Protein AF-F6WRB6-F1 (afdb_monomer_lite)

pLDDT: mean 81.68, std 17.64, range [32.56, 96.88]

Structure (mmCIF, N/CA/C/O backbone):
data_AF-F6WRB6-F1
#
_entry.id   AF-F6WRB6-F1
#
loop_
_atom_site.group_PDB
_atom_site.id
_atom_site.type_symbol
_atom_site.label_atom_id
_atom_site.label_alt_id
_atom_site.label_comp_id
_atom_site.label_asym_id
_atom_site.label_entity_id
_atom_site.label_seq_id
_atom_site.pdbx_PDB_ins_code
_atom_site.Cartn_x
_atom_site.Cartn_y
_atom_site.Cartn_z
_atom_site.occupancy
_atom_site.B_iso_or_equiv
_atom_site.auth_seq_id
_atom_site.auth_comp_id
_atom_site.auth_asym_id
_atom_site.auth_atom_id
_atom_site.pdbx_PDB_model_num
ATOM 1 N N . MET A 1 1 ? 0.991 9.935 -39.217 1.00 43.62 1 MET A N 1
ATOM 2 C CA . MET A 1 1 ? 0.316 8.786 -38.573 1.00 43.62 1 MET A CA 1
ATOM 3 C C . MET A 1 1 ? -0.106 9.249 -37.184 1.00 43.62 1 MET A C 1
ATOM 5 O O . MET A 1 1 ? 0.721 9.866 -36.526 1.00 43.62 1 MET A O 1
ATOM 9 N N . ALA A 1 2 ? -1.380 9.116 -36.803 1.00 44.25 2 ALA A N 1
ATOM 10 C CA . ALA A 1 2 ? -1.945 9.765 -35.612 1.00 44.25 2 ALA A CA 1
ATOM 11 C C . ALA A 1 2 ? -1.216 9.345 -34.321 1.00 44.25 2 ALA A C 1
ATOM 13 O O . ALA A 1 2 ? -1.252 8.179 -33.959 1.00 44.25 2 ALA A O 1
ATOM 14 N N . ILE A 1 3 ? -0.603 10.305 -33.623 1.00 55.28 3 ILE A N 1
ATOM 15 C CA . ILE A 1 3 ? 0.249 10.098 -32.429 1.00 55.28 3 ILE A CA 1
ATOM 16 C C . ILE A 1 3 ? -0.515 9.448 -31.251 1.00 55.28 3 ILE A C 1
ATOM 18 O O . ILE A 1 3 ? 0.091 8.883 -30.345 1.00 55.28 3 ILE A O 1
ATOM 22 N N . PHE A 1 4 ? -1.851 9.502 -31.271 1.00 58.41 4 PHE A N 1
ATOM 23 C CA . PHE A 1 4 ? -2.721 9.060 -30.176 1.00 58.41 4 PHE A CA 1
ATOM 24 C C . PHE A 1 4 ? -3.889 8.153 -30.613 1.00 58.41 4 PHE A C 1
ATOM 26 O O . PHE A 1 4 ? -4.761 7.870 -29.799 1.00 58.41 4 PHE A O 1
ATOM 33 N N . GLY A 1 5 ? -3.959 7.721 -31.878 1.00 72.19 5 GLY A N 1
ATOM 34 C CA . GLY A 1 5 ? -5.206 7.270 -32.518 1.00 72.19 5 GLY A CA 1
ATOM 35 C C . GLY A 1 5 ? -6.003 6.213 -31.741 1.00 72.19 5 GLY A C 1
ATOM 36 O O . GLY A 1 5 ? -7.119 6.478 -31.296 1.00 72.19 5 GLY A O 1
ATOM 37 N N . PHE A 1 6 ? -5.440 5.019 -31.558 1.00 79.88 6 PHE A N 1
ATOM 38 C CA . PHE A 1 6 ? -6.162 3.913 -30.921 1.00 79.88 6 PHE A CA 1
ATOM 39 C C . PHE A 1 6 ? -6.227 4.056 -29.396 1.00 79.88 6 PHE A C 1
ATOM 41 O O . PHE A 1 6 ? -7.292 3.886 -28.798 1.00 79.88 6 PHE A O 1
ATOM 48 N N . GLN A 1 7 ? -5.108 4.411 -28.759 1.00 81.00 7 GLN A N 1
ATOM 49 C CA . GLN A 1 7 ? -5.038 4.521 -27.301 1.00 81.00 7 GLN A CA 1
ATOM 50 C C . GLN A 1 7 ? -5.963 5.612 -26.754 1.00 81.00 7 GLN A C 1
ATOM 52 O O . GLN A 1 7 ? -6.599 5.422 -25.716 1.00 81.00 7 GLN A O 1
ATOM 57 N N . LEU A 1 8 ? -6.088 6.749 -27.446 1.00 84.06 8 LEU A N 1
ATOM 58 C CA . LEU A 1 8 ? -6.988 7.823 -27.029 1.00 84.06 8 LEU A CA 1
ATOM 59 C C . LEU A 1 8 ? -8.448 7.389 -27.151 1.00 84.06 8 LEU A C 1
ATOM 61 O O . LEU A 1 8 ? -9.218 7.586 -26.215 1.00 84.06 8 LEU A O 1
ATOM 65 N N . CYS A 1 9 ? -8.830 6.716 -28.239 1.00 87.25 9 CYS A N 1
ATOM 66 C CA . CYS A 1 9 ? -10.167 6.131 -28.349 1.00 87.25 9 CYS A CA 1
ATOM 67 C C . CYS A 1 9 ? -10.437 5.115 -27.230 1.00 87.25 9 CYS A C 1
ATOM 69 O O . CYS A 1 9 ? -11.472 5.194 -26.569 1.00 87.25 9 CYS A O 1
ATOM 71 N N . PHE A 1 10 ? -9.502 4.198 -26.974 1.00 88.75 10 PHE A N 1
ATOM 72 C CA . PHE A 1 10 ? -9.637 3.187 -25.927 1.00 88.75 10 PHE A CA 1
ATOM 73 C C . PHE A 1 10 ? -9.784 3.814 -24.534 1.00 88.75 10 PHE A C 1
ATOM 75 O O . PHE A 1 10 ? -10.683 3.455 -23.774 1.00 88.75 10 PHE A O 1
ATOM 82 N N . THR A 1 11 ? -8.953 4.803 -24.212 1.00 89.38 11 THR A N 1
ATOM 83 C CA . THR A 1 11 ? -9.007 5.510 -22.926 1.00 89.38 11 THR A CA 1
ATOM 84 C C . THR A 1 11 ? -10.274 6.343 -22.756 1.00 89.38 11 THR A C 1
ATOM 86 O O . THR A 1 11 ? -10.845 6.326 -21.669 1.00 89.38 11 THR A O 1
ATOM 89 N N . LEU A 1 12 ? -10.776 7.006 -23.805 1.00 90.12 12 LEU A N 1
ATOM 90 C CA . LEU A 1 12 ? -12.064 7.709 -23.762 1.00 90.12 12 LEU A CA 1
ATOM 91 C C . LEU A 1 12 ? -13.225 6.742 -23.525 1.00 90.12 12 LEU A C 1
ATOM 93 O O . LEU A 1 12 ? -14.092 7.013 -22.695 1.00 90.12 12 LEU A O 1
ATOM 97 N N . ILE A 1 13 ? -13.217 5.591 -24.200 1.00 91.50 13 ILE A N 1
ATOM 98 C CA . ILE A 1 13 ? -14.201 4.529 -23.979 1.00 91.50 13 ILE A CA 1
ATOM 99 C C . ILE A 1 13 ? -14.147 4.071 -22.516 1.00 91.50 13 ILE A C 1
ATOM 101 O O . ILE A 1 13 ? -15.183 4.027 -21.852 1.00 91.50 13 ILE A O 1
ATOM 105 N N . MET A 1 14 ? -12.952 3.802 -21.983 1.00 91.25 14 MET A N 1
ATOM 106 C CA . MET A 1 14 ? -12.774 3.393 -20.586 1.00 91.25 14 MET A CA 1
ATOM 107 C C . MET A 1 14 ? -13.174 4.483 -19.587 1.00 91.25 14 MET A C 1
ATOM 109 O O . MET A 1 14 ? -13.767 4.165 -18.561 1.00 91.25 14 MET A O 1
ATOM 113 N N . ALA A 1 15 ? -12.948 5.761 -19.890 1.00 90.38 15 ALA A N 1
ATOM 114 C CA . ALA A 1 15 ? -13.429 6.876 -19.077 1.00 90.38 15 ALA A CA 1
ATOM 115 C C . ALA A 1 15 ? -14.966 6.969 -19.077 1.00 90.38 15 ALA A C 1
ATOM 117 O O . ALA A 1 15 ? -15.576 7.156 -18.023 1.00 90.38 15 ALA A O 1
ATOM 118 N N . CYS A 1 16 ? -15.617 6.765 -20.228 1.00 90.88 16 CYS A N 1
ATOM 119 C CA . CYS A 1 16 ? -17.076 6.675 -20.305 1.00 90.88 16 CYS A CA 1
ATOM 120 C C . CYS A 1 16 ? -17.618 5.470 -19.525 1.00 90.88 16 CYS A C 1
ATOM 122 O O . CYS A 1 16 ? -18.638 5.591 -18.843 1.00 90.88 16 CYS A O 1
ATOM 124 N N . PHE A 1 17 ? -16.942 4.319 -19.600 1.00 89.75 17 PHE A N 1
ATOM 125 C CA . PHE A 1 17 ? -17.288 3.147 -18.800 1.00 89.75 17 PHE A CA 1
ATOM 126 C C . PHE A 1 17 ? -17.122 3.420 -17.312 1.00 89.75 17 PHE A C 1
ATOM 128 O O . PHE A 1 17 ? -18.046 3.129 -16.568 1.00 89.75 17 PHE A O 1
ATOM 135 N N . LEU A 1 18 ? -16.022 4.035 -16.878 1.00 88.88 18 LEU A N 1
ATOM 136 C CA . LEU A 1 18 ? -15.816 4.435 -15.487 1.00 88.88 18 LEU A CA 1
ATOM 137 C C . LEU A 1 18 ? -16.979 5.312 -14.998 1.00 88.88 18 LEU A C 1
ATOM 139 O O . LEU A 1 18 ? -17.581 5.014 -13.970 1.00 88.88 18 LEU A O 1
ATOM 143 N N . GLN A 1 19 ? -17.363 6.336 -15.766 1.00 88.88 19 GLN A N 1
ATOM 144 C CA . GLN A 1 19 ? -18.444 7.249 -15.386 1.00 88.88 19 GLN A CA 1
ATOM 145 C C . GLN A 1 19 ? -19.823 6.567 -15.327 1.00 88.88 19 GLN A C 1
ATOM 147 O O . GLN A 1 19 ? -20.635 6.896 -14.463 1.00 88.88 19 GLN A O 1
ATOM 152 N N . LYS A 1 20 ? -20.110 5.628 -16.240 1.00 89.38 20 LYS A N 1
ATOM 153 C CA . LYS A 1 20 ? -21.421 4.958 -16.327 1.00 89.38 20 LYS A CA 1
ATOM 154 C C . LYS A 1 20 ? -21.540 3.693 -15.475 1.00 89.38 20 LYS A C 1
ATOM 156 O O . LYS A 1 20 ? -22.633 3.396 -15.002 1.00 89.38 20 LYS A O 1
ATOM 161 N N . LEU A 1 21 ? -20.458 2.934 -15.303 1.00 83.94 21 LEU A N 1
ATOM 162 C CA . LEU A 1 21 ? -20.447 1.676 -14.552 1.00 83.94 21 LEU A CA 1
ATOM 163 C C . LEU A 1 21 ? -20.272 1.897 -13.059 1.00 83.94 21 LEU A C 1
ATOM 165 O O . LEU A 1 21 ? -20.889 1.155 -12.307 1.00 83.94 21 LEU A O 1
ATOM 169 N N . MET A 1 22 ? -19.503 2.902 -12.626 1.00 81.56 22 MET A N 1
ATOM 170 C CA . MET A 1 22 ? -19.234 3.129 -11.199 1.00 81.56 22 MET A CA 1
ATOM 171 C C . MET A 1 22 ? -20.512 3.217 -10.334 1.00 81.56 22 MET A C 1
ATOM 173 O O . MET A 1 22 ? -20.552 2.578 -9.284 1.00 81.56 22 MET A O 1
ATOM 177 N N . PRO A 1 23 ? -21.608 3.888 -10.758 1.00 81.38 23 PRO A N 1
ATOM 178 C CA . PRO A 1 23 ? -22.855 3.895 -9.984 1.00 81.38 23 PRO A CA 1
ATOM 179 C C . PRO A 1 23 ? -23.557 2.525 -9.897 1.00 81.38 23 PRO A C 1
ATOM 181 O O . PRO A 1 23 ? -24.298 2.261 -8.948 1.00 81.38 23 PRO A O 1
ATOM 184 N N . LEU A 1 24 ? -23.358 1.653 -10.892 1.00 83.06 24 LEU A N 1
ATOM 185 C CA . LEU A 1 24 ? -24.032 0.354 -11.011 1.00 83.06 24 LEU A CA 1
ATOM 186 C C . LEU A 1 24 ? -23.226 -0.759 -10.328 1.00 83.06 24 LEU A C 1
ATOM 188 O O . LEU A 1 24 ? -23.750 -1.499 -9.490 1.00 83.06 24 LEU A O 1
ATOM 192 N N . PHE A 1 25 ? -21.939 -0.839 -10.655 1.00 84.44 25 PHE A N 1
ATOM 193 C CA . PHE A 1 25 ? -20.984 -1.834 -10.193 1.00 84.44 25 PHE A CA 1
ATOM 194 C C . PHE A 1 25 ? -19.764 -1.132 -9.599 1.00 84.44 25 PHE A C 1
ATOM 196 O O . PHE A 1 25 ? -18.960 -0.544 -10.315 1.00 84.44 25 PHE A O 1
ATOM 203 N N . SER A 1 26 ? -19.630 -1.251 -8.281 1.00 90.38 26 SER A N 1
ATOM 204 C CA . SER A 1 26 ? -18.489 -0.754 -7.516 1.00 90.38 26 SER A CA 1
ATOM 205 C C . SER A 1 26 ? -17.753 -1.948 -6.913 1.00 90.38 26 SER A C 1
ATOM 207 O O . SER A 1 26 ? -18.329 -2.745 -6.156 1.00 90.38 26 SER A O 1
ATOM 209 N N . PHE A 1 27 ? -16.489 -2.110 -7.302 1.00 90.12 27 PHE A N 1
ATOM 210 C CA . PHE A 1 27 ? -15.589 -3.129 -6.770 1.00 90.12 27 PHE A CA 1
ATOM 211 C C . PHE A 1 27 ? -15.260 -2.838 -5.308 1.00 90.12 27 PHE A C 1
ATOM 213 O O . PHE A 1 27 ? -15.179 -3.778 -4.517 1.00 90.12 27 PHE A O 1
ATOM 220 N N . GLY A 1 28 ? -15.148 -1.563 -4.923 1.00 89.81 28 GLY A N 1
ATOM 221 C CA . GLY A 1 28 ? -15.018 -1.142 -3.528 1.00 89.81 28 GLY A CA 1
ATOM 222 C C . GLY A 1 28 ? -16.207 -1.606 -2.685 1.00 89.81 28 GLY A C 1
ATOM 223 O O . GLY A 1 28 ? -16.038 -2.260 -1.651 1.00 89.81 28 GLY A O 1
ATOM 224 N N . ARG A 1 29 ? -17.433 -1.375 -3.167 1.00 91.81 29 ARG A N 1
ATOM 225 C CA . ARG A 1 29 ? -18.655 -1.850 -2.505 1.00 91.81 29 ARG A CA 1
ATOM 226 C C . ARG A 1 29 ? -18.698 -3.370 -2.442 1.00 91.81 29 ARG A C 1
ATOM 228 O O . ARG A 1 29 ? -19.019 -3.922 -1.392 1.00 91.81 29 ARG A O 1
ATOM 235 N N . TRP A 1 30 ? -18.356 -4.059 -3.530 1.00 92.31 30 TRP A N 1
ATOM 236 C CA . TRP A 1 30 ? -18.283 -5.522 -3.557 1.00 92.31 30 TRP A CA 1
ATOM 237 C C . TRP A 1 30 ? -17.259 -6.065 -2.550 1.00 92.31 30 TRP A C 1
ATOM 239 O O . TRP A 1 30 ? -17.547 -7.018 -1.828 1.00 92.31 30 TRP A O 1
ATOM 249 N N . LEU A 1 31 ? -16.087 -5.437 -2.437 1.00 92.62 31 LEU A N 1
ATOM 250 C CA . LEU A 1 31 ? -15.025 -5.858 -1.526 1.00 92.62 31 LEU A CA 1
ATOM 251 C C . LEU A 1 31 ? -15.478 -5.836 -0.055 1.00 92.62 31 LEU A C 1
ATOM 253 O O . LEU A 1 31 ? -15.084 -6.733 0.695 1.00 92.62 31 LEU A O 1
ATOM 257 N N . LEU A 1 32 ? -16.341 -4.885 0.331 1.00 92.25 32 LEU A N 1
ATOM 258 C CA . LEU A 1 32 ? -16.917 -4.801 1.680 1.00 92.25 32 LEU A CA 1
ATOM 259 C C . LEU A 1 32 ? -18.243 -5.568 1.858 1.00 92.25 32 LEU A C 1
ATOM 261 O O . LEU A 1 32 ? -18.480 -6.117 2.933 1.00 92.25 32 LEU A O 1
ATOM 265 N N . CYS A 1 33 ? -19.101 -5.629 0.832 1.00 91.31 33 CYS A N 1
ATOM 266 C CA . CYS A 1 33 ? -20.500 -6.078 0.947 1.00 91.31 33 CYS A CA 1
ATOM 267 C C . CYS A 1 33 ? -20.794 -7.469 0.358 1.00 91.31 33 CYS A C 1
ATOM 269 O O . CYS A 1 33 ? -21.948 -7.885 0.347 1.00 91.31 33 CYS A O 1
ATOM 271 N N . ASN A 1 34 ? -19.805 -8.232 -0.121 1.00 86.75 34 ASN A N 1
ATOM 272 C CA . ASN A 1 34 ? -20.023 -9.569 -0.710 1.00 86.75 34 ASN A CA 1
ATOM 273 C C . ASN A 1 34 ? -20.459 -10.660 0.307 1.00 86.75 34 ASN A C 1
ATOM 275 O O . ASN A 1 34 ? -20.287 -11.852 0.067 1.00 86.75 34 ASN A O 1
ATOM 279 N N . GLY A 1 35 ? -20.962 -10.278 1.486 1.00 83.06 35 GLY A N 1
ATOM 280 C CA . GLY A 1 35 ? -21.493 -11.182 2.511 1.00 83.06 35 GLY A CA 1
ATOM 281 C C . GLY A 1 35 ? -20.455 -11.975 3.314 1.00 83.06 35 GLY A C 1
ATOM 282 O O . GLY A 1 35 ? -20.842 -12.738 4.199 1.00 83.06 35 GLY A O 1
ATOM 283 N N . THR A 1 36 ? -19.160 -11.800 3.028 1.00 86.00 36 THR A N 1
ATOM 284 C CA . THR A 1 36 ? -18.052 -12.452 3.750 1.00 86.00 36 THR A CA 1
ATOM 285 C C . THR A 1 36 ? -17.651 -11.711 5.019 1.00 86.00 36 THR A C 1
ATOM 287 O O . THR A 1 36 ? -17.136 -12.334 5.941 1.00 86.00 36 THR A O 1
ATOM 290 N N . LEU A 1 37 ? -17.846 -10.388 5.051 1.00 91.50 37 LEU A N 1
ATOM 291 C CA . LEU A 1 37 ? -17.530 -9.569 6.214 1.00 91.50 37 LEU A CA 1
ATOM 292 C C . LEU A 1 37 ? -18.723 -9.497 7.163 1.00 91.50 37 LEU A C 1
ATOM 294 O O . LEU A 1 37 ? -19.864 -9.273 6.749 1.00 91.50 37 LEU A O 1
ATOM 298 N N . VAL A 1 38 ? -18.427 -9.657 8.447 1.00 92.19 38 VAL A N 1
ATOM 299 C CA . VAL A 1 38 ? -19.395 -9.671 9.537 1.00 92.19 38 VAL A CA 1
ATOM 300 C C . VAL A 1 38 ? -19.013 -8.593 10.542 1.00 92.19 38 VAL A C 1
ATOM 302 O O . VAL A 1 38 ? -17.892 -8.580 11.058 1.00 92.19 38 VAL A O 1
ATOM 305 N N . ARG A 1 39 ? -19.953 -7.687 10.814 1.00 91.94 39 ARG A N 1
ATOM 306 C CA . ARG A 1 39 ? -19.833 -6.631 11.821 1.00 91.94 39 ARG A CA 1
ATOM 307 C C . ARG A 1 39 ? -20.571 -7.022 13.098 1.00 91.94 39 ARG A C 1
ATOM 309 O O . ARG A 1 39 ? -21.533 -7.783 13.059 1.00 91.94 39 ARG A O 1
ATOM 316 N N . TYR A 1 40 ? -20.157 -6.434 14.213 1.00 90.69 40 TYR A N 1
ATOM 317 C CA . TYR A 1 40 ? -20.854 -6.567 15.489 1.00 90.69 40 TYR A CA 1
ATOM 318 C C . TYR A 1 40 ? -21.730 -5.341 15.738 1.00 90.69 40 TYR A C 1
ATOM 320 O O . TYR A 1 40 ? -21.246 -4.209 15.645 1.00 90.69 40 TYR A O 1
ATOM 328 N N . LYS A 1 41 ? -23.005 -5.559 16.068 1.00 88.12 41 LYS A N 1
ATOM 329 C CA . LYS A 1 41 ? -23.909 -4.488 16.502 1.00 88.12 41 LYS A CA 1
ATOM 330 C C . LYS A 1 41 ? -23.560 -4.049 17.919 1.00 88.12 41 LYS A C 1
ATOM 332 O O . LYS A 1 41 ? -23.130 -4.854 18.743 1.00 88.12 41 LYS A O 1
ATOM 337 N N . HIS A 1 42 ? -23.741 -2.763 18.210 1.00 86.69 42 HIS A N 1
ATOM 338 C CA . HIS A 1 42 ? -23.671 -2.300 19.591 1.00 86.69 42 HIS A CA 1
ATOM 339 C C . HIS A 1 42 ? -24.959 -2.706 20.333 1.00 86.69 42 HIS A C 1
ATOM 341 O O . HIS A 1 42 ? -26.028 -2.701 19.723 1.00 86.69 42 HIS A O 1
ATOM 347 N N . PRO A 1 43 ? -24.888 -3.027 21.635 1.00 84.94 43 PRO A N 1
ATOM 348 C CA . PRO A 1 43 ? -26.066 -3.420 22.405 1.00 84.94 43 PRO A CA 1
ATOM 349 C C . PRO A 1 43 ? -27.051 -2.252 22.535 1.00 84.94 43 PRO A C 1
ATOM 351 O O . PRO A 1 43 ? -26.639 -1.092 22.677 1.00 84.94 43 PRO A O 1
ATOM 354 N N . HIS A 1 44 ? -28.351 -2.549 22.497 1.00 84.44 44 HIS A N 1
ATOM 355 C CA . HIS A 1 44 ? -29.401 -1.540 22.653 1.00 84.44 44 HIS A CA 1
ATOM 356 C C . HIS A 1 44 ? -29.547 -1.100 24.114 1.00 84.44 44 HIS A C 1
ATOM 358 O O . HIS A 1 44 ? -29.313 -1.876 25.041 1.00 84.44 44 HIS A O 1
ATOM 364 N N . ASP A 1 45 ? -29.989 0.141 24.336 1.00 83.06 45 ASP A N 1
ATOM 365 C CA . ASP A 1 45 ? -30.202 0.669 25.690 1.00 83.06 45 ASP A CA 1
ATOM 366 C C . ASP A 1 45 ? -31.179 -0.191 26.504 1.00 83.06 45 ASP A C 1
ATOM 368 O O . ASP A 1 45 ? -30.979 -0.384 27.702 1.00 83.06 45 ASP A O 1
ATOM 372 N N . ASP A 1 46 ? -32.204 -0.757 25.867 1.00 81.06 46 ASP A N 1
ATOM 373 C CA . ASP A 1 46 ? -33.180 -1.622 26.536 1.00 81.06 46 ASP A CA 1
ATOM 374 C C . ASP A 1 46 ? -32.588 -2.971 26.947 1.00 81.06 46 ASP A C 1
ATOM 376 O O . ASP A 1 46 ? -32.902 -3.489 28.019 1.00 81.06 46 ASP A O 1
ATOM 380 N N . GLU A 1 47 ? -31.699 -3.527 26.127 1.00 81.88 47 GLU A N 1
ATOM 381 C CA . GLU A 1 47 ? -30.966 -4.753 26.432 1.00 81.88 47 GLU A CA 1
ATOM 382 C C . GLU A 1 47 ? -29.999 -4.521 27.599 1.00 81.88 47 GLU A C 1
ATOM 384 O O . GLU A 1 47 ? -30.022 -5.252 28.590 1.00 81.88 47 GLU A O 1
ATOM 389 N N . LEU A 1 48 ? -29.238 -3.425 27.547 1.00 83.06 48 LEU A N 1
ATOM 390 C CA . LEU A 1 48 ? -28.344 -3.001 28.622 1.00 83.06 48 LEU A CA 1
ATOM 391 C C . LEU A 1 48 ? -29.106 -2.747 29.930 1.00 83.06 48 LEU A C 1
ATOM 393 O O . LEU A 1 48 ? -28.655 -3.172 30.992 1.00 83.06 48 LEU A O 1
ATOM 397 N N . LYS A 1 49 ? -30.281 -2.104 29.880 1.00 81.94 49 LYS A N 1
ATOM 398 C CA . LYS A 1 49 ? -31.143 -1.892 31.056 1.00 81.94 49 LYS A CA 1
ATOM 399 C C . LYS A 1 49 ? -31.697 -3.205 31.608 1.00 81.94 49 LYS A C 1
ATOM 401 O O . LYS A 1 49 ? -31.790 -3.342 32.826 1.00 81.94 49 LYS A O 1
ATOM 406 N N . LYS A 1 50 ? -32.074 -4.164 30.755 1.00 82.38 50 LYS A N 1
ATOM 407 C CA . LYS A 1 50 ? -32.535 -5.499 31.184 1.00 82.38 50 LYS A CA 1
ATOM 408 C C . LYS A 1 50 ? -31.413 -6.275 31.871 1.00 82.38 50 LYS A C 1
ATOM 410 O O . LYS A 1 50 ? -31.630 -6.824 32.949 1.00 82.38 50 LYS A O 1
ATOM 415 N N . LEU A 1 51 ? -30.217 -6.273 31.285 1.00 77.00 51 LEU A N 1
ATOM 416 C CA . LEU A 1 51 ? -29.051 -6.965 31.828 1.00 77.00 51 LEU A CA 1
ATOM 417 C C . LEU A 1 51 ? -28.548 -6.312 33.122 1.00 77.00 51 LEU A C 1
ATOM 419 O O . LEU A 1 51 ? -28.247 -7.020 34.077 1.00 77.00 51 LEU A O 1
ATOM 423 N N . ALA A 1 52 ? -28.547 -4.979 33.209 1.00 70.69 52 ALA A N 1
ATOM 424 C CA . ALA A 1 52 ? -28.163 -4.250 34.421 1.00 70.69 52 ALA A CA 1
ATOM 425 C C . ALA A 1 52 ? -29.148 -4.432 35.589 1.00 70.69 52 ALA A C 1
ATOM 427 O O . ALA A 1 52 ? -28.779 -4.230 36.744 1.00 70.69 52 ALA A O 1
ATOM 428 N N . LYS A 1 53 ? -30.404 -4.798 35.298 1.00 66.81 53 LYS A N 1
ATOM 429 C CA . LYS A 1 53 ? -31.443 -5.072 36.301 1.00 66.81 53 LYS A CA 1
ATOM 430 C C . LYS A 1 53 ? -31.440 -6.514 36.817 1.00 66.81 53 LYS A C 1
ATOM 432 O O . LYS A 1 53 ? -32.128 -6.766 37.805 1.00 66.81 53 LYS A O 1
ATOM 437 N N . LYS A 1 54 ? -30.696 -7.452 36.209 1.00 50.81 54 LYS A N 1
ATOM 438 C CA . LYS A 1 54 ? -30.426 -8.755 36.842 1.00 50.81 54 LYS A CA 1
ATOM 439 C C . LYS A 1 54 ? -29.464 -8.503 38.011 1.00 50.81 54 LYS A C 1
ATOM 441 O O . LYS A 1 54 ? -28.333 -8.089 37.769 1.00 50.81 54 LYS A O 1
ATOM 446 N N . PRO A 1 55 ? -29.896 -8.672 39.272 1.00 44.28 55 PRO A N 1
ATOM 447 C CA . PRO A 1 55 ? -29.061 -8.317 40.403 1.00 44.28 55 PRO A CA 1
ATOM 448 C C . PRO A 1 55 ? -27.925 -9.333 40.526 1.00 44.28 55 PRO A C 1
ATOM 450 O O . PRO A 1 55 ? -28.171 -10.526 40.692 1.00 44.28 55 PRO A O 1
ATOM 453 N N . VAL A 1 56 ? -26.686 -8.841 40.485 1.00 44.31 56 VAL A N 1
ATOM 454 C CA . VAL A 1 56 ? -25.571 -9.481 41.193 1.00 44.31 56 VAL A CA 1
ATOM 455 C C . VAL A 1 56 ? -26.015 -9.615 42.653 1.00 44.31 56 VAL A C 1
ATOM 457 O O . VAL A 1 56 ? -26.605 -8.679 43.196 1.00 44.31 56 VAL A O 1
ATOM 460 N N . GLU A 1 57 ? -25.837 -10.805 43.223 1.00 35.12 57 GLU A N 1
ATOM 461 C CA . GLU A 1 57 ? -26.356 -11.240 44.522 1.00 35.12 57 GLU A CA 1
ATOM 462 C C . GLU A 1 57 ? -26.437 -10.120 45.570 1.00 35.12 57 GLU A C 1
ATOM 464 O O . GLU A 1 57 ? -25.474 -9.405 45.852 1.00 35.12 57 GLU A O 1
ATOM 469 N N . LYS A 1 58 ? -27.630 -9.968 46.155 1.00 33.62 58 LYS A N 1
ATOM 470 C CA . LYS A 1 58 ? -27.905 -9.008 47.224 1.00 33.62 58 LYS A CA 1
ATOM 471 C C . LYS A 1 58 ? -27.059 -9.343 48.455 1.00 33.62 58 LYS A C 1
ATOM 473 O O . LYS A 1 58 ? -27.478 -10.130 49.298 1.00 33.62 58 LYS A O 1
ATOM 478 N N . VAL A 1 59 ? -25.929 -8.664 48.621 1.00 35.19 59 VAL A N 1
ATOM 479 C CA . VAL A 1 59 ? -25.357 -8.453 49.953 1.00 35.19 59 VAL A CA 1
ATOM 480 C C . VAL A 1 59 ? -26.224 -7.398 50.643 1.00 35.19 59 VAL A C 1
ATOM 482 O O . VAL A 1 59 ? -26.278 -6.237 50.240 1.00 35.19 59 VAL A O 1
ATOM 485 N N . ASN A 1 60 ? -26.988 -7.841 51.639 1.00 34.03 60 ASN A N 1
ATOM 486 C CA . ASN A 1 60 ? -27.904 -7.018 52.420 1.00 34.03 60 ASN A CA 1
ATOM 487 C C . ASN A 1 60 ? -27.166 -5.865 53.121 1.00 34.03 60 ASN A C 1
ATOM 489 O O . ASN A 1 60 ? -26.414 -6.087 54.065 1.00 34.03 60 ASN A O 1
ATOM 493 N N . GLY A 1 61 ? -27.461 -4.626 52.723 1.00 35.00 61 GLY A N 1
ATOM 494 C CA . GLY A 1 61 ? -27.035 -3.415 53.423 1.00 35.00 61 GLY A CA 1
ATOM 495 C C . GLY A 1 61 ? -28.104 -2.329 53.332 1.00 35.00 61 GLY A C 1
ATOM 496 O O . GLY A 1 61 ? -28.228 -1.647 52.319 1.00 35.00 61 GLY A O 1
ATOM 497 N N . LYS A 1 62 ? -28.911 -2.187 54.390 1.00 38.88 62 LYS A N 1
ATOM 498 C CA . LYS A 1 62 ? -29.866 -1.083 54.585 1.00 38.88 62 LYS A CA 1
ATOM 499 C C . LYS A 1 62 ? -29.112 0.250 54.666 1.00 38.88 62 LYS A C 1
ATOM 501 O O . LYS A 1 62 ? -28.216 0.368 55.494 1.00 38.88 62 LYS A O 1
ATOM 506 N N . GLY A 1 63 ? -29.556 1.287 53.947 1.00 35.97 63 GLY A N 1
ATOM 507 C CA . GLY A 1 63 ? -29.158 2.652 54.309 1.00 35.97 63 GLY A CA 1
ATOM 508 C C . GLY A 1 63 ? -29.332 3.759 53.269 1.00 35.97 63 GLY A C 1
ATOM 509 O O . GLY A 1 63 ? -28.420 4.034 52.509 1.00 35.97 63 GLY A O 1
ATOM 510 N N . ARG A 1 64 ? -30.445 4.489 53.415 1.00 37.19 64 ARG A N 1
ATOM 511 C CA . ARG A 1 64 ? -30.591 5.960 53.316 1.00 37.19 64 ARG A CA 1
ATOM 512 C C . ARG A 1 64 ? -30.525 6.710 51.966 1.00 37.19 64 ARG A C 1
ATOM 514 O O . ARG A 1 64 ? -29.524 6.762 51.273 1.00 37.19 64 ARG A O 1
ATOM 521 N N . HIS A 1 65 ? -31.606 7.487 51.807 1.00 41.34 65 HIS A N 1
ATOM 522 C CA . HIS A 1 65 ? -31.734 8.835 51.232 1.00 41.34 65 HIS A CA 1
ATOM 523 C C . HIS A 1 65 ? -31.441 9.042 49.743 1.00 41.34 65 HIS A C 1
ATOM 525 O O . HIS A 1 65 ? -30.299 9.187 49.321 1.00 41.34 65 HIS A O 1
ATOM 531 N N . ARG A 1 66 ? -32.515 9.256 48.969 1.00 41.41 66 ARG A N 1
ATOM 532 C CA . ARG A 1 66 ? -32.435 9.905 47.661 1.00 41.41 66 ARG A CA 1
ATOM 533 C C . ARG A 1 66 ? -33.209 11.221 47.695 1.00 41.41 66 ARG A C 1
ATOM 535 O O . ARG A 1 66 ? -34.433 11.241 47.755 1.00 41.41 66 ARG A O 1
ATOM 542 N N . ARG A 1 67 ? -32.437 12.305 47.744 1.00 39.84 67 ARG A N 1
ATOM 543 C CA . ARG A 1 67 ? -32.866 13.699 47.611 1.00 39.84 67 ARG A CA 1
ATOM 544 C C . ARG A 1 67 ? -33.201 13.957 46.136 1.00 39.84 67 ARG A C 1
ATOM 546 O O . ARG A 1 67 ? -32.503 13.444 45.263 1.00 39.84 67 ARG A O 1
ATOM 553 N N . ASN A 1 68 ? -34.262 14.726 45.900 1.00 41.47 68 ASN A N 1
ATOM 554 C CA . ASN A 1 68 ? -34.734 15.186 44.592 1.00 41.47 68 ASN A CA 1
ATOM 555 C C . ASN A 1 68 ? -33.593 15.635 43.664 1.00 41.47 68 ASN A C 1
ATOM 557 O O . ASN A 1 68 ? -32.810 16.509 44.033 1.00 41.47 68 ASN A O 1
ATOM 561 N N . GLN A 1 69 ? -33.569 15.093 42.446 1.00 39.44 69 GLN A N 1
ATOM 562 C CA . GLN A 1 69 ? -32.856 15.662 41.303 1.00 39.44 69 GLN A CA 1
ATOM 563 C C . GLN A 1 69 ? -33.850 15.880 40.159 1.00 39.44 69 GLN A C 1
ATOM 565 O O . GLN A 1 69 ? -34.690 15.028 39.879 1.00 39.44 69 GLN A O 1
ATOM 570 N N . GLN A 1 70 ? -33.753 17.073 39.578 1.00 32.56 70 GLN A N 1
ATOM 571 C CA . GLN A 1 70 ? -34.529 17.608 38.461 1.00 32.56 70 GLN A CA 1
ATOM 572 C C . GLN A 1 70 ? -34.440 16.732 37.193 1.00 32.56 70 GLN A C 1
ATOM 574 O O . GLN A 1 70 ? -33.462 16.001 37.028 1.00 32.56 70 GLN A O 1
ATOM 579 N N . PRO A 1 71 ? -35.420 16.824 36.272 1.00 45.41 71 PRO A N 1
ATOM 580 C CA . PRO A 1 71 ? -35.462 16.027 35.056 1.00 45.41 71 PRO A CA 1
ATOM 581 C C . PRO A 1 71 ? -34.720 16.744 33.922 1.00 45.41 71 PRO A C 1
ATOM 583 O O . PRO A 1 71 ? -35.315 17.470 33.135 1.00 45.41 71 PRO A O 1
ATOM 586 N N . THR A 1 72 ? -33.412 16.536 33.822 1.00 42.19 72 THR A N 1
ATOM 587 C CA . THR A 1 72 ? -32.645 16.898 32.621 1.00 42.19 72 THR A CA 1
ATOM 588 C C . THR A 1 72 ? -31.459 15.943 32.510 1.00 42.19 72 THR A C 1
ATOM 590 O O . THR A 1 72 ? -30.649 15.920 33.425 1.00 42.19 72 THR A O 1
ATOM 593 N N . GLU A 1 73 ? -31.396 15.168 31.411 1.00 44.81 73 GLU A N 1
ATOM 594 C CA . GLU A 1 73 ? -30.419 14.104 31.035 1.00 44.81 73 GLU A CA 1
ATOM 595 C C . GLU A 1 73 ? -30.956 12.653 31.046 1.00 44.81 73 GLU A C 1
ATOM 597 O O . GLU A 1 73 ? -30.411 11.744 31.663 1.00 44.81 73 GLU A O 1
ATOM 602 N N . GLU A 1 74 ? -32.020 12.376 30.292 1.00 49.12 74 GLU A N 1
ATOM 603 C CA . GLU A 1 74 ? -32.659 11.048 30.233 1.00 49.12 74 GLU A CA 1
ATOM 604 C C . GLU A 1 74 ? -31.954 9.969 29.363 1.00 49.12 74 GLU A C 1
ATOM 606 O O . GLU A 1 74 ? -32.572 8.960 29.028 1.00 49.12 74 GLU A O 1
ATOM 611 N N . LYS A 1 75 ? -30.672 10.105 28.976 1.00 63.50 75 LYS A N 1
ATOM 612 C CA . LYS A 1 75 ? -30.036 9.156 28.015 1.00 63.50 75 LYS A CA 1
ATOM 613 C C . LYS A 1 75 ? -28.729 8.486 28.448 1.00 63.50 75 LYS A C 1
ATOM 615 O O . LYS A 1 75 ? -28.281 7.556 27.777 1.00 63.50 75 LYS A O 1
ATOM 620 N N . THR A 1 76 ? -28.128 8.890 29.560 1.00 73.12 76 THR A N 1
ATOM 621 C CA . THR A 1 76 ? -26.876 8.307 30.062 1.00 73.12 76 THR A CA 1
ATOM 622 C C . THR A 1 76 ? -27.145 7.467 31.304 1.00 73.12 76 THR A C 1
ATOM 624 O O . THR A 1 76 ? -27.590 7.964 32.333 1.00 73.12 76 THR A O 1
ATOM 627 N N . PHE A 1 77 ? -26.861 6.167 31.238 1.00 83.00 77 PHE A N 1
ATOM 628 C CA . PHE A 1 77 ? -26.910 5.299 32.415 1.00 83.00 77 PHE A CA 1
ATOM 629 C C . PHE A 1 77 ? -25.646 4.458 32.523 1.00 83.00 77 PHE A C 1
ATOM 631 O O . PHE A 1 77 ? -24.956 4.187 31.538 1.00 83.00 77 PHE A O 1
ATOM 638 N N . LYS A 1 78 ? -25.313 4.087 33.759 1.00 83.31 78 LYS A N 1
ATOM 639 C CA . LYS A 1 78 ? -24.117 3.311 34.073 1.00 83.31 78 LYS A CA 1
ATOM 640 C C . LYS A 1 78 ? -24.462 1.838 34.204 1.00 83.31 78 LYS A C 1
ATOM 642 O O . LYS A 1 78 ? -25.460 1.480 34.825 1.00 83.31 78 LYS A O 1
ATOM 647 N N . VAL A 1 79 ? -23.605 1.007 33.635 1.00 84.62 79 VAL A N 1
ATOM 648 C CA . VAL A 1 79 ? -23.741 -0.442 33.579 1.00 84.62 79 VAL A CA 1
ATOM 649 C C . VAL A 1 79 ? -22.460 -1.066 34.145 1.00 84.62 79 VAL A C 1
ATOM 651 O O . VAL A 1 79 ? -21.369 -0.572 33.840 1.00 84.62 79 VAL A O 1
ATOM 654 N N . PRO A 1 80 ? -22.546 -2.111 34.986 1.00 82.12 80 PRO A N 1
ATOM 655 C CA . PRO A 1 80 ? -21.377 -2.884 35.389 1.00 82.12 80 PRO A CA 1
ATOM 656 C C . PRO A 1 80 ? -20.610 -3.412 34.176 1.00 82.12 80 PRO A C 1
ATOM 658 O O . PRO A 1 80 ? -21.192 -3.925 33.222 1.00 82.12 80 PRO A O 1
ATOM 661 N N . ARG A 1 81 ? -19.286 -3.280 34.202 1.00 82.81 81 ARG A N 1
ATOM 662 C CA . ARG A 1 81 ? -18.426 -3.699 33.087 1.00 82.81 81 ARG A CA 1
ATOM 663 C C . ARG A 1 81 ? -18.430 -5.211 32.864 1.00 82.81 81 ARG A C 1
ATOM 665 O O . ARG A 1 81 ? -18.316 -5.654 31.728 1.00 82.81 81 ARG A O 1
ATOM 672 N N . ASN A 1 82 ? -18.639 -5.987 33.924 1.00 78.88 82 ASN A N 1
ATOM 673 C CA . ASN A 1 82 ? -18.672 -7.450 33.920 1.00 78.88 82 ASN A CA 1
ATOM 674 C C . ASN A 1 82 ? -19.992 -8.061 33.413 1.00 78.88 82 ASN A C 1
ATOM 676 O O . ASN A 1 82 ? -20.179 -9.268 33.545 1.00 78.88 82 ASN A O 1
ATOM 680 N N . ILE A 1 83 ? -20.916 -7.274 32.847 1.00 80.62 83 ILE A N 1
ATOM 681 C CA . ILE A 1 83 ? -22.148 -7.836 32.283 1.00 80.62 83 ILE A CA 1
ATOM 682 C C . ILE A 1 83 ? -21.835 -8.778 31.118 1.00 80.62 83 ILE A C 1
ATOM 684 O O . ILE A 1 83 ? -21.089 -8.453 30.190 1.00 80.62 83 ILE A O 1
ATOM 688 N N . GLU A 1 84 ? -22.491 -9.935 31.124 1.00 76.50 84 GLU A N 1
ATOM 689 C CA . GLU A 1 84 ? -22.494 -10.892 30.024 1.00 76.50 84 GLU A CA 1
ATOM 690 C C . GLU A 1 84 ? -23.318 -10.369 28.837 1.00 76.50 84 GLU A C 1
ATOM 692 O O . GLU A 1 84 ? -24.495 -10.672 28.680 1.00 76.50 84 GLU A O 1
ATOM 697 N N . ILE A 1 85 ? -22.689 -9.541 28.001 1.00 79.62 85 ILE A N 1
ATOM 698 C CA . ILE A 1 85 ? -23.256 -9.077 26.725 1.00 79.62 85 ILE A CA 1
ATOM 699 C C . ILE A 1 85 ? -22.779 -10.002 25.602 1.00 79.62 85 ILE A C 1
ATOM 701 O O . ILE A 1 85 ? -21.566 -10.174 25.426 1.00 79.62 85 ILE A O 1
ATOM 705 N N . SER A 1 86 ? -23.705 -10.570 24.833 1.00 79.62 86 SER A N 1
ATOM 706 C CA . SER A 1 86 ? -23.422 -11.234 23.557 1.00 79.62 86 SER A CA 1
ATOM 707 C C . SER A 1 86 ? -23.618 -10.237 22.419 1.00 79.62 86 SER A C 1
ATOM 709 O O . SER A 1 86 ? -24.714 -9.715 22.251 1.00 79.62 86 SER A O 1
ATOM 711 N N . LEU A 1 87 ? -22.570 -9.952 21.642 1.00 83.44 87 LEU A N 1
ATOM 712 C CA . LEU A 1 87 ? -22.706 -9.070 20.481 1.00 83.44 87 LEU A CA 1
ATOM 713 C C . LEU A 1 87 ? -23.343 -9.831 19.324 1.00 83.44 87 LEU A C 1
ATOM 715 O O . LEU A 1 87 ? -22.822 -10.864 18.902 1.00 83.44 87 LEU A O 1
ATOM 719 N N . GLU A 1 88 ? -24.427 -9.285 18.784 1.00 86.00 88 GLU A N 1
ATOM 720 C CA . GLU A 1 88 ? -25.033 -9.804 17.565 1.00 86.00 88 GLU A CA 1
ATOM 721 C C . GLU A 1 88 ? -24.134 -9.522 16.359 1.00 86.00 88 GLU A C 1
ATOM 723 O O . GLU A 1 88 ? -23.671 -8.397 16.139 1.00 86.00 88 GLU A O 1
ATOM 728 N N . ALA A 1 89 ? -23.892 -10.571 15.580 1.00 88.94 89 ALA A N 1
ATOM 729 C CA . ALA A 1 89 ? -23.071 -10.551 14.384 1.00 88.94 89 ALA A CA 1
ATOM 730 C C . ALA A 1 89 ? -23.967 -10.452 13.138 1.00 88.94 89 ALA A C 1
ATOM 732 O O . ALA A 1 89 ? -24.849 -11.283 12.935 1.00 88.94 89 ALA A O 1
ATOM 733 N N . GLU A 1 90 ? -23.737 -9.449 12.292 1.00 90.56 90 GLU A N 1
ATOM 734 C CA . GLU A 1 90 ? -24.528 -9.187 11.085 1.00 90.56 90 GLU A CA 1
ATOM 735 C C . GLU A 1 90 ? -23.618 -8.996 9.867 1.00 90.56 90 GLU A C 1
ATOM 737 O O . GLU A 1 90 ? -22.527 -8.431 9.969 1.00 90.56 90 GLU A O 1
ATOM 742 N N . LYS A 1 91 ? -24.061 -9.458 8.694 1.00 91.88 91 LYS A N 1
ATOM 743 C CA . LYS A 1 91 ? -23.358 -9.213 7.427 1.00 91.88 91 LYS A CA 1
ATOM 744 C C . LYS A 1 91 ? -23.446 -7.736 7.043 1.00 91.88 91 LYS A C 1
ATOM 746 O O . LYS A 1 91 ? -24.463 -7.090 7.269 1.00 91.88 91 LYS A O 1
ATOM 751 N N . ILE A 1 92 ? -22.381 -7.212 6.445 1.00 92.19 92 ILE A N 1
ATOM 752 C CA . ILE A 1 92 ? -22.343 -5.816 5.993 1.00 92.19 92 ILE A CA 1
ATOM 753 C C . ILE A 1 92 ? -23.208 -5.653 4.739 1.00 92.19 92 ILE A C 1
ATOM 755 O O . ILE A 1 92 ? -22.942 -6.298 3.723 1.00 92.19 92 ILE A O 1
ATOM 759 N N . ASN A 1 93 ? -24.203 -4.763 4.800 1.00 90.25 93 ASN A N 1
ATOM 760 C CA . ASN A 1 93 ? -25.037 -4.410 3.655 1.00 90.25 93 ASN A CA 1
ATOM 761 C C . ASN A 1 93 ? -24.573 -3.100 2.997 1.00 90.25 93 ASN A C 1
ATOM 763 O O . ASN A 1 93 ? -23.989 -2.250 3.670 1.00 90.25 93 ASN A O 1
ATOM 767 N N . PRO A 1 94 ? -24.912 -2.865 1.714 1.00 87.94 94 PRO A N 1
ATOM 768 C CA . PRO A 1 94 ? -24.572 -1.627 1.006 1.00 87.94 94 PRO A CA 1
ATOM 769 C C . PRO A 1 94 ? -24.984 -0.337 1.729 1.00 87.94 94 PRO A C 1
ATOM 771 O O . PRO A 1 94 ? -24.257 0.650 1.688 1.00 87.94 94 PRO A O 1
ATOM 774 N N . VAL A 1 95 ? -26.128 -0.350 2.419 1.00 88.62 95 VAL A N 1
ATOM 775 C CA . VAL A 1 95 ? -26.659 0.820 3.141 1.00 88.62 95 VAL A CA 1
ATOM 776 C C . VAL A 1 95 ? -25.803 1.170 4.361 1.00 88.62 95 VAL A C 1
ATOM 778 O O . VAL A 1 95 ? -25.613 2.343 4.670 1.00 88.62 95 VAL A O 1
ATOM 781 N N . ASP A 1 96 ? -25.232 0.165 5.030 1.00 88.00 96 ASP A N 1
ATOM 782 C CA . ASP A 1 96 ? -24.421 0.368 6.235 1.00 88.00 96 ASP A CA 1
ATOM 783 C C . ASP A 1 96 ? -23.087 1.057 5.929 1.00 88.00 96 ASP A C 1
ATOM 785 O O . ASP A 1 96 ? -22.504 1.728 6.781 1.00 88.00 96 ASP A O 1
ATOM 789 N N . VAL A 1 97 ? -22.591 0.864 4.709 1.00 89.88 97 VAL A N 1
ATOM 790 C CA . VAL A 1 97 ? -21.259 1.293 4.287 1.00 89.88 97 VAL A CA 1
ATOM 791 C C . VAL A 1 97 ? -21.209 2.797 3.985 1.00 89.88 97 VAL A C 1
ATOM 793 O O . VAL A 1 97 ? -20.171 3.428 4.173 1.00 89.88 97 VAL A O 1
ATOM 796 N N . VAL A 1 98 ? -22.343 3.404 3.624 1.00 89.44 98 VAL A N 1
ATOM 797 C CA . VAL A 1 98 ? -22.449 4.844 3.320 1.00 89.44 98 VAL A CA 1
ATOM 798 C C . VAL A 1 98 ? -22.070 5.718 4.520 1.00 89.44 98 VAL A C 1
ATOM 800 O O . VAL A 1 98 ? -21.545 6.816 4.353 1.00 89.44 98 VAL A O 1
ATOM 803 N N . VAL A 1 99 ? -22.298 5.226 5.741 1.00 91.12 99 VAL A N 1
ATOM 804 C CA . VAL A 1 99 ? -22.008 5.964 6.981 1.00 91.12 99 VAL A CA 1
ATOM 805 C C . VAL A 1 99 ? -20.547 5.798 7.426 1.00 91.12 99 VAL A C 1
ATOM 807 O O . VAL A 1 99 ? -20.114 6.419 8.398 1.00 91.12 99 VAL A O 1
ATOM 810 N N . LEU A 1 100 ? -19.761 4.957 6.742 1.00 92.69 100 LEU A N 1
ATOM 811 C CA . LEU A 1 100 ? -18.351 4.781 7.068 1.00 92.69 100 LEU A CA 1
ATOM 812 C C . LEU A 1 100 ? -17.566 6.054 6.779 1.00 92.69 100 LEU A C 1
ATOM 814 O O . LEU A 1 100 ? -17.742 6.742 5.771 1.00 92.69 100 LEU A O 1
ATOM 818 N N . ARG A 1 101 ? -16.610 6.333 7.659 1.00 91.12 101 ARG A N 1
ATOM 819 C CA . ARG A 1 101 ? -15.721 7.469 7.485 1.00 91.12 101 ARG A CA 1
ATOM 820 C C . ARG A 1 101 ? -14.818 7.260 6.269 1.00 91.12 101 ARG A C 1
ATOM 822 O O . ARG A 1 101 ? -14.155 6.229 6.166 1.00 91.12 101 ARG A O 1
ATOM 829 N N . SER A 1 102 ? -14.778 8.265 5.393 1.00 88.75 102 SER A N 1
ATOM 830 C CA . SER A 1 102 ? -14.003 8.262 4.144 1.00 88.75 102 SER A CA 1
ATOM 831 C C . SER A 1 102 ? -14.377 7.131 3.177 1.00 88.75 102 SER A C 1
ATOM 833 O O . SER A 1 102 ? -13.539 6.672 2.405 1.00 88.75 102 SER A O 1
ATOM 835 N N . TYR A 1 103 ? -15.640 6.688 3.193 1.00 92.88 103 TYR A N 1
ATOM 836 C CA . TYR A 1 103 ? -16.131 5.717 2.215 1.00 92.88 103 TYR A CA 1
ATOM 837 C C . TYR A 1 103 ? -16.008 6.184 0.755 1.00 92.88 103 TYR A C 1
ATOM 839 O O . TYR A 1 103 ? -15.519 5.392 -0.046 1.00 92.88 103 TYR A O 1
ATOM 847 N N . PRO A 1 104 ? -16.351 7.439 0.387 1.00 92.69 104 PRO A N 1
ATOM 848 C CA . PRO A 1 104 ? -16.219 7.873 -1.002 1.00 92.69 104 PRO A CA 1
ATOM 849 C C . PRO A 1 104 ? -14.770 7.803 -1.496 1.00 92.69 104 PRO A C 1
ATOM 851 O O . PRO A 1 104 ? -14.518 7.312 -2.589 1.00 92.69 104 PRO A O 1
ATOM 854 N N . ASP A 1 105 ? -13.804 8.227 -0.675 1.00 93.44 105 ASP A N 1
ATOM 855 C CA . ASP A 1 105 ? -12.377 8.156 -1.022 1.00 93.44 105 ASP A CA 1
ATOM 856 C C . ASP A 1 105 ? -11.891 6.704 -1.183 1.00 93.44 105 ASP A C 1
ATOM 858 O O . ASP A 1 105 ? -11.064 6.417 -2.052 1.00 93.44 105 ASP A O 1
ATOM 862 N N . TYR A 1 106 ? -12.413 5.788 -0.361 1.00 94.62 106 TYR A N 1
ATOM 863 C CA . TYR A 1 106 ? -12.149 4.354 -0.457 1.00 94.62 106 TYR A CA 1
ATOM 864 C C . TYR A 1 106 ? -12.714 3.752 -1.748 1.00 94.62 106 TYR A C 1
ATOM 866 O O . TYR A 1 106 ? -11.993 3.062 -2.468 1.00 94.62 106 TYR A O 1
ATOM 874 N N . GLU A 1 107 ? -13.991 4.005 -2.030 1.00 93.44 107 GLU A N 1
ATOM 875 C CA . GLU A 1 107 ? -14.688 3.487 -3.206 1.00 93.44 107 GLU A CA 1
ATOM 876 C C . GLU A 1 107 ? -13.992 3.950 -4.487 1.00 93.44 107 GLU A C 1
ATOM 878 O O . GLU A 1 107 ? -13.627 3.122 -5.321 1.00 93.44 107 GLU A O 1
ATOM 883 N N . TRP A 1 108 ? -13.682 5.247 -4.572 1.00 93.19 108 TRP A N 1
ATOM 884 C CA . TRP A 1 108 ? -12.942 5.817 -5.693 1.00 93.19 108 TRP A CA 1
ATOM 885 C C . TRP A 1 108 ? -11.557 5.200 -5.870 1.00 93.19 108 TRP A C 1
ATOM 887 O O . TRP A 1 108 ? -11.189 4.887 -6.998 1.00 93.19 108 TRP A O 1
ATOM 897 N N . LEU A 1 109 ? -10.790 5.002 -4.791 1.00 94.88 109 LEU A N 1
ATOM 898 C CA . LEU A 1 109 ? -9.462 4.386 -4.876 1.00 94.88 109 LEU A CA 1
ATOM 899 C C . LEU A 1 109 ? -9.536 2.987 -5.490 1.00 94.88 109 LEU A C 1
ATOM 901 O O . LEU A 1 109 ? -8.786 2.683 -6.412 1.00 94.88 109 LEU A O 1
ATOM 905 N N . VAL A 1 110 ? -10.430 2.139 -4.975 1.00 95.00 110 VAL A N 1
ATOM 906 C CA . VAL A 1 110 ? -10.535 0.745 -5.417 1.00 95.00 110 VAL A CA 1
ATOM 907 C C . VAL A 1 110 ? -11.038 0.670 -6.850 1.00 95.00 110 VAL A C 1
ATOM 909 O O . VAL A 1 110 ? -10.408 0.016 -7.681 1.00 95.00 110 VAL A O 1
ATOM 912 N N . ASP A 1 111 ? -12.141 1.353 -7.146 1.00 93.88 111 ASP A N 1
ATOM 913 C CA . ASP A 1 111 ? -12.764 1.284 -8.463 1.00 93.88 111 ASP A CA 1
ATOM 914 C C . ASP A 1 111 ? -11.829 1.855 -9.526 1.00 93.88 111 ASP A C 1
ATOM 916 O O . ASP A 1 111 ? -11.566 1.196 -10.532 1.00 93.88 111 ASP A O 1
ATOM 920 N N . TYR A 1 112 ? -11.237 3.026 -9.274 1.00 94.88 112 TYR A N 1
ATOM 921 C CA . TYR A 1 112 ? -10.295 3.628 -10.209 1.00 94.88 112 TYR A CA 1
ATOM 922 C C . TYR A 1 112 ? -9.078 2.731 -10.451 1.00 94.88 112 TYR A C 1
ATOM 924 O O . TYR A 1 112 ? -8.715 2.514 -11.605 1.00 94.88 112 TYR A O 1
ATOM 932 N N . SER A 1 113 ? -8.480 2.145 -9.407 1.00 95.12 113 SER A N 1
ATOM 933 C CA . SER A 1 113 ? -7.341 1.234 -9.574 1.00 95.12 113 SER A CA 1
ATOM 934 C C . SER A 1 113 ? -7.685 -0.014 -10.394 1.00 95.12 113 SER A C 1
ATOM 936 O O . SER A 1 113 ? -6.843 -0.483 -11.157 1.00 95.12 113 SER A O 1
ATOM 938 N N . VAL A 1 114 ? -8.913 -0.535 -10.310 1.00 94.38 114 VAL A N 1
ATOM 939 C CA . VAL A 1 114 ? -9.355 -1.647 -11.170 1.00 94.38 114 VAL A CA 1
ATOM 940 C C . VAL A 1 114 ? -9.433 -1.212 -12.638 1.00 94.38 114 VAL A C 1
ATOM 942 O O . VAL A 1 114 ? -8.931 -1.917 -13.514 1.00 94.38 114 VAL A O 1
ATOM 945 N N . PHE A 1 115 ? -9.985 -0.029 -12.923 1.00 93.44 115 PHE A N 1
ATOM 946 C CA . PHE A 1 115 ? -9.999 0.518 -14.285 1.00 93.44 115 PHE A CA 1
ATOM 947 C C . PHE A 1 115 ? -8.595 0.822 -14.816 1.00 93.44 115 PHE A C 1
ATOM 949 O O . PHE A 1 115 ? -8.324 0.548 -15.982 1.00 93.44 115 PHE A O 1
ATOM 956 N N . VAL A 1 116 ? -7.682 1.307 -13.972 1.00 95.44 116 VAL A N 1
ATOM 957 C CA . VAL A 1 116 ? -6.267 1.500 -14.330 1.00 95.44 116 VAL A CA 1
ATOM 958 C C . VAL A 1 116 ? -5.643 0.179 -14.766 1.00 95.44 116 VAL A C 1
ATOM 960 O O . VAL A 1 116 ? -4.961 0.151 -15.784 1.00 95.44 116 VAL A O 1
ATOM 963 N N . MET A 1 117 ? -5.924 -0.923 -14.062 1.00 95.00 117 MET A N 1
ATOM 964 C CA . MET A 1 117 ? -5.451 -2.248 -14.469 1.00 95.00 117 MET A CA 1
ATOM 965 C C . MET A 1 117 ? -6.037 -2.690 -15.811 1.00 95.00 117 MET A C 1
ATOM 967 O O . MET A 1 117 ? -5.294 -3.203 -16.644 1.00 95.00 117 MET A O 1
ATOM 971 N N . PHE A 1 118 ? -7.330 -2.467 -16.061 1.00 93.81 118 PHE A N 1
ATOM 972 C CA . PHE A 1 118 ? -7.933 -2.783 -17.361 1.00 93.81 118 PHE A CA 1
ATOM 973 C C . PHE A 1 118 ? -7.322 -1.969 -18.501 1.00 93.81 118 PHE A C 1
ATOM 975 O O . PHE A 1 118 ? -6.996 -2.532 -19.546 1.00 93.81 118 PHE A O 1
ATOM 982 N N . VAL A 1 119 ? -7.137 -0.663 -18.296 1.00 93.88 119 VAL A N 1
ATOM 983 C CA . VAL A 1 119 ? -6.508 0.217 -19.284 1.00 93.88 119 VAL A CA 1
ATOM 984 C C . VAL A 1 119 ? -5.067 -0.219 -19.526 1.00 93.88 119 VAL A C 1
ATOM 986 O O . VAL A 1 119 ? -4.669 -0.386 -20.670 1.00 93.88 119 VAL A O 1
ATOM 989 N N . TYR A 1 120 ? -4.302 -0.465 -18.465 1.00 93.69 120 TYR A N 1
ATOM 990 C CA . TYR A 1 120 ? -2.910 -0.883 -18.564 1.00 93.69 120 TYR A CA 1
ATOM 991 C C . TYR A 1 120 ? -2.751 -2.215 -19.299 1.00 93.69 120 TYR A C 1
ATOM 993 O O . TYR A 1 120 ? -2.007 -2.287 -20.271 1.00 93.69 120 TYR A O 1
ATOM 1001 N N . VAL A 1 121 ? -3.487 -3.253 -18.889 1.00 92.75 121 VAL A N 1
ATOM 1002 C CA . VAL A 1 121 ? -3.434 -4.575 -19.532 1.00 92.75 121 VAL A CA 1
ATOM 1003 C C . VAL A 1 121 ? -3.904 -4.494 -20.984 1.00 92.75 121 VAL A C 1
ATOM 1005 O O . VAL A 1 121 ? -3.276 -5.086 -21.855 1.00 92.75 121 VAL A O 1
ATOM 1008 N N . GLY A 1 122 ? -4.967 -3.737 -21.272 1.00 91.12 122 GLY A N 1
ATOM 1009 C CA . GLY A 1 122 ? -5.436 -3.528 -22.642 1.00 91.12 122 GLY A CA 1
ATOM 1010 C C . GLY A 1 122 ? -4.381 -2.859 -23.525 1.00 91.12 122 GLY A C 1
ATOM 1011 O O . GLY A 1 122 ? -4.149 -3.300 -24.650 1.00 91.12 122 GLY A O 1
ATOM 1012 N N . THR A 1 123 ? -3.695 -1.843 -22.997 1.00 89.44 123 THR A N 1
ATOM 1013 C CA . THR A 1 123 ? -2.608 -1.161 -23.703 1.00 89.44 123 THR A CA 1
ATOM 1014 C C . THR A 1 123 ? -1.388 -2.069 -23.886 1.00 89.44 123 THR A C 1
ATOM 1016 O O . THR A 1 123 ? -0.798 -2.070 -24.959 1.00 89.44 123 THR A O 1
ATOM 1019 N N . GLU A 1 124 ? -1.038 -2.892 -22.898 1.00 88.00 124 GLU A N 1
ATOM 1020 C CA . GLU A 1 124 ? 0.040 -3.887 -22.995 1.00 88.00 124 GLU A CA 1
ATOM 1021 C C . GLU A 1 124 ? -0.246 -4.955 -24.059 1.00 88.00 124 GLU A C 1
ATOM 1023 O O . GLU A 1 124 ? 0.600 -5.225 -24.908 1.00 88.00 124 GLU A O 1
ATOM 1028 N N . VAL A 1 125 ? -1.467 -5.497 -24.091 1.00 89.00 125 VAL A N 1
ATOM 1029 C CA . VAL A 1 125 ? -1.897 -6.444 -25.132 1.00 89.00 125 VAL A CA 1
ATOM 1030 C C . VAL A 1 125 ? -1.852 -5.793 -26.515 1.00 89.00 125 VAL A C 1
ATOM 1032 O O . VAL A 1 125 ? -1.398 -6.411 -27.476 1.00 89.00 125 VAL A O 1
ATOM 1035 N N . TYR A 1 126 ? -2.279 -4.534 -26.627 1.00 86.31 126 TYR A N 1
ATOM 1036 C CA . TYR A 1 126 ? -2.194 -3.783 -27.879 1.00 86.31 126 TYR A CA 1
ATOM 1037 C C . TYR A 1 126 ? -0.740 -3.631 -28.355 1.00 86.31 126 TYR A C 1
ATOM 1039 O O . TYR A 1 126 ? -0.412 -3.917 -29.508 1.00 86.31 126 TYR A O 1
ATOM 1047 N N . TYR A 1 127 ? 0.147 -3.259 -27.442 1.00 82.94 127 TYR A N 1
ATOM 1048 C CA . TYR A 1 127 ? 1.572 -3.131 -27.696 1.00 82.94 127 TYR A CA 1
ATOM 1049 C C . TYR A 1 127 ? 2.233 -4.459 -28.108 1.00 82.94 127 TYR A C 1
ATOM 1051 O O . TYR A 1 127 ? 3.068 -4.470 -29.011 1.00 82.94 127 TYR A O 1
ATOM 1059 N N . GLU A 1 128 ? 1.838 -5.584 -27.506 1.00 82.62 128 GLU A N 1
ATOM 1060 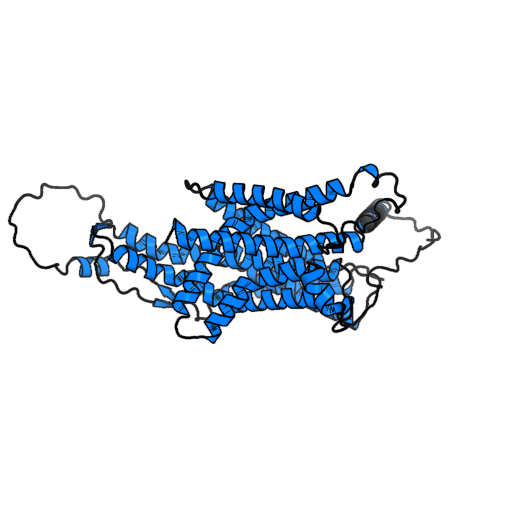C CA . GLU A 1 128 ? 2.366 -6.914 -27.839 1.00 82.62 128 GLU A CA 1
ATOM 1061 C C . GLU A 1 128 ? 1.871 -7.488 -29.169 1.00 82.62 128 GLU A C 1
ATOM 1063 O O . GLU A 1 128 ? 2.540 -8.357 -29.746 1.00 82.62 128 GLU A O 1
ATOM 1068 N N . LEU A 1 129 ? 0.679 -7.083 -29.611 1.00 84.31 129 LEU A N 1
ATOM 1069 C CA . LEU A 1 129 ? 0.038 -7.600 -30.819 1.00 84.31 129 LEU A CA 1
ATOM 1070 C C . LEU A 1 129 ? 0.344 -6.748 -32.055 1.00 84.31 129 LEU A C 1
ATOM 1072 O O . LEU A 1 129 ? 0.558 -7.314 -33.124 1.00 84.31 129 LEU A O 1
ATOM 1076 N N . TRP A 1 130 ? 0.375 -5.418 -31.918 1.00 81.44 130 TRP A N 1
ATOM 1077 C CA . TRP A 1 130 ? 0.505 -4.498 -33.056 1.00 81.44 130 TRP A CA 1
ATOM 1078 C C . TRP A 1 130 ? 1.853 -3.776 -33.149 1.00 81.44 130 TRP A C 1
ATOM 1080 O O . TRP A 1 130 ? 2.149 -3.238 -34.211 1.00 81.44 130 TRP A O 1
ATOM 1090 N N . GLY A 1 131 ? 2.672 -3.765 -32.089 1.00 72.50 131 GLY A N 1
ATOM 1091 C CA . GLY A 1 131 ? 4.017 -3.168 -32.102 1.00 72.50 131 GLY A CA 1
ATOM 1092 C C . GLY A 1 131 ? 4.103 -1.735 -32.663 1.00 72.50 131 GLY A C 1
ATOM 1093 O O . GLY A 1 131 ? 4.926 -1.496 -33.544 1.00 72.50 131 GLY A O 1
ATOM 1094 N N . PRO A 1 132 ? 3.264 -0.778 -32.220 1.00 69.31 132 PRO A N 1
ATOM 1095 C CA . PRO A 1 132 ? 3.267 0.580 -32.761 1.00 69.31 132 PRO A CA 1
ATOM 1096 C C . PRO A 1 132 ? 4.573 1.323 -32.434 1.00 69.31 132 PRO A C 1
ATOM 1098 O O . PRO A 1 132 ? 4.941 1.479 -31.274 1.00 69.31 132 PRO A O 1
ATOM 1101 N N . GLU A 1 133 ? 5.249 1.846 -33.459 1.00 57.69 133 GLU A N 1
ATOM 1102 C CA . GLU A 1 133 ? 6.590 2.439 -33.320 1.00 57.69 133 GLU A CA 1
ATOM 1103 C C . GLU A 1 133 ? 6.603 3.894 -32.795 1.00 57.69 133 GLU A C 1
ATOM 1105 O O . GLU A 1 133 ? 7.678 4.428 -32.532 1.00 57.69 133 GLU A O 1
ATOM 1110 N N . ARG A 1 134 ? 5.449 4.582 -32.666 1.00 58.25 134 ARG A N 1
ATOM 1111 C CA . ARG A 1 134 ? 5.394 6.037 -32.356 1.00 58.25 134 ARG A CA 1
ATOM 1112 C C . ARG A 1 134 ? 4.177 6.514 -31.548 1.00 58.25 134 ARG A C 1
ATOM 1114 O O . ARG A 1 134 ? 3.658 7.599 -31.808 1.00 58.25 134 ARG A O 1
ATOM 1121 N N . GLU A 1 135 ? 3.703 5.732 -30.582 1.00 67.75 135 GLU A N 1
ATOM 1122 C CA . GLU A 1 135 ? 2.578 6.146 -29.726 1.00 67.75 135 GLU A CA 1
ATOM 1123 C C . GLU A 1 135 ? 3.002 6.332 -28.268 1.00 67.75 135 GLU A C 1
ATOM 1125 O O . GLU A 1 135 ? 3.608 5.447 -27.658 1.00 67.75 135 GLU A O 1
ATOM 1130 N N . PHE A 1 136 ? 2.637 7.483 -27.698 1.00 72.88 136 PHE A N 1
ATOM 1131 C CA . PHE A 1 136 ? 2.824 7.760 -26.278 1.00 72.88 136 PHE A CA 1
ATOM 1132 C C . PHE 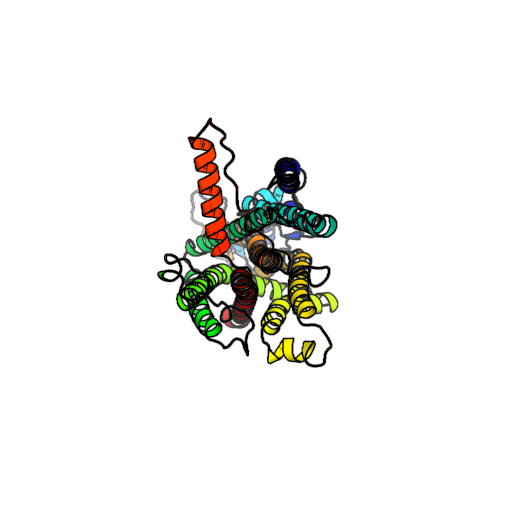A 1 136 ? 1.922 6.850 -25.442 1.00 72.88 136 PHE A C 1
ATOM 1134 O O . PHE A 1 136 ? 0.720 6.789 -25.688 1.00 72.88 136 PHE A O 1
ATOM 1141 N N . ASN A 1 137 ? 2.479 6.193 -24.423 1.00 82.56 137 ASN A N 1
ATOM 1142 C CA . ASN A 1 137 ? 1.731 5.258 -23.590 1.00 82.56 137 ASN A CA 1
ATOM 1143 C C . ASN A 1 137 ? 0.749 5.986 -22.650 1.00 82.56 137 ASN A C 1
ATOM 1145 O O . ASN A 1 137 ? 1.086 6.329 -21.514 1.00 82.56 137 ASN A O 1
ATOM 1149 N N . ILE A 1 138 ? -0.501 6.167 -23.091 1.00 85.31 138 ILE A N 1
ATOM 1150 C CA . ILE A 1 138 ? -1.547 6.869 -22.323 1.00 85.31 138 ILE A CA 1
ATOM 1151 C C . ILE A 1 138 ? -1.881 6.135 -21.012 1.00 85.31 138 ILE A C 1
ATOM 1153 O O . ILE A 1 138 ? -2.310 6.765 -20.043 1.00 85.31 138 ILE A O 1
ATOM 1157 N N . SER A 1 139 ? -1.637 4.821 -20.918 1.00 89.62 139 SER A N 1
ATOM 1158 C CA . SER A 1 139 ? -1.886 4.074 -19.675 1.00 89.62 139 SER A CA 1
ATOM 1159 C C . SER A 1 139 ? -1.043 4.587 -18.499 1.00 89.62 139 SER A C 1
ATOM 1161 O O . SER A 1 139 ? -1.502 4.544 -17.359 1.00 89.62 139 SER A O 1
ATOM 1163 N N . MET A 1 140 ? 0.130 5.178 -18.760 1.00 89.88 140 MET A N 1
ATOM 1164 C CA . MET A 1 140 ? 0.967 5.794 -17.724 1.00 89.88 140 MET A CA 1
ATOM 1165 C C . MET A 1 140 ? 0.282 6.985 -17.043 1.00 89.88 140 MET A C 1
ATOM 1167 O O . MET A 1 140 ? 0.497 7.212 -15.855 1.00 89.88 140 MET A O 1
ATOM 1171 N N . ILE A 1 141 ? -0.591 7.711 -17.752 1.00 91.38 141 ILE A N 1
ATOM 1172 C CA . ILE A 1 141 ? -1.377 8.810 -17.168 1.00 91.38 141 ILE A CA 1
ATOM 1173 C C . ILE A 1 141 ? -2.369 8.254 -16.141 1.00 91.38 141 ILE A C 1
ATOM 1175 O O . ILE A 1 141 ? -2.498 8.798 -15.045 1.00 91.38 141 ILE A O 1
ATOM 1179 N N . TRP A 1 142 ? -3.024 7.134 -16.457 1.00 94.75 142 TRP A N 1
ATOM 1180 C CA . TRP A 1 142 ? -3.932 6.448 -15.533 1.00 94.75 142 TRP A CA 1
ATOM 1181 C C . TRP A 1 142 ? -3.189 5.925 -14.301 1.00 94.75 142 TRP A C 1
ATOM 1183 O O . TRP A 1 142 ? -3.638 6.121 -13.171 1.00 94.75 142 TRP A O 1
ATOM 1193 N N . VAL A 1 143 ? -2.012 5.325 -14.501 1.00 95.75 143 VAL A N 1
ATOM 1194 C CA . VAL A 1 143 ? -1.143 4.887 -13.399 1.00 95.75 143 VAL A CA 1
ATOM 1195 C C . VAL A 1 143 ? -0.736 6.079 -12.523 1.00 95.75 143 VAL A C 1
ATOM 1197 O O . VAL A 1 143 ? -0.872 6.005 -11.301 1.00 95.75 143 VAL A O 1
ATOM 1200 N N . GLY A 1 144 ? -0.325 7.201 -13.122 1.00 94.62 144 GLY A N 1
ATOM 1201 C CA . GLY A 1 144 ? 0.029 8.433 -12.410 1.00 94.62 144 GLY A CA 1
ATOM 1202 C C . GLY A 1 144 ? -1.129 9.025 -11.599 1.00 94.62 144 GLY A C 1
ATOM 1203 O O . GLY A 1 144 ? -0.951 9.376 -10.432 1.00 94.62 144 GLY A O 1
ATOM 1204 N N . LEU A 1 145 ? -2.341 9.057 -12.160 1.00 95.00 145 LEU A N 1
ATOM 1205 C CA . LEU A 1 145 ? -3.552 9.465 -11.438 1.00 95.00 145 LEU A CA 1
ATOM 1206 C C . LEU A 1 145 ? -3.880 8.512 -10.278 1.00 95.00 145 LEU A C 1
ATOM 1208 O O . LEU A 1 145 ? -4.280 8.958 -9.203 1.00 95.00 145 LEU A O 1
ATOM 1212 N N . SER A 1 146 ? -3.651 7.207 -10.444 1.00 95.88 146 SER A N 1
ATOM 1213 C CA . SER A 1 146 ? -3.838 6.228 -9.367 1.00 95.88 146 SER A CA 1
ATOM 1214 C C . SER A 1 146 ? -2.830 6.430 -8.232 1.00 95.88 146 SER A C 1
ATOM 1216 O O . SER A 1 146 ? -3.194 6.324 -7.060 1.00 95.88 146 SER A O 1
ATOM 1218 N N . VAL A 1 147 ? -1.576 6.767 -8.558 1.00 95.94 147 VAL A N 1
ATOM 1219 C CA . VAL A 1 147 ? -0.557 7.161 -7.568 1.00 95.94 147 VAL A CA 1
ATOM 1220 C C . VAL A 1 147 ? -1.001 8.418 -6.823 1.00 95.94 147 VAL A C 1
ATOM 1222 O O . VAL A 1 147 ? -0.949 8.446 -5.593 1.00 95.94 147 VAL A O 1
ATOM 1225 N N . TRP A 1 148 ? -1.498 9.429 -7.541 1.00 95.12 148 TRP A N 1
ATOM 1226 C CA . TRP A 1 148 ? -2.028 10.649 -6.935 1.00 95.12 148 TRP A CA 1
ATOM 1227 C C . TRP A 1 148 ? -3.162 10.354 -5.946 1.00 95.12 148 TRP A C 1
ATOM 1229 O O . TRP A 1 148 ? -3.120 10.834 -4.814 1.00 95.12 148 TRP A O 1
ATOM 1239 N N . PHE A 1 149 ? -4.143 9.522 -6.318 1.00 94.44 149 PHE A N 1
ATOM 1240 C CA . PHE A 1 149 ? -5.224 9.129 -5.408 1.00 94.44 149 PHE A CA 1
ATOM 1241 C C . PHE A 1 149 ? -4.714 8.377 -4.175 1.00 94.44 149 PHE A C 1
ATOM 1243 O O . PHE A 1 149 ? -5.142 8.679 -3.059 1.00 94.44 149 PHE A O 1
ATOM 1250 N N . ALA A 1 150 ? -3.769 7.448 -4.341 1.00 95.75 150 ALA A N 1
ATOM 1251 C CA . ALA A 1 150 ? -3.172 6.725 -3.221 1.00 95.75 150 ALA A CA 1
ATOM 1252 C C . ALA A 1 150 ? -2.462 7.679 -2.243 1.00 95.75 150 ALA A C 1
ATOM 1254 O O . ALA A 1 150 ? -2.717 7.627 -1.037 1.00 95.75 150 ALA A O 1
ATOM 1255 N N . VAL A 1 151 ? -1.640 8.602 -2.756 1.00 95.44 151 VAL A N 1
ATOM 1256 C CA . VAL A 1 151 ? -0.922 9.602 -1.948 1.00 95.44 151 VAL A CA 1
ATOM 1257 C C . VAL A 1 151 ? -1.895 10.577 -1.281 1.00 95.44 151 VAL A C 1
ATOM 1259 O O . VAL A 1 151 ? -1.794 10.796 -0.074 1.00 95.44 151 VAL A O 1
ATOM 1262 N N . LYS A 1 152 ? -2.889 11.099 -2.013 1.00 95.00 152 LYS A N 1
ATOM 1263 C CA . LYS A 1 152 ? -3.960 11.959 -1.473 1.00 95.00 152 LYS A CA 1
ATOM 1264 C C . LYS A 1 152 ? -4.673 11.280 -0.301 1.00 95.00 152 LYS A C 1
ATOM 1266 O O . LYS A 1 152 ? -4.877 11.902 0.742 1.00 95.00 152 LYS A O 1
ATOM 1271 N N . ASN A 1 153 ? -5.006 9.997 -0.436 1.00 93.06 153 ASN A N 1
ATOM 1272 C CA . ASN A 1 153 ? -5.663 9.236 0.624 1.00 93.06 153 ASN A CA 1
ATOM 1273 C C . ASN A 1 153 ? -4.751 9.036 1.840 1.00 93.06 153 ASN A C 1
ATOM 1275 O O . ASN A 1 153 ? -5.202 9.192 2.974 1.00 93.06 153 ASN A O 1
ATOM 1279 N N . MET A 1 154 ? -3.462 8.755 1.634 1.00 94.50 154 MET A N 1
ATOM 1280 C CA . MET A 1 154 ? -2.500 8.645 2.736 1.00 94.50 154 MET A CA 1
ATOM 1281 C C . MET A 1 154 ? -2.287 9.985 3.458 1.00 94.50 154 MET A C 1
ATOM 1283 O O . MET A 1 154 ? -2.224 10.000 4.686 1.00 94.50 154 MET A O 1
ATOM 1287 N N . ILE A 1 155 ? -2.259 11.111 2.735 1.00 94.50 155 ILE A N 1
ATOM 1288 C CA . ILE A 1 155 ? -2.202 12.460 3.324 1.00 94.50 155 ILE A CA 1
ATOM 1289 C C . ILE A 1 155 ? -3.467 12.747 4.139 1.00 94.50 155 ILE A C 1
ATOM 1291 O O . ILE A 1 155 ? -3.369 13.224 5.265 1.00 94.50 155 ILE A O 1
ATOM 1295 N N . SER A 1 156 ? -4.651 12.419 3.611 1.00 92.50 156 SER A N 1
ATOM 1296 C CA . SER A 1 156 ? -5.930 12.571 4.322 1.00 92.50 156 SER A CA 1
ATOM 1297 C C . SER A 1 156 ? -5.938 11.801 5.651 1.00 92.50 156 SER A C 1
ATOM 1299 O O . SER A 1 156 ? -6.345 12.323 6.692 1.00 92.50 156 SER A O 1
ATOM 1301 N N . ILE A 1 157 ? -5.400 10.577 5.646 1.00 90.69 157 ILE A N 1
ATOM 1302 C CA . ILE A 1 157 ? -5.234 9.758 6.851 1.00 90.69 157 ILE A CA 1
ATOM 1303 C C . ILE A 1 157 ? -4.220 10.391 7.813 1.00 90.69 157 ILE A C 1
ATOM 1305 O O . ILE A 1 157 ? -4.506 10.503 9.003 1.00 90.69 157 ILE A O 1
ATOM 1309 N N . LEU A 1 158 ? -3.056 10.829 7.328 1.00 91.75 158 LEU A N 1
ATOM 1310 C CA . LEU A 1 158 ? -2.049 11.495 8.158 1.00 91.75 158 LEU A CA 1
ATOM 1311 C C . LEU A 1 158 ? -2.613 12.760 8.821 1.00 91.75 158 LEU A C 1
ATOM 1313 O O . LEU A 1 158 ? -2.420 12.965 10.017 1.00 91.75 158 LEU A O 1
ATOM 1317 N N . TRP A 1 159 ? -3.362 13.569 8.069 1.00 90.31 159 TRP A N 1
ATOM 1318 C CA . TRP A 1 159 ? -4.025 14.769 8.573 1.00 90.31 159 TRP A CA 1
ATOM 1319 C C . TRP A 1 159 ? -5.034 14.449 9.677 1.00 90.31 159 TRP A C 1
ATOM 1321 O O . TRP A 1 159 ? -5.106 15.146 10.691 1.00 90.31 159 TRP A O 1
ATOM 1331 N N . LEU A 1 160 ? -5.779 13.352 9.529 1.00 88.00 160 LEU A N 1
ATOM 1332 C CA . LEU A 1 160 ? -6.682 12.891 10.572 1.00 88.00 160 LEU A CA 1
ATOM 1333 C C . LEU A 1 160 ? -5.935 12.612 11.886 1.00 88.00 160 LEU A C 1
ATOM 1335 O O . LEU A 1 160 ? -6.375 13.059 12.946 1.00 88.00 160 LEU A O 1
ATOM 1339 N N . TYR A 1 161 ? -4.796 11.926 11.824 1.00 83.81 161 TYR A N 1
ATOM 1340 C CA . TYR A 1 161 ? -3.975 11.674 13.009 1.00 83.81 161 TYR A CA 1
ATOM 1341 C C . TYR A 1 161 ? -3.325 12.943 13.559 1.00 83.81 161 TYR A C 1
ATOM 1343 O O . TYR A 1 161 ? -3.261 13.107 14.773 1.00 83.81 161 TYR A O 1
ATOM 1351 N N . ALA A 1 162 ? -2.928 13.874 12.690 1.00 85.75 162 ALA A N 1
ATOM 1352 C CA . ALA A 1 162 ? -2.397 15.172 13.092 1.00 85.75 162 ALA A CA 1
ATOM 1353 C C . ALA A 1 162 ? -3.417 16.016 13.869 1.00 85.75 162 ALA A C 1
ATOM 1355 O O . ALA A 1 162 ? -3.058 16.715 14.811 1.00 85.75 162 ALA A O 1
ATOM 1356 N N . SER A 1 163 ? -4.698 15.926 13.503 1.00 83.69 163 SER A N 1
ATOM 1357 C CA . SER A 1 163 ? -5.782 16.625 14.204 1.00 83.69 163 SER A CA 1
ATOM 1358 C C . SER A 1 163 ? -6.152 16.000 15.558 1.00 83.69 163 SER A C 1
ATOM 1360 O O . SER A 1 163 ? -6.874 16.606 16.353 1.00 83.69 163 SER A O 1
ATOM 1362 N N . SER A 1 164 ? -5.682 14.781 15.833 1.00 78.81 164 SER A N 1
ATOM 1363 C CA . SER A 1 164 ? -5.900 14.103 17.107 1.00 78.81 164 SER A CA 1
ATOM 1364 C C . SER A 1 164 ? -4.923 14.631 18.159 1.00 78.81 164 SER A C 1
ATOM 1366 O O . SER A 1 164 ? -3.752 14.848 17.874 1.00 78.81 164 SER A O 1
ATOM 1368 N N . LYS A 1 165 ? -5.362 14.781 19.417 1.00 64.88 165 LYS A N 1
ATOM 1369 C CA . LYS A 1 165 ? -4.519 15.254 20.541 1.00 64.88 165 LYS A CA 1
ATOM 1370 C C . LYS A 1 165 ? -3.424 14.254 20.977 1.00 64.88 165 LYS A C 1
ATOM 1372 O O . LYS A 1 165 ? -2.874 14.389 22.066 1.00 64.88 165 LYS A O 1
ATOM 1377 N N . GLY A 1 166 ? -3.155 13.218 20.185 1.00 69.06 166 GLY A N 1
ATOM 1378 C CA . GLY A 1 166 ? -2.199 12.161 20.507 1.00 69.06 166 GLY A CA 1
ATOM 1379 C C . GLY A 1 166 ? -0.789 12.463 19.998 1.00 69.06 166 GLY A C 1
ATOM 1380 O O . GLY A 1 166 ? -0.613 13.087 18.957 1.00 69.06 166 GLY A O 1
ATOM 1381 N N . GLY A 1 167 ? 0.227 11.920 20.677 1.00 73.88 167 GLY A N 1
ATOM 1382 C CA . GLY A 1 167 ? 1.622 11.888 20.201 1.00 73.88 167 GLY A CA 1
ATOM 1383 C C . GLY A 1 167 ? 1.857 10.922 19.031 1.00 73.88 167 GLY A C 1
ATOM 1384 O O . GLY A 1 167 ? 2.972 10.490 18.784 1.00 73.88 167 GLY A O 1
ATOM 1385 N N . GLU A 1 168 ? 0.801 10.533 18.326 1.00 77.31 168 GLU A N 1
ATOM 1386 C CA . GLU A 1 168 ? 0.866 9.603 17.207 1.00 77.31 168 GLU A CA 1
ATOM 1387 C C . GLU A 1 168 ? 1.590 10.255 16.018 1.00 77.31 168 GLU A C 1
ATOM 1389 O O . GLU A 1 168 ? 2.430 9.623 15.377 1.00 77.31 168 GLU A O 1
ATOM 1394 N N . ILE A 1 169 ? 1.325 11.541 15.743 1.00 87.00 169 ILE A N 1
ATOM 1395 C CA . ILE A 1 169 ? 1.937 12.264 14.616 1.00 87.00 169 ILE A CA 1
ATOM 1396 C C . ILE A 1 169 ? 3.464 12.354 14.736 1.00 87.00 169 ILE A C 1
ATOM 1398 O O . ILE A 1 169 ? 4.167 12.233 13.732 1.00 87.00 169 ILE A O 1
ATOM 1402 N N . SER A 1 170 ? 3.995 12.513 15.953 1.00 87.50 170 SER A N 1
ATOM 1403 C CA . SER A 1 170 ? 5.442 12.602 16.153 1.00 87.50 170 SER A CA 1
ATOM 1404 C C . SER A 1 170 ? 6.132 11.299 15.755 1.00 87.50 170 SER A C 1
ATOM 1406 O O . SER A 1 170 ? 7.178 11.358 15.120 1.00 87.50 170 SER A O 1
ATOM 1408 N N . MET A 1 171 ? 5.515 10.136 16.000 1.00 87.44 171 MET A N 1
ATOM 1409 C CA . MET A 1 171 ? 6.038 8.837 15.556 1.00 87.44 171 MET A CA 1
ATOM 1410 C C . MET A 1 171 ? 6.170 8.757 14.028 1.00 87.44 171 MET A C 1
ATOM 1412 O O . MET A 1 171 ? 7.178 8.269 13.519 1.00 87.44 171 MET A O 1
ATOM 1416 N N . SER A 1 172 ? 5.177 9.268 13.294 1.00 91.12 172 SER A N 1
ATOM 1417 C CA . SER A 1 172 ? 5.206 9.331 11.828 1.00 91.12 172 SER A CA 1
ATOM 1418 C C . SER A 1 172 ? 6.310 10.273 11.328 1.00 91.12 172 SER A C 1
ATOM 1420 O O . SER A 1 172 ? 7.089 9.881 10.457 1.00 91.12 172 SER A O 1
ATOM 1422 N N . ILE A 1 173 ? 6.453 11.466 11.921 1.00 93.25 173 ILE A N 1
ATOM 1423 C CA . ILE A 1 173 ? 7.520 12.425 11.573 1.00 93.25 173 ILE A CA 1
ATOM 1424 C C . ILE A 1 173 ? 8.901 11.820 11.836 1.00 93.25 173 ILE A C 1
ATOM 1426 O O . ILE A 1 173 ? 9.772 11.868 10.968 1.00 93.25 173 ILE A O 1
ATOM 1430 N N . THR A 1 174 ? 9.099 11.195 12.999 1.00 93.31 174 THR A N 1
ATOM 1431 C CA . THR A 1 174 ? 10.351 10.509 13.332 1.00 93.31 174 THR A CA 1
ATOM 1432 C C . THR A 1 174 ? 10.658 9.398 12.332 1.00 93.31 174 THR A C 1
ATOM 1434 O O . THR A 1 174 ? 11.789 9.302 11.860 1.00 93.31 174 THR A O 1
ATOM 1437 N N . PHE A 1 175 ? 9.665 8.594 11.948 1.00 94.06 175 PHE A N 1
ATOM 1438 C CA . PHE A 1 175 ? 9.863 7.543 10.953 1.00 94.06 175 PHE A CA 1
ATOM 1439 C C . PHE A 1 175 ? 10.192 8.105 9.558 1.00 94.06 175 PHE A C 1
ATOM 1441 O O . PHE A 1 175 ? 11.038 7.545 8.862 1.00 94.06 175 PHE A O 1
ATOM 1448 N N . GLY A 1 176 ? 9.606 9.242 9.169 1.00 95.44 176 GLY A N 1
ATOM 1449 C CA . GLY A 1 176 ? 9.980 9.973 7.954 1.00 95.44 176 GLY A CA 1
ATOM 1450 C C . GLY A 1 176 ? 11.436 10.453 7.976 1.00 95.44 176 GLY A C 1
ATOM 1451 O O . GLY A 1 176 ? 12.168 10.234 7.014 1.00 95.44 176 GLY A O 1
ATOM 1452 N N . MET A 1 177 ? 11.896 11.019 9.096 1.00 95.88 177 MET A N 1
ATOM 1453 C CA . MET A 1 177 ? 13.293 11.452 9.261 1.00 95.88 177 MET A CA 1
ATOM 1454 C C . MET A 1 177 ? 14.279 10.279 9.246 1.00 95.88 177 MET A C 1
ATOM 1456 O O . MET A 1 177 ? 15.329 10.361 8.614 1.00 95.88 177 MET A O 1
ATOM 1460 N N . ILE A 1 178 ? 13.940 9.162 9.894 1.00 95.94 178 ILE A N 1
ATOM 1461 C CA . ILE A 1 178 ? 14.752 7.938 9.831 1.00 95.94 178 ILE A CA 1
ATOM 1462 C C . ILE A 1 178 ? 14.788 7.409 8.393 1.00 95.94 178 ILE A C 1
ATOM 1464 O O . ILE A 1 178 ? 15.859 7.076 7.894 1.00 95.94 178 ILE A O 1
ATOM 1468 N N . SER A 1 179 ? 13.648 7.401 7.696 1.00 95.56 179 SER A N 1
ATOM 1469 C CA . SER A 1 179 ? 13.570 6.985 6.290 1.00 95.56 179 SER A CA 1
ATOM 1470 C C . SER A 1 179 ? 14.428 7.868 5.381 1.00 95.56 179 SER A C 1
ATOM 1472 O O . SER A 1 179 ? 15.069 7.348 4.475 1.00 95.56 179 SER A O 1
ATOM 1474 N N . PHE A 1 180 ? 14.498 9.178 5.637 1.00 96.81 180 PHE A N 1
ATOM 1475 C CA . PHE A 1 180 ? 15.394 10.088 4.916 1.00 96.81 180 PHE A CA 1
ATOM 1476 C C . PHE A 1 180 ? 16.864 9.681 5.071 1.00 96.81 180 PHE A C 1
ATOM 1478 O O . PHE A 1 180 ? 17.576 9.516 4.080 1.00 96.81 180 PHE A O 1
ATOM 1485 N N . LEU A 1 181 ? 17.310 9.480 6.316 1.00 96.38 181 LEU A N 1
ATOM 1486 C CA . LEU A 1 181 ? 18.692 9.105 6.623 1.00 96.38 181 LEU A CA 1
ATOM 1487 C C . LEU A 1 181 ? 19.042 7.730 6.046 1.00 96.38 181 LEU A C 1
ATOM 1489 O O . LEU A 1 181 ? 20.076 7.578 5.399 1.00 96.38 181 LEU A O 1
ATOM 1493 N N . CYS A 1 182 ? 18.162 6.742 6.218 1.00 95.31 182 CYS A N 1
ATOM 1494 C CA . CYS A 1 182 ? 18.328 5.425 5.613 1.00 95.31 182 CYS A CA 1
ATOM 1495 C C . CYS A 1 182 ? 18.369 5.513 4.081 1.00 95.31 182 CYS A C 1
ATOM 1497 O O . CYS A 1 182 ? 19.190 4.837 3.469 1.00 95.31 182 CYS A O 1
ATOM 1499 N N . GLY A 1 183 ? 17.539 6.362 3.466 1.00 93.88 183 GLY A N 1
ATOM 1500 C CA . GLY A 1 183 ? 17.519 6.586 2.020 1.00 93.88 183 GLY A CA 1
ATOM 1501 C C . GLY A 1 183 ? 18.840 7.144 1.505 1.00 93.88 183 GLY A C 1
ATOM 1502 O O . GLY A 1 183 ? 19.383 6.624 0.532 1.00 93.88 183 GLY A O 1
ATOM 1503 N N . LEU A 1 184 ? 19.412 8.133 2.201 1.00 93.94 184 LEU A N 1
ATOM 1504 C CA . LEU A 1 184 ? 20.745 8.656 1.889 1.00 93.94 184 LEU A CA 1
ATOM 1505 C C . LEU A 1 184 ? 21.820 7.573 2.005 1.00 93.94 184 LEU A C 1
ATOM 1507 O O . LEU A 1 184 ? 22.609 7.407 1.078 1.00 93.94 184 LEU A O 1
ATOM 1511 N N . CYS A 1 185 ? 21.830 6.810 3.103 1.00 93.44 185 CYS A N 1
ATOM 1512 C CA . CYS A 1 185 ? 22.785 5.717 3.291 1.00 93.44 185 CYS A CA 1
ATOM 1513 C C . CYS A 1 185 ? 22.681 4.680 2.169 1.00 93.44 185 CYS A C 1
ATOM 1515 O O . CYS A 1 185 ? 23.694 4.295 1.593 1.00 93.44 185 CYS A O 1
ATOM 1517 N N . VAL A 1 186 ? 21.461 4.264 1.823 1.00 93.81 186 VAL A N 1
ATOM 1518 C CA . VAL A 1 186 ? 21.205 3.275 0.774 1.00 93.81 186 VAL A CA 1
ATOM 1519 C C . VAL A 1 186 ? 21.645 3.775 -0.604 1.00 93.81 186 VAL A C 1
ATOM 1521 O O . VAL A 1 186 ? 22.280 3.032 -1.344 1.00 93.81 186 VAL A O 1
ATOM 1524 N N . LEU A 1 187 ? 21.387 5.040 -0.939 1.00 91.50 187 LEU A N 1
ATOM 1525 C CA . LEU A 1 187 ? 21.797 5.635 -2.218 1.00 91.50 187 LEU A CA 1
ATOM 1526 C C . LEU A 1 187 ? 23.315 5.887 -2.325 1.00 91.50 187 LEU A C 1
ATOM 1528 O O . LEU A 1 187 ? 23.816 6.180 -3.418 1.00 91.50 187 LEU A O 1
ATOM 1532 N N . MET A 1 188 ? 24.055 5.794 -1.215 1.00 90.06 188 MET A N 1
ATOM 1533 C CA . MET A 1 188 ? 25.524 5.815 -1.194 1.00 90.06 188 MET A CA 1
ATOM 1534 C C . MET A 1 188 ? 26.153 4.427 -1.377 1.00 90.06 188 MET A C 1
ATOM 1536 O O . MET A 1 188 ? 27.350 4.343 -1.655 1.00 90.06 188 MET A O 1
ATOM 1540 N N . ILE A 1 189 ? 25.380 3.344 -1.241 1.00 91.00 189 ILE A N 1
ATOM 1541 C CA . ILE A 1 189 ? 25.873 1.980 -1.463 1.00 91.00 189 ILE A CA 1
ATOM 1542 C C . ILE A 1 189 ? 26.264 1.813 -2.937 1.00 91.00 189 ILE A C 1
ATOM 1544 O O . ILE A 1 189 ? 25.611 2.338 -3.840 1.00 91.00 189 ILE A O 1
ATOM 1548 N N . LYS A 1 190 ? 27.357 1.082 -3.178 1.00 87.38 190 LYS A N 1
ATOM 1549 C CA . LYS A 1 190 ? 27.840 0.772 -4.528 1.00 87.38 190 LYS A CA 1
ATOM 1550 C C . LYS A 1 190 ? 26.850 -0.121 -5.275 1.00 87.38 190 LYS A C 1
ATOM 1552 O O . LYS A 1 190 ? 26.267 -1.037 -4.691 1.00 87.38 190 LYS A O 1
ATOM 1557 N N . GLU A 1 191 ? 26.761 0.069 -6.588 1.00 85.31 191 GLU A N 1
ATOM 1558 C CA . GLU A 1 191 ? 25.903 -0.756 -7.448 1.00 85.31 191 GLU A CA 1
ATOM 1559 C C . GLU A 1 191 ? 26.309 -2.228 -7.487 1.00 85.31 191 GLU A C 1
ATOM 1561 O O . GLU A 1 191 ? 25.488 -3.076 -7.805 1.00 85.31 191 GLU A O 1
ATOM 1566 N N . ASP A 1 192 ? 27.542 -2.565 -7.111 1.00 84.50 192 ASP A N 1
ATOM 1567 C CA . ASP A 1 192 ? 28.002 -3.952 -6.949 1.00 84.50 192 ASP A CA 1
ATOM 1568 C C . ASP A 1 192 ? 27.279 -4.706 -5.829 1.00 84.50 192 ASP A C 1
ATOM 1570 O O . ASP A 1 192 ? 27.280 -5.930 -5.808 1.00 84.50 192 ASP A O 1
ATOM 1574 N N . ILE A 1 193 ? 26.649 -3.988 -4.900 1.00 89.38 193 ILE A N 1
ATOM 1575 C CA . ILE A 1 193 ? 25.873 -4.589 -3.815 1.00 89.38 193 ILE A CA 1
ATOM 1576 C C . ILE A 1 193 ? 24.379 -4.407 -4.080 1.00 89.38 193 ILE A C 1
ATOM 1578 O O . ILE A 1 193 ? 23.612 -5.347 -3.879 1.00 89.38 193 ILE A O 1
ATOM 1582 N N . LEU A 1 194 ? 23.958 -3.219 -4.528 1.00 90.88 194 LEU A N 1
ATOM 1583 C CA . LEU A 1 194 ? 22.546 -2.858 -4.641 1.00 90.88 194 LEU A CA 1
ATOM 1584 C C . LEU A 1 194 ? 22.202 -2.311 -6.032 1.00 90.88 194 LEU A C 1
ATOM 1586 O O . LEU A 1 194 ? 22.694 -1.264 -6.448 1.00 90.88 194 LEU A O 1
ATOM 1590 N N . GLU A 1 195 ? 21.335 -3.021 -6.752 1.00 87.69 195 GLU A N 1
ATOM 1591 C CA . GLU A 1 195 ? 21.076 -2.782 -8.176 1.00 87.69 195 GLU A CA 1
ATOM 1592 C C . GLU A 1 195 ? 19.946 -1.799 -8.435 1.00 87.69 195 GLU A C 1
ATOM 1594 O O . GLU A 1 195 ? 18.818 -2.193 -8.734 1.00 87.69 195 GLU A O 1
ATOM 1599 N N . PHE A 1 196 ? 20.245 -0.506 -8.381 1.00 87.00 196 PHE A N 1
ATOM 1600 C CA . PHE A 1 196 ? 19.297 0.487 -8.884 1.00 87.00 196 PHE A CA 1
ATOM 1601 C C . PHE A 1 196 ? 19.573 0.884 -10.335 1.00 87.00 196 PHE A C 1
ATOM 1603 O O . PHE A 1 196 ? 18.617 1.005 -11.089 1.00 87.00 196 PHE A O 1
ATOM 1610 N N . GLY A 1 197 ? 20.838 1.026 -10.752 1.00 81.00 197 GLY A N 1
ATOM 1611 C CA . GLY A 1 197 ? 21.191 1.537 -12.087 1.00 81.00 197 GLY A CA 1
ATOM 1612 C C . GLY A 1 197 ? 21.131 3.068 -12.170 1.00 81.00 197 GLY A C 1
ATOM 1613 O O . GLY A 1 197 ? 20.758 3.626 -13.194 1.00 81.00 197 GLY A O 1
ATOM 1614 N N . ILE A 1 198 ? 21.431 3.749 -11.059 1.00 80.44 198 ILE A N 1
ATOM 1615 C CA . ILE A 1 198 ? 21.430 5.214 -10.938 1.00 80.44 198 ILE A CA 1
ATOM 1616 C C . ILE A 1 198 ? 22.829 5.788 -11.218 1.00 80.44 198 ILE A C 1
ATOM 1618 O O . ILE A 1 198 ? 22.947 6.895 -11.732 1.00 80.44 198 ILE A O 1
ATOM 1622 N N . THR A 1 199 ? 23.908 5.074 -10.879 1.00 71.25 199 THR A N 1
ATOM 1623 C CA . THR A 1 199 ? 25.286 5.548 -11.095 1.00 71.25 199 THR A CA 1
ATOM 1624 C C . THR A 1 199 ? 25.830 5.245 -12.484 1.00 71.25 199 THR A C 1
ATOM 1626 O O . THR A 1 199 ? 26.794 5.884 -12.889 1.00 71.25 199 THR A O 1
ATOM 1629 N N . SER A 1 200 ? 25.195 4.341 -13.234 1.00 62.34 200 SER A N 1
ATOM 1630 C CA . SER A 1 200 ? 25.504 4.092 -14.648 1.00 62.34 200 SER A CA 1
ATOM 1631 C C . SER A 1 200 ? 25.046 5.215 -15.588 1.00 62.34 200 SER A C 1
ATOM 1633 O O . SER A 1 200 ? 25.399 5.204 -16.762 1.00 62.34 200 SER A O 1
ATOM 1635 N N . ILE A 1 201 ? 24.268 6.183 -15.091 1.00 64.75 201 ILE A N 1
ATOM 1636 C CA . ILE A 1 201 ? 23.699 7.267 -15.895 1.00 64.75 201 ILE A CA 1
ATOM 1637 C C . ILE A 1 201 ? 24.801 8.276 -16.236 1.00 64.75 201 ILE A C 1
ATOM 1639 O O . ILE A 1 201 ? 25.214 9.085 -15.400 1.00 64.75 201 ILE A O 1
ATOM 1643 N N . ASN A 1 202 ? 25.258 8.257 -17.488 1.00 57.00 202 ASN A N 1
ATOM 1644 C CA . ASN A 1 202 ? 26.266 9.181 -18.001 1.00 57.00 202 ASN A CA 1
ATOM 1645 C C . ASN A 1 202 ? 25.623 10.552 -18.312 1.00 57.00 202 ASN A C 1
ATOM 1647 O O . ASN A 1 202 ? 25.459 10.939 -19.467 1.00 57.00 202 ASN A O 1
ATOM 1651 N N . MET A 1 203 ? 25.243 11.303 -17.268 1.00 53.84 203 MET A N 1
ATOM 1652 C CA . MET A 1 203 ? 24.598 12.631 -17.380 1.00 53.84 203 MET A CA 1
ATOM 1653 C C . MET A 1 203 ? 25.456 13.690 -18.103 1.00 53.84 203 MET A C 1
ATOM 1655 O O . MET A 1 203 ? 25.012 14.813 -18.291 1.00 53.84 203 MET A O 1
ATOM 1659 N N . THR A 1 204 ? 26.690 13.368 -18.496 1.00 48.94 204 THR A N 1
ATOM 1660 C CA . THR A 1 204 ? 27.645 14.281 -19.137 1.00 48.94 204 THR A CA 1
ATOM 1661 C C . THR A 1 204 ? 27.699 14.173 -20.664 1.00 48.94 204 THR A C 1
ATOM 1663 O O . THR A 1 204 ? 28.349 15.009 -21.287 1.00 48.94 204 THR A O 1
ATOM 1666 N N . GLN A 1 205 ? 27.056 13.175 -21.288 1.00 48.81 205 GLN A N 1
ATOM 1667 C CA . GLN A 1 205 ? 27.247 12.887 -22.721 1.00 48.81 205 GLN A CA 1
ATOM 1668 C C . GLN A 1 205 ? 26.205 13.496 -23.674 1.00 48.81 205 GLN A C 1
ATOM 1670 O O . GLN A 1 205 ? 26.465 13.541 -24.876 1.00 48.81 205 GLN A O 1
ATOM 1675 N N . HIS A 1 206 ? 25.069 14.007 -23.184 1.00 49.28 206 HIS A N 1
ATOM 1676 C CA . HIS A 1 206 ? 24.095 14.689 -24.042 1.00 49.28 206 HIS A CA 1
ATOM 1677 C C . HIS A 1 206 ? 24.347 16.207 -24.074 1.00 49.28 206 HIS A C 1
ATOM 1679 O O . HIS A 1 206 ? 24.250 16.918 -23.074 1.00 49.28 206 HIS A O 1
ATOM 1685 N N . ASN A 1 207 ? 24.725 16.690 -25.261 1.00 44.31 207 ASN A N 1
ATOM 1686 C CA . ASN A 1 207 ? 25.058 18.076 -25.594 1.00 44.31 207 ASN A CA 1
ATOM 1687 C C . ASN A 1 207 ? 23.834 19.015 -25.541 1.00 44.31 207 ASN A C 1
ATOM 1689 O O . ASN A 1 207 ? 23.363 19.478 -26.578 1.00 44.31 207 ASN A O 1
ATOM 1693 N N . SER A 1 208 ? 23.353 19.369 -24.351 1.00 46.34 208 SER A N 1
ATOM 1694 C CA . SER A 1 208 ? 22.540 20.577 -24.171 1.00 46.34 208 SER A CA 1
ATOM 1695 C C . SER A 1 208 ? 23.087 21.408 -23.008 1.00 46.34 208 SER A C 1
ATOM 1697 O O . SER A 1 208 ? 23.092 21.031 -21.837 1.00 46.34 208 SER A O 1
ATOM 1699 N N . THR A 1 209 ? 23.622 22.575 -23.354 1.00 48.31 209 THR A N 1
ATOM 1700 C CA . THR A 1 209 ? 24.377 23.472 -22.468 1.00 48.31 209 THR A CA 1
ATOM 1701 C C . THR A 1 209 ? 23.545 24.093 -21.339 1.00 48.31 209 THR A C 1
ATOM 1703 O O . THR A 1 209 ? 24.125 24.707 -20.449 1.00 48.31 209 THR A O 1
ATOM 1706 N N . MET A 1 210 ? 22.218 23.900 -21.312 1.00 44.53 210 MET A N 1
ATOM 1707 C CA . MET A 1 210 ? 21.345 24.373 -20.225 1.00 44.53 210 MET A CA 1
ATOM 1708 C C . MET A 1 210 ? 21.033 23.323 -19.144 1.00 44.53 210 MET A C 1
ATOM 1710 O O . MET A 1 210 ? 20.808 23.703 -17.997 1.00 44.53 210 MET A O 1
ATOM 1714 N N . VAL A 1 211 ? 21.041 22.020 -19.454 1.00 48.56 211 VAL A N 1
ATOM 1715 C CA . VAL A 1 211 ? 20.607 20.967 -18.505 1.00 48.56 211 VAL A CA 1
ATOM 1716 C C . VAL A 1 211 ? 21.766 20.434 -17.656 1.00 48.56 211 VAL A C 1
ATOM 1718 O O . VAL A 1 211 ? 21.583 20.121 -16.476 1.00 48.56 211 VAL A O 1
ATOM 1721 N N . ASN A 1 212 ? 22.988 20.436 -18.197 1.00 45.44 212 ASN A N 1
ATOM 1722 C CA . ASN A 1 212 ? 24.184 19.937 -17.504 1.00 45.44 212 ASN A CA 1
ATOM 1723 C C . ASN A 1 212 ? 24.543 20.712 -16.220 1.00 45.44 212 ASN A C 1
ATOM 1725 O O . ASN A 1 212 ? 25.290 20.201 -15.388 1.00 45.44 212 ASN A O 1
ATOM 1729 N N . GLN A 1 213 ? 24.003 21.920 -16.015 1.00 49.00 213 GLN A N 1
ATOM 1730 C CA . GLN A 1 213 ? 24.206 22.690 -14.781 1.00 49.00 213 GLN A CA 1
ATOM 1731 C C . GLN A 1 213 ? 23.151 22.433 -13.692 1.00 49.00 213 GLN A C 1
ATOM 1733 O O . GLN A 1 213 ? 23.402 22.779 -12.539 1.00 49.00 213 GLN A O 1
ATOM 1738 N N . GLN A 1 214 ? 21.995 21.833 -14.001 1.00 50.69 214 GLN A N 1
ATOM 1739 C CA . GLN A 1 214 ? 20.865 21.791 -13.058 1.00 50.69 214 GLN A CA 1
ATOM 1740 C C . GLN A 1 214 ? 20.597 20.416 -12.435 1.00 50.69 214 GLN A C 1
ATOM 1742 O O . GLN A 1 214 ? 20.038 20.357 -11.340 1.00 50.69 214 GLN A O 1
ATOM 1747 N N . PHE A 1 215 ? 21.030 19.313 -13.053 1.00 59.81 215 PHE A N 1
ATOM 1748 C CA . PHE A 1 215 ? 20.699 17.966 -12.570 1.00 59.81 215 PHE A CA 1
ATOM 1749 C C . PHE A 1 215 ? 21.943 17.134 -12.227 1.00 59.81 215 PHE A C 1
ATOM 1751 O O . PHE A 1 215 ? 22.353 16.230 -12.951 1.00 59.81 215 PHE A O 1
ATOM 1758 N N . SER A 1 216 ? 22.570 17.445 -11.088 1.00 77.44 216 SER A N 1
ATOM 1759 C CA . SER A 1 216 ? 23.670 16.626 -10.562 1.00 77.44 216 SER A CA 1
ATOM 1760 C C . SER A 1 216 ? 23.160 15.272 -10.050 1.00 77.44 216 SER A C 1
ATOM 1762 O O . SER A 1 216 ? 22.090 15.187 -9.442 1.00 77.44 216 SER A O 1
ATOM 1764 N N . LEU A 1 217 ? 23.957 14.210 -10.218 1.00 81.75 217 LEU A N 1
ATOM 1765 C CA . LEU A 1 217 ? 23.670 12.876 -9.668 1.00 81.75 217 LEU A CA 1
ATOM 1766 C C . LEU A 1 217 ? 23.387 12.929 -8.154 1.00 81.75 217 LEU A C 1
ATOM 1768 O O . LEU A 1 217 ? 22.484 12.261 -7.653 1.00 81.75 217 LEU A O 1
ATOM 1772 N N . SER A 1 218 ? 24.131 13.762 -7.425 1.00 84.31 218 SER A N 1
ATOM 1773 C CA . SER A 1 218 ? 23.918 14.006 -5.995 1.00 84.31 218 SER A CA 1
ATOM 1774 C C . SER A 1 218 ? 22.563 14.662 -5.711 1.00 84.31 218 SER A C 1
ATOM 1776 O O . SER A 1 218 ? 21.892 14.277 -4.755 1.00 84.31 218 SER A O 1
ATOM 1778 N N . GLY A 1 219 ? 22.131 15.608 -6.553 1.00 86.06 219 GLY A N 1
ATOM 1779 C CA . GLY A 1 219 ? 20.806 16.225 -6.477 1.00 86.06 219 GLY A CA 1
ATOM 1780 C C . GLY A 1 219 ? 19.680 15.213 -6.691 1.00 86.06 219 GLY A C 1
ATOM 1781 O O . GLY A 1 219 ? 18.739 15.176 -5.902 1.00 86.06 219 GLY A O 1
ATOM 1782 N N . LEU A 1 220 ? 19.813 14.321 -7.679 1.00 87.06 220 LEU A N 1
ATOM 1783 C CA . LEU A 1 220 ? 18.857 13.228 -7.894 1.00 87.06 220 LEU A CA 1
ATOM 1784 C C . LEU A 1 220 ? 18.779 12.297 -6.675 1.00 87.06 220 LEU A C 1
ATOM 1786 O O . LEU A 1 220 ? 17.685 11.986 -6.208 1.00 87.06 220 LEU A O 1
ATOM 1790 N N . LYS A 1 221 ? 19.924 11.885 -6.116 1.00 90.56 221 LYS A N 1
ATOM 1791 C CA . LYS A 1 221 ? 19.953 11.056 -4.900 1.00 90.56 221 LYS A CA 1
ATOM 1792 C C . LYS A 1 221 ? 19.287 11.762 -3.713 1.00 90.56 221 LYS A C 1
ATOM 1794 O O . LYS A 1 221 ? 18.549 11.128 -2.963 1.00 90.56 221 LYS A O 1
ATOM 1799 N N . LEU A 1 222 ? 19.486 13.072 -3.561 1.00 92.25 222 LEU A N 1
ATOM 1800 C CA . LEU A 1 222 ? 18.818 13.858 -2.522 1.00 92.25 222 LEU A CA 1
ATOM 1801 C C . LEU A 1 222 ? 17.295 13.908 -2.725 1.00 92.25 222 LEU A C 1
ATOM 1803 O O . LEU A 1 222 ? 16.554 13.740 -1.758 1.00 92.25 222 LEU A O 1
ATOM 1807 N N . LEU A 1 223 ? 16.819 14.081 -3.963 1.00 92.69 223 LEU A N 1
ATOM 1808 C CA . LEU A 1 223 ? 15.387 14.048 -4.290 1.00 92.69 223 LEU A CA 1
ATOM 1809 C C . LEU A 1 223 ? 14.766 12.676 -3.999 1.00 92.69 223 LEU A C 1
ATOM 1811 O O . LEU A 1 223 ? 13.690 12.605 -3.408 1.00 92.69 223 LEU A O 1
ATOM 1815 N N . LEU A 1 224 ? 15.458 11.589 -4.350 1.00 93.94 224 LEU A N 1
ATOM 1816 C CA . LEU A 1 224 ? 15.019 10.221 -4.059 1.00 93.94 224 LEU A CA 1
ATOM 1817 C C . LEU A 1 224 ? 14.981 9.939 -2.551 1.00 93.94 224 LEU A C 1
ATOM 1819 O O . LEU A 1 224 ? 14.016 9.355 -2.058 1.00 93.94 224 LEU A O 1
ATOM 1823 N N . ALA A 1 225 ? 15.974 10.409 -1.794 1.00 95.56 225 ALA A N 1
ATOM 1824 C CA . ALA A 1 225 ? 15.943 10.339 -0.335 1.00 95.56 225 ALA A CA 1
ATOM 1825 C C . ALA A 1 225 ? 14.788 11.173 0.251 1.00 95.56 225 ALA A C 1
ATOM 1827 O O . ALA A 1 225 ? 14.106 10.721 1.171 1.00 95.56 225 ALA A O 1
ATOM 1828 N N . GLY A 1 226 ? 14.518 12.357 -0.310 1.00 96.44 226 GLY A N 1
ATOM 1829 C CA . GLY A 1 226 ? 13.370 13.195 0.043 1.00 96.44 226 GLY A CA 1
ATOM 1830 C C . GLY A 1 226 ? 12.029 12.501 -0.212 1.00 96.44 226 GLY A C 1
ATOM 1831 O O . GLY A 1 226 ? 11.160 12.499 0.662 1.00 96.44 226 GLY A O 1
ATOM 1832 N N . PHE A 1 227 ? 11.882 11.823 -1.355 1.00 95.31 227 PHE A N 1
ATOM 1833 C CA . PHE A 1 227 ? 10.743 10.939 -1.617 1.00 95.31 227 PHE A CA 1
ATOM 1834 C C . PHE A 1 227 ? 10.652 9.834 -0.561 1.00 95.31 227 PHE A C 1
ATOM 1836 O O . PHE A 1 227 ? 9.573 9.576 -0.027 1.00 95.31 227 PHE A O 1
ATOM 1843 N N . GLY A 1 228 ? 11.782 9.223 -0.203 1.00 95.06 228 GLY A N 1
ATOM 1844 C CA . GLY A 1 228 ? 11.831 8.194 0.826 1.00 95.06 228 GLY A CA 1
ATOM 1845 C C . GLY A 1 228 ? 11.372 8.679 2.202 1.00 95.06 228 GLY A C 1
ATOM 1846 O O . GLY A 1 228 ? 10.679 7.941 2.908 1.00 95.06 228 GLY A O 1
ATOM 1847 N N . ALA A 1 229 ? 11.681 9.930 2.548 1.00 96.56 229 ALA A N 1
ATOM 1848 C CA . ALA A 1 229 ? 11.217 10.599 3.760 1.00 96.56 229 ALA A CA 1
ATOM 1849 C C . ALA A 1 229 ? 9.701 10.827 3.752 1.00 96.56 229 ALA A C 1
ATOM 1851 O O . ALA A 1 229 ? 9.010 10.476 4.710 1.00 96.56 229 ALA A O 1
ATOM 1852 N N . LEU A 1 230 ? 9.182 11.374 2.648 1.00 96.12 230 LEU A N 1
ATOM 1853 C CA . LEU A 1 230 ? 7.756 11.637 2.460 1.00 96.12 230 LEU A CA 1
ATOM 1854 C C . LEU A 1 230 ? 6.951 10.335 2.473 1.00 96.12 230 LEU A C 1
ATOM 1856 O O . LEU A 1 230 ? 5.952 10.230 3.180 1.00 96.12 230 LEU A O 1
ATOM 1860 N N . HIS A 1 231 ? 7.416 9.309 1.761 1.00 95.56 231 HIS A N 1
ATOM 1861 C CA . HIS A 1 231 ? 6.804 7.987 1.811 1.00 95.56 231 HIS A CA 1
ATOM 1862 C C . HIS A 1 231 ? 6.856 7.403 3.226 1.00 95.56 231 HIS A C 1
ATOM 1864 O O . HIS A 1 231 ? 5.865 6.843 3.690 1.00 95.56 231 HIS A O 1
ATOM 1870 N N . GLY A 1 232 ? 7.994 7.529 3.918 1.00 95.81 232 GLY A N 1
ATOM 1871 C CA . GLY A 1 232 ? 8.157 7.109 5.310 1.00 95.81 232 GLY A CA 1
ATOM 1872 C C . GLY A 1 232 ? 7.080 7.718 6.210 1.00 95.81 232 GLY A C 1
ATOM 1873 O O . GLY A 1 232 ? 6.306 6.998 6.839 1.00 95.81 232 GLY A O 1
ATOM 1874 N N . LEU A 1 233 ? 6.952 9.044 6.185 1.00 95.38 233 LEU A N 1
ATOM 1875 C CA . LEU A 1 233 ? 5.923 9.780 6.922 1.00 95.38 233 LEU A CA 1
ATOM 1876 C C . LEU A 1 233 ? 4.518 9.203 6.660 1.00 95.38 233 LEU A C 1
ATOM 1878 O O . LEU A 1 233 ? 3.789 8.868 7.596 1.00 95.38 233 LEU A O 1
ATOM 1882 N N . LEU A 1 234 ? 4.161 9.025 5.387 1.00 95.31 234 LEU A N 1
ATOM 1883 C CA . LEU A 1 234 ? 2.834 8.568 4.977 1.00 95.31 234 LEU A CA 1
ATOM 1884 C C . LEU A 1 234 ? 2.549 7.102 5.347 1.00 95.31 234 LEU A C 1
ATOM 1886 O O . LEU A 1 234 ? 1.411 6.772 5.687 1.00 95.31 234 LEU A O 1
ATOM 1890 N N . ILE A 1 235 ? 3.547 6.214 5.286 1.00 95.00 235 ILE A N 1
ATOM 1891 C CA . ILE A 1 235 ? 3.354 4.767 5.481 1.00 95.00 235 ILE A CA 1
ATOM 1892 C C . ILE A 1 235 ? 3.319 4.343 6.953 1.00 95.00 235 ILE A C 1
ATOM 1894 O O . ILE A 1 235 ? 2.779 3.280 7.255 1.00 95.00 235 ILE A O 1
ATOM 1898 N N . ALA A 1 236 ? 3.843 5.158 7.875 1.00 92.81 236 ALA A N 1
ATOM 1899 C CA . ALA A 1 236 ? 3.994 4.798 9.287 1.00 92.81 236 ALA A CA 1
ATOM 1900 C C . ALA A 1 236 ? 2.697 4.246 9.920 1.00 92.81 236 ALA A C 1
ATOM 1902 O O . ALA A 1 236 ? 2.675 3.115 10.410 1.00 92.81 236 ALA A O 1
ATOM 1903 N N . PHE A 1 237 ? 1.587 4.992 9.858 1.00 89.69 237 PHE A N 1
ATOM 1904 C CA . PHE A 1 237 ? 0.309 4.537 10.425 1.00 89.69 237 PHE A CA 1
ATOM 1905 C C . PHE A 1 237 ? -0.323 3.365 9.675 1.00 89.69 237 PHE A C 1
ATOM 1907 O O . PHE A 1 237 ? -0.697 2.393 10.340 1.00 89.69 237 PHE A O 1
ATOM 1914 N N . PRO A 1 238 ? -0.437 3.400 8.329 1.00 93.19 238 PRO A N 1
ATOM 1915 C CA . PRO A 1 238 ? -0.855 2.232 7.562 1.00 93.19 238 PRO A CA 1
ATOM 1916 C C . PRO A 1 238 ? -0.106 0.953 7.946 1.00 93.19 238 PRO A C 1
ATOM 1918 O O . PRO A 1 238 ? -0.722 -0.093 8.145 1.00 93.19 238 PRO A O 1
ATOM 1921 N N . ALA A 1 239 ? 1.212 1.034 8.121 1.00 93.00 239 ALA A N 1
ATOM 1922 C CA . ALA A 1 239 ? 2.044 -0.117 8.431 1.00 93.00 239 ALA A CA 1
ATOM 1923 C C . ALA A 1 239 ? 1.861 -0.625 9.866 1.00 93.00 239 ALA A C 1
ATOM 1925 O O . ALA A 1 239 ? 1.705 -1.833 10.049 1.00 93.00 239 ALA A O 1
ATOM 1926 N N . ILE A 1 240 ? 1.796 0.265 10.867 1.00 90.31 240 ILE A N 1
ATOM 1927 C CA . ILE A 1 240 ? 1.486 -0.106 12.262 1.00 90.31 240 ILE A CA 1
ATOM 1928 C C . ILE A 1 240 ? 0.110 -0.771 12.345 1.00 90.31 240 ILE A C 1
ATOM 1930 O O . ILE A 1 240 ? -0.080 -1.768 13.052 1.00 90.31 240 ILE A O 1
ATOM 1934 N N . ARG A 1 241 ? -0.861 -0.236 11.596 1.00 90.50 241 ARG A N 1
ATOM 1935 C CA . ARG A 1 241 ? -2.202 -0.809 11.486 1.00 90.50 241 ARG A CA 1
ATOM 1936 C C . ARG A 1 241 ? -2.159 -2.198 10.850 1.00 90.50 241 ARG A C 1
ATOM 1938 O O . ARG A 1 241 ? -2.813 -3.110 11.360 1.00 90.50 241 ARG A O 1
ATOM 1945 N N . MET A 1 242 ? -1.395 -2.369 9.771 1.00 91.88 242 MET A N 1
ATOM 1946 C CA . MET A 1 242 ? -1.216 -3.660 9.105 1.00 91.88 242 MET A CA 1
ATOM 1947 C C . MET A 1 242 ? -0.696 -4.703 10.099 1.00 91.88 242 MET A C 1
ATOM 1949 O O . MET A 1 242 ? -1.290 -5.769 10.235 1.00 91.88 242 MET A O 1
ATOM 1953 N N . SER A 1 243 ? 0.337 -4.377 10.877 1.00 93.31 243 SER A N 1
ATOM 1954 C CA . SER A 1 243 ? 0.907 -5.290 11.876 1.00 93.31 243 SER A CA 1
ATOM 1955 C C . SER A 1 243 ? -0.116 -5.725 12.917 1.00 93.31 243 SER A C 1
ATOM 1957 O O . SER A 1 243 ? -0.185 -6.905 13.257 1.00 93.31 243 SER A O 1
ATOM 1959 N N . GLN A 1 244 ? -0.975 -4.803 13.359 1.00 92.38 244 GLN A N 1
ATOM 1960 C CA . GLN A 1 244 ? -2.087 -5.143 14.240 1.00 92.38 244 GLN A CA 1
ATOM 1961 C C . GLN A 1 244 ? -3.043 -6.142 13.571 1.00 92.38 244 GLN A C 1
ATOM 1963 O O . GLN A 1 244 ? -3.388 -7.168 14.156 1.00 92.38 244 GLN A O 1
ATOM 1968 N N . MET A 1 245 ? -3.473 -5.856 12.337 1.00 93.50 245 MET A N 1
ATOM 1969 C CA . MET A 1 245 ? -4.383 -6.731 11.591 1.00 93.50 245 MET A CA 1
ATOM 1970 C C . MET A 1 245 ? -3.772 -8.103 11.325 1.00 93.50 245 MET A C 1
ATOM 1972 O O . MET A 1 245 ? -4.486 -9.100 11.390 1.00 93.50 245 MET A O 1
ATOM 1976 N N . TYR A 1 246 ? -2.471 -8.176 11.064 1.00 94.69 246 TYR A N 1
ATOM 1977 C CA . TYR A 1 246 ? -1.731 -9.423 10.921 1.00 94.69 246 TYR A CA 1
ATOM 1978 C C . TYR A 1 246 ? -1.763 -10.253 12.212 1.00 94.69 246 TYR A C 1
ATOM 1980 O O . TYR A 1 246 ? -2.217 -11.395 12.174 1.00 94.69 246 TYR A O 1
ATOM 1988 N N . LEU A 1 247 ? -1.409 -9.670 13.364 1.00 93.69 247 LEU A N 1
ATOM 1989 C CA . LEU A 1 247 ? -1.448 -10.367 14.659 1.00 93.69 247 LEU A CA 1
ATOM 1990 C C . LEU A 1 247 ? -2.860 -10.859 15.014 1.00 93.69 247 LEU A C 1
ATOM 1992 O O . LEU A 1 247 ? -3.038 -11.996 15.456 1.00 93.69 247 LEU A O 1
ATOM 1996 N N . HIS A 1 248 ? -3.886 -10.037 14.773 1.00 92.62 248 HIS A N 1
ATOM 1997 C CA . HIS A 1 248 ? -5.271 -10.466 14.972 1.00 92.62 248 HIS A CA 1
ATOM 1998 C C . HIS A 1 248 ? -5.669 -11.577 13.995 1.00 92.62 248 HIS A C 1
ATOM 2000 O O . HIS A 1 248 ? -6.310 -12.539 14.408 1.00 92.62 248 HIS A O 1
ATOM 2006 N N . SER A 1 249 ? -5.262 -11.498 12.726 1.00 93.44 249 SER A N 1
ATOM 2007 C CA . SER A 1 249 ? -5.563 -12.542 11.735 1.00 93.44 249 SER A CA 1
ATOM 2008 C C . SER A 1 249 ? -4.946 -13.881 12.139 1.00 93.44 249 SER A C 1
ATOM 2010 O O . SER A 1 249 ? -5.628 -14.898 12.074 1.00 93.44 249 SER A O 1
ATOM 2012 N N . LEU A 1 250 ? -3.714 -13.881 12.660 1.00 93.88 250 LEU A N 1
ATOM 2013 C CA . LEU A 1 250 ? -3.067 -15.080 13.205 1.00 93.88 250 LEU A CA 1
ATOM 2014 C C . LEU A 1 250 ? -3.842 -15.675 14.387 1.00 93.88 250 LEU A C 1
ATOM 2016 O O . LEU A 1 250 ? -3.999 -16.892 14.478 1.00 93.88 250 LEU A O 1
ATOM 2020 N N . LYS A 1 251 ? -4.372 -14.831 15.284 1.00 91.62 251 LYS A N 1
ATOM 2021 C CA . LYS A 1 251 ? -5.195 -15.280 16.420 1.00 91.62 251 LYS A CA 1
ATOM 2022 C C . LYS A 1 251 ? -6.448 -16.028 15.954 1.00 91.62 251 LYS A C 1
ATOM 2024 O O . LYS A 1 251 ? -6.769 -17.059 16.540 1.00 91.62 251 LYS A O 1
ATOM 2029 N N . TYR A 1 252 ? -7.132 -15.523 14.926 1.00 88.44 252 TYR A N 1
ATOM 2030 C CA . TYR A 1 252 ? -8.348 -16.139 14.375 1.00 88.44 252 TYR A CA 1
ATOM 2031 C C . TYR A 1 252 ? -8.064 -17.272 13.375 1.00 88.44 252 TYR A C 1
ATOM 2033 O O . TYR A 1 252 ? -8.951 -18.075 13.109 1.00 88.44 252 TYR A O 1
ATOM 2041 N N . ALA A 1 253 ? -6.836 -17.383 12.858 1.00 89.88 253 ALA A N 1
ATOM 2042 C CA . ALA A 1 253 ? -6.403 -18.473 11.982 1.00 89.88 253 ALA A CA 1
ATOM 2043 C C . ALA A 1 253 ? -5.919 -19.725 12.742 1.00 89.88 253 ALA A C 1
ATOM 2045 O O . ALA A 1 253 ? -5.558 -20.719 12.108 1.00 89.88 253 ALA A O 1
ATOM 2046 N N . LYS A 1 254 ? -5.911 -19.710 14.086 1.00 84.31 254 LYS A N 1
ATOM 2047 C CA . LYS A 1 254 ? -5.555 -20.875 14.914 1.00 84.31 254 LYS A CA 1
ATOM 2048 C C . LYS A 1 254 ? -6.478 -22.055 14.580 1.00 84.31 254 LYS A C 1
ATOM 2050 O O . LYS A 1 254 ? -7.653 -22.037 14.925 1.00 84.31 254 LYS A O 1
ATOM 2055 N N . GLY A 1 255 ? -5.932 -23.062 13.899 1.00 86.25 255 GLY A N 1
ATOM 2056 C CA . GLY A 1 255 ? -6.657 -24.246 13.419 1.00 86.25 255 GLY A CA 1
ATOM 2057 C C . GLY A 1 255 ? -6.581 -24.459 11.903 1.00 86.25 255 GLY A C 1
ATOM 2058 O O . GLY A 1 255 ? -6.752 -25.583 11.447 1.00 86.25 255 GLY A O 1
ATOM 2059 N N . ASN A 1 256 ? -6.260 -23.424 11.117 1.00 92.12 256 ASN A N 1
ATOM 2060 C CA . ASN A 1 256 ? -6.043 -23.541 9.674 1.00 92.12 256 ASN A CA 1
ATOM 2061 C C . ASN A 1 256 ? -4.576 -23.257 9.321 1.00 92.12 256 ASN A C 1
ATOM 2063 O O . ASN A 1 256 ? -4.167 -22.105 9.159 1.00 92.12 256 ASN A O 1
ATOM 2067 N N . ASN A 1 257 ? -3.789 -24.326 9.171 1.00 91.81 257 ASN A N 1
ATOM 2068 C CA . ASN A 1 257 ? -2.355 -24.231 8.888 1.00 91.81 257 ASN A CA 1
ATOM 2069 C C . ASN A 1 257 ? -2.060 -23.544 7.548 1.00 91.81 257 ASN A C 1
ATOM 2071 O O . ASN A 1 257 ? -1.095 -22.789 7.458 1.00 91.81 257 ASN A O 1
ATOM 2075 N N . LEU A 1 258 ? -2.901 -23.756 6.528 1.00 93.94 258 LEU A N 1
ATOM 2076 C CA . LEU A 1 258 ? -2.712 -23.147 5.211 1.00 93.94 258 LEU A CA 1
ATOM 2077 C C . LEU A 1 258 ? -2.908 -21.630 5.274 1.00 93.94 258 LEU A C 1
ATOM 2079 O O . LEU A 1 258 ? -2.074 -20.880 4.769 1.00 93.94 258 LEU A O 1
ATOM 2083 N N . LEU A 1 259 ? -3.975 -21.169 5.933 1.00 93.06 259 LEU A N 1
ATOM 2084 C CA . LEU A 1 259 ? -4.214 -19.737 6.118 1.00 93.06 259 LEU A CA 1
ATOM 2085 C C . LEU A 1 259 ? -3.092 -19.097 6.941 1.00 93.06 259 LEU A C 1
ATOM 2087 O O . LEU A 1 259 ? -2.614 -18.024 6.587 1.00 93.06 259 LEU A O 1
ATOM 2091 N N . ASN A 1 260 ? -2.643 -19.771 8.000 1.00 94.44 260 ASN A N 1
ATOM 2092 C CA . ASN A 1 260 ? -1.544 -19.299 8.835 1.00 94.44 260 ASN A CA 1
ATOM 2093 C C . ASN A 1 260 ? -0.239 -19.127 8.029 1.00 94.44 260 ASN A C 1
ATOM 2095 O O . ASN A 1 260 ? 0.365 -18.055 8.036 1.00 94.44 260 ASN A O 1
ATOM 2099 N N . LEU A 1 261 ? 0.145 -20.143 7.247 1.00 94.88 261 LEU A N 1
ATOM 2100 C CA . LEU A 1 261 ? 1.314 -20.079 6.363 1.00 94.88 261 LEU A CA 1
ATOM 2101 C C . LEU A 1 261 ? 1.182 -18.957 5.322 1.00 94.88 261 LEU A C 1
ATOM 2103 O O . LEU A 1 261 ? 2.124 -18.198 5.099 1.00 94.88 261 LEU A O 1
ATOM 2107 N N . THR A 1 262 ? -0.003 -18.814 4.728 1.00 95.69 262 THR A N 1
ATOM 2108 C CA . THR A 1 262 ? -0.290 -17.785 3.719 1.00 95.69 262 THR A CA 1
ATOM 2109 C C . THR A 1 262 ? -0.191 -16.372 4.309 1.00 95.69 262 THR A C 1
ATOM 2111 O O . THR A 1 262 ? 0.346 -15.468 3.669 1.00 95.69 262 THR A O 1
ATOM 2114 N N . LEU A 1 263 ? -0.643 -16.173 5.554 1.00 95.12 263 LEU A N 1
ATOM 2115 C CA . LEU A 1 263 ? -0.512 -14.906 6.280 1.00 95.12 263 LEU A CA 1
ATOM 2116 C C . LEU A 1 263 ? 0.954 -14.560 6.572 1.00 95.12 263 LEU A C 1
ATOM 2118 O O . LEU A 1 263 ? 1.342 -13.403 6.408 1.00 95.12 263 LEU A O 1
ATOM 2122 N N . HIS A 1 264 ? 1.770 -15.541 6.971 1.00 95.25 264 HIS A N 1
ATOM 2123 C CA . HIS A 1 264 ? 3.209 -15.343 7.154 1.00 95.25 264 HIS A CA 1
ATOM 2124 C C . HIS A 1 264 ? 3.891 -14.966 5.840 1.00 95.25 264 HIS A C 1
ATOM 2126 O O . HIS A 1 264 ? 4.605 -13.966 5.787 1.00 95.25 264 HIS A O 1
ATOM 2132 N N . PHE A 1 265 ? 3.622 -15.711 4.767 1.00 94.88 265 PHE A N 1
ATOM 2133 C CA . PHE A 1 265 ? 4.192 -15.420 3.455 1.00 94.88 265 PHE A CA 1
ATOM 2134 C C . PHE A 1 265 ? 3.814 -14.008 2.978 1.00 94.88 265 PHE A C 1
ATOM 2136 O O . PHE A 1 265 ? 4.682 -13.249 2.560 1.00 94.88 265 PHE A O 1
ATOM 2143 N N . ASN A 1 266 ? 2.556 -13.590 3.153 1.00 95.25 266 ASN A N 1
ATOM 2144 C CA . ASN A 1 266 ? 2.115 -12.228 2.840 1.00 95.25 266 ASN A CA 1
ATOM 2145 C C . ASN A 1 266 ? 2.812 -11.140 3.679 1.00 95.25 266 ASN A C 1
ATOM 2147 O O . ASN A 1 266 ? 3.092 -10.053 3.175 1.00 95.25 266 ASN A O 1
ATOM 2151 N N . PHE A 1 267 ? 3.084 -11.406 4.961 1.00 94.44 267 PHE A N 1
ATOM 2152 C CA . PHE A 1 267 ? 3.783 -10.459 5.833 1.00 94.44 267 PHE A CA 1
ATOM 2153 C C . PHE A 1 267 ? 5.254 -10.284 5.428 1.00 94.44 267 PHE A C 1
ATOM 2155 O O . PHE A 1 267 ? 5.753 -9.159 5.422 1.00 94.44 267 PHE A O 1
ATOM 2162 N N . PHE A 1 268 ? 5.932 -11.378 5.063 1.00 94.94 268 PHE A N 1
ATOM 2163 C CA . PHE A 1 268 ? 7.357 -11.386 4.714 1.00 94.94 268 PHE A CA 1
ATOM 2164 C C . PHE A 1 268 ? 7.654 -11.171 3.222 1.00 94.94 268 PHE A C 1
ATOM 2166 O O . PHE A 1 268 ? 8.806 -10.922 2.876 1.00 94.94 268 PHE A O 1
ATOM 2173 N N . ALA A 1 269 ? 6.656 -11.201 2.333 1.00 94.31 269 ALA A N 1
ATOM 2174 C CA . ALA A 1 269 ? 6.855 -10.961 0.900 1.00 94.31 269 ALA A CA 1
ATOM 2175 C C . ALA A 1 269 ? 7.621 -9.652 0.586 1.00 94.31 269 ALA A C 1
ATOM 2177 O O . ALA A 1 269 ? 8.546 -9.703 -0.225 1.00 94.31 269 ALA A O 1
ATOM 2178 N N . PRO A 1 270 ? 7.358 -8.509 1.258 1.00 93.81 270 PRO A N 1
ATOM 2179 C CA . PRO A 1 270 ? 8.150 -7.288 1.084 1.00 93.81 270 PRO A CA 1
ATOM 2180 C C . PRO A 1 270 ? 9.648 -7.426 1.400 1.00 93.81 270 PRO A C 1
ATOM 2182 O O . PRO A 1 270 ? 10.466 -6.750 0.779 1.00 93.81 270 PRO A O 1
ATOM 2185 N N . LEU A 1 271 ? 10.022 -8.310 2.332 1.00 94.50 271 LEU A N 1
ATOM 2186 C CA . LEU A 1 271 ? 11.422 -8.605 2.655 1.00 94.50 271 LEU A CA 1
ATOM 2187 C C . LEU A 1 271 ? 12.086 -9.438 1.556 1.00 94.50 271 LEU A C 1
ATOM 2189 O O . LEU A 1 271 ? 13.243 -9.195 1.224 1.00 94.50 271 LEU A O 1
ATOM 2193 N N . VAL A 1 272 ? 11.350 -10.361 0.933 1.00 94.19 272 VAL A N 1
ATOM 2194 C CA . VAL A 1 272 ? 11.850 -11.075 -0.251 1.00 94.19 272 VAL A CA 1
ATOM 2195 C C . VAL A 1 272 ? 12.069 -10.091 -1.403 1.00 94.19 272 VAL A C 1
ATOM 2197 O O . VAL A 1 272 ? 13.133 -10.113 -2.014 1.00 94.19 272 VAL A O 1
ATOM 2200 N N . ILE A 1 273 ? 11.127 -9.164 -1.635 1.00 94.25 273 ILE A N 1
ATOM 2201 C CA . ILE A 1 273 ? 11.293 -8.071 -2.612 1.00 94.25 273 ILE A CA 1
ATOM 2202 C C . ILE A 1 273 ? 12.557 -7.266 -2.295 1.00 94.25 273 ILE A C 1
ATOM 2204 O O . ILE A 1 273 ? 13.358 -7.027 -3.187 1.00 94.25 273 ILE A O 1
ATOM 2208 N N . MET A 1 274 ? 12.791 -6.896 -1.034 1.00 93.50 274 MET A N 1
ATOM 2209 C CA . MET A 1 274 ? 13.994 -6.155 -0.645 1.00 93.50 274 MET A CA 1
ATOM 2210 C C . MET A 1 274 ? 15.286 -6.901 -1.025 1.00 93.50 274 MET A C 1
ATOM 2212 O O . MET A 1 274 ? 16.208 -6.285 -1.564 1.00 93.50 274 MET A O 1
ATOM 2216 N N . PHE A 1 275 ? 15.353 -8.214 -0.784 1.00 93.38 275 PHE A N 1
ATOM 2217 C CA . PHE A 1 275 ? 16.5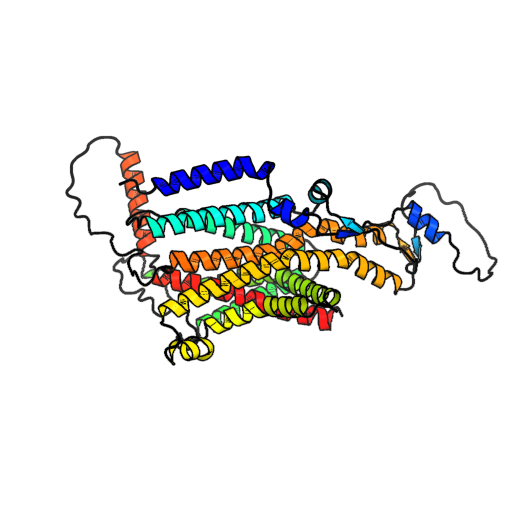31 -9.023 -1.108 1.00 93.38 275 PHE A CA 1
ATOM 2218 C C . PHE A 1 275 ? 16.749 -9.231 -2.604 1.00 93.38 275 PHE A C 1
ATOM 2220 O O . PHE A 1 275 ? 17.898 -9.351 -3.021 1.00 93.38 275 PHE A O 1
ATOM 2227 N N . LEU A 1 276 ? 15.696 -9.205 -3.425 1.00 93.62 276 LEU A N 1
ATOM 2228 C CA . LEU A 1 276 ? 15.830 -9.381 -4.873 1.00 93.62 276 LEU A CA 1
ATOM 2229 C C . LEU A 1 276 ? 16.712 -8.315 -5.546 1.00 93.62 276 LEU A C 1
ATOM 2231 O O . LEU A 1 276 ? 17.265 -8.592 -6.607 1.00 93.62 276 LEU A O 1
ATOM 2235 N N . TRP A 1 277 ? 16.877 -7.132 -4.943 1.00 94.19 277 TRP A N 1
ATOM 2236 C CA . TRP A 1 277 ? 17.732 -6.039 -5.438 1.00 94.19 277 TRP A CA 1
ATOM 2237 C C . TRP A 1 277 ? 19.168 -6.082 -4.901 1.00 94.19 277 TRP A C 1
ATOM 2239 O O . TRP A 1 277 ? 20.020 -5.324 -5.364 1.00 94.19 277 TRP A O 1
ATOM 2249 N N . VAL A 1 278 ? 19.456 -6.961 -3.936 1.00 93.69 278 VAL A N 1
ATOM 2250 C CA . VAL A 1 278 ? 20.802 -7.152 -3.390 1.00 93.69 278 VAL A CA 1
ATOM 2251 C C . VAL A 1 278 ? 21.543 -8.166 -4.268 1.00 93.69 278 VAL A C 1
ATOM 2253 O O . VAL A 1 278 ? 21.240 -9.360 -4.211 1.00 93.69 278 VAL A O 1
ATOM 2256 N N . LYS A 1 279 ? 22.518 -7.708 -5.072 1.00 90.00 279 LYS A N 1
ATOM 2257 C CA . LYS A 1 279 ? 23.295 -8.530 -6.031 1.00 90.00 279 LYS A CA 1
ATOM 2258 C C . LYS A 1 279 ? 23.744 -9.879 -5.464 1.00 90.00 279 LYS A C 1
ATOM 2260 O O . LYS A 1 279 ? 23.300 -10.900 -6.001 1.00 90.00 279 LYS A O 1
ATOM 2265 N N . PRO A 1 280 ? 24.515 -9.915 -4.357 1.00 88.19 280 PRO A N 1
ATOM 2266 C CA . PRO A 1 280 ? 25.067 -11.167 -3.845 1.00 88.19 280 PRO A CA 1
ATOM 2267 C C . PRO A 1 280 ? 24.011 -12.131 -3.296 1.00 88.19 280 PRO A C 1
ATOM 2269 O O . PRO A 1 280 ? 24.279 -13.321 -3.173 1.00 88.19 280 PRO A O 1
ATOM 2272 N N . LEU A 1 281 ? 22.813 -11.645 -2.950 1.00 88.94 281 LEU A N 1
ATOM 2273 C CA . LEU A 1 281 ? 21.744 -12.478 -2.389 1.00 88.94 281 LEU A CA 1
ATOM 2274 C C . LEU A 1 281 ? 20.757 -12.988 -3.440 1.00 88.94 281 LEU A C 1
ATOM 2276 O O . LEU A 1 281 ? 20.034 -13.942 -3.167 1.00 88.94 281 LEU A O 1
ATOM 2280 N N . ALA A 1 282 ? 20.688 -12.356 -4.612 1.00 89.69 282 ALA A N 1
ATOM 2281 C CA . ALA A 1 282 ? 19.681 -12.678 -5.615 1.00 89.69 282 ALA A CA 1
ATOM 2282 C C . ALA A 1 282 ? 20.291 -12.926 -6.993 1.00 89.69 282 ALA A C 1
ATOM 2284 O O . ALA A 1 282 ? 20.232 -14.055 -7.482 1.00 89.69 282 ALA A O 1
ATOM 2285 N N . ARG A 1 283 ? 20.902 -11.906 -7.614 1.00 87.75 283 ARG A N 1
ATOM 2286 C CA . ARG A 1 283 ? 21.430 -12.039 -8.978 1.00 87.75 283 ARG A CA 1
ATOM 2287 C C . ARG A 1 283 ? 22.551 -13.068 -9.042 1.00 87.75 283 ARG A C 1
ATOM 2289 O O . ARG A 1 283 ? 22.487 -13.955 -9.884 1.00 87.75 283 ARG A O 1
ATOM 2296 N N . ASP A 1 284 ? 23.532 -13.000 -8.149 1.00 87.50 284 ASP A N 1
ATOM 2297 C CA . ASP A 1 284 ? 24.699 -13.889 -8.218 1.00 87.50 284 ASP A CA 1
ATOM 2298 C C . ASP A 1 284 ? 24.311 -15.357 -7.977 1.00 87.50 284 ASP A C 1
ATOM 2300 O O . ASP A 1 284 ? 24.889 -16.264 -8.571 1.00 87.50 284 ASP A O 1
ATOM 2304 N N . ILE A 1 285 ? 23.267 -15.594 -7.176 1.00 87.94 285 ILE A N 1
ATOM 2305 C CA . ILE A 1 285 ? 22.747 -16.936 -6.882 1.00 87.94 285 ILE A CA 1
ATOM 2306 C C . ILE A 1 285 ? 21.889 -17.481 -8.032 1.00 87.94 285 ILE A C 1
ATOM 2308 O O . ILE A 1 285 ? 21.944 -18.674 -8.315 1.00 87.94 285 ILE A O 1
ATOM 2312 N N . MET A 1 286 ? 21.080 -16.645 -8.690 1.00 85.56 286 MET A N 1
ATOM 2313 C CA . MET A 1 286 ? 20.146 -17.098 -9.731 1.00 85.56 286 MET A CA 1
ATOM 2314 C C . MET A 1 286 ? 20.719 -17.025 -11.152 1.00 85.56 286 MET A C 1
ATOM 2316 O O . MET A 1 286 ? 20.433 -17.882 -11.982 1.00 85.56 286 MET A O 1
ATOM 2320 N N . VAL A 1 287 ? 21.529 -16.015 -11.454 1.00 85.62 287 VAL A N 1
ATOM 2321 C CA . VAL A 1 287 ? 22.144 -15.820 -12.777 1.00 85.62 287 VAL A CA 1
ATOM 2322 C C . VAL A 1 287 ? 23.532 -16.458 -12.832 1.00 85.62 287 VAL A C 1
ATOM 2324 O O . VAL A 1 287 ? 23.886 -17.039 -13.854 1.00 85.62 287 VAL A O 1
ATOM 2327 N N . GLY A 1 288 ? 24.300 -16.420 -11.736 1.00 75.25 288 GLY A N 1
ATOM 2328 C CA . GLY A 1 288 ? 25.660 -16.972 -11.670 1.00 75.25 288 GLY A CA 1
ATOM 2329 C C . GLY A 1 288 ? 25.782 -18.441 -12.104 1.00 75.25 288 GLY A C 1
ATOM 2330 O O . GLY A 1 288 ? 26.579 -18.729 -12.994 1.00 75.25 288 GLY A O 1
ATOM 2331 N N . PRO A 1 289 ? 24.979 -19.379 -11.568 1.00 78.44 289 PRO A N 1
ATOM 2332 C CA . PRO A 1 289 ? 24.974 -20.774 -12.015 1.00 78.44 289 PRO A CA 1
ATOM 2333 C C . PRO A 1 289 ? 24.194 -20.999 -13.326 1.00 78.44 289 PRO A C 1
ATOM 2335 O O . PRO A 1 289 ? 23.855 -22.138 -13.645 1.00 78.44 289 PRO A O 1
ATOM 2338 N N . SER A 1 290 ? 23.887 -19.949 -14.100 1.00 76.50 290 SER A N 1
ATOM 2339 C CA . SER A 1 290 ? 23.109 -19.994 -15.350 1.00 76.50 290 SER A CA 1
ATOM 2340 C C . SER A 1 290 ? 21.684 -20.571 -15.223 1.00 76.50 290 SER A C 1
ATOM 2342 O O . SER A 1 290 ? 21.162 -21.135 -16.182 1.00 76.50 290 SER A O 1
ATOM 2344 N N . LEU A 1 291 ? 21.019 -20.406 -14.065 1.00 80.06 291 LEU A N 1
ATOM 2345 C CA . LEU A 1 291 ? 19.596 -20.770 -13.919 1.00 80.06 291 LEU A CA 1
ATOM 2346 C C . LEU A 1 291 ? 18.672 -19.824 -14.708 1.00 80.06 291 LEU A C 1
ATOM 2348 O O . LEU A 1 291 ? 17.646 -20.267 -15.219 1.00 80.06 291 LEU A O 1
ATOM 2352 N N . LEU A 1 292 ? 19.013 -18.534 -14.788 1.00 84.62 292 LEU A N 1
ATOM 2353 C CA . LEU A 1 292 ? 18.236 -17.501 -15.484 1.00 84.62 292 LEU A CA 1
ATOM 2354 C C . LEU A 1 292 ? 19.145 -16.581 -16.305 1.00 84.62 292 LEU A C 1
ATOM 2356 O O . LEU A 1 292 ? 20.274 -16.296 -15.903 1.00 84.62 292 LEU A O 1
ATOM 2360 N N . THR A 1 293 ? 18.636 -16.054 -17.422 1.00 86.12 293 THR A N 1
ATOM 2361 C CA . THR A 1 293 ? 19.289 -14.941 -18.131 1.00 86.12 293 THR A CA 1
ATOM 2362 C C . THR A 1 293 ? 19.084 -13.616 -17.388 1.00 86.12 293 THR A C 1
ATOM 2364 O O . THR A 1 293 ? 18.165 -13.470 -16.577 1.00 86.12 293 THR A O 1
ATOM 2367 N N . ASN A 1 294 ? 19.917 -12.611 -17.684 1.00 85.44 294 ASN A N 1
ATOM 2368 C CA . ASN A 1 294 ? 19.819 -11.292 -17.047 1.00 85.44 294 ASN A CA 1
ATOM 2369 C C . ASN A 1 294 ? 18.430 -10.655 -17.190 1.00 85.44 294 ASN A C 1
ATOM 2371 O O . ASN A 1 294 ? 17.938 -10.051 -16.242 1.00 85.44 294 ASN A O 1
ATOM 2375 N N . GLU A 1 295 ? 17.787 -10.810 -18.344 1.00 83.25 295 GLU A N 1
ATOM 2376 C CA . GLU A 1 295 ? 16.471 -10.217 -18.607 1.00 83.25 295 GLU A CA 1
ATOM 2377 C C . GLU A 1 295 ? 15.342 -11.025 -17.974 1.00 83.25 295 GLU A C 1
ATOM 2379 O O . GLU A 1 295 ? 14.388 -10.448 -17.454 1.00 83.25 295 GLU A O 1
ATOM 2384 N N . GLN A 1 296 ? 15.466 -12.357 -17.956 1.00 87.06 296 GLN A N 1
ATOM 2385 C CA . GLN A 1 296 ? 14.519 -13.219 -17.251 1.00 87.06 296 GLN A CA 1
ATOM 2386 C C . GLN A 1 296 ? 14.477 -12.888 -15.759 1.00 87.06 296 GLN A C 1
ATOM 2388 O O . GLN A 1 296 ? 13.404 -12.895 -15.161 1.00 87.06 296 GLN A O 1
ATOM 2393 N N . PHE A 1 297 ? 15.624 -12.555 -15.166 1.00 90.31 297 PHE A N 1
ATOM 2394 C CA . PHE A 1 297 ? 15.695 -12.159 -13.766 1.00 90.31 297 PHE A CA 1
ATOM 2395 C C . PHE A 1 297 ? 14.999 -10.814 -13.481 1.00 90.31 297 PHE A C 1
ATOM 2397 O O . PHE A 1 297 ? 14.293 -10.695 -12.479 1.00 90.31 297 PHE A O 1
ATOM 2404 N N . GLU A 1 298 ? 15.107 -9.820 -14.368 1.00 88.56 298 GLU A N 1
ATOM 2405 C CA . GLU A 1 298 ? 14.381 -8.549 -14.197 1.00 88.56 298 GLU A CA 1
ATOM 2406 C C . GLU A 1 298 ? 12.863 -8.729 -14.308 1.00 88.56 298 GLU A C 1
ATOM 2408 O O . GLU A 1 298 ? 12.100 -8.206 -13.494 1.00 88.56 298 GLU A O 1
ATOM 2413 N N . ILE A 1 299 ? 12.410 -9.538 -15.268 1.00 90.31 299 ILE A N 1
ATOM 2414 C CA . ILE A 1 299 ? 10.990 -9.884 -15.401 1.00 90.31 299 ILE A CA 1
ATOM 2415 C C . ILE A 1 299 ? 10.520 -10.674 -14.174 1.00 90.31 299 ILE A C 1
ATOM 2417 O O . ILE A 1 299 ? 9.435 -10.418 -13.652 1.00 90.31 299 ILE A O 1
ATOM 2421 N N . PHE A 1 300 ? 11.346 -11.590 -13.661 1.00 91.62 300 PHE A N 1
ATOM 2422 C CA . PHE A 1 300 ? 11.051 -12.347 -12.448 1.00 91.62 300 PHE A CA 1
ATOM 2423 C C . PHE A 1 300 ? 10.810 -11.433 -11.240 1.00 91.62 300 PHE A C 1
ATOM 2425 O O . PHE A 1 300 ? 9.837 -11.643 -10.514 1.00 91.62 300 PHE A O 1
ATOM 2432 N N . ARG A 1 301 ? 11.619 -10.380 -11.052 1.00 93.38 301 ARG A N 1
ATOM 2433 C CA . ARG A 1 301 ? 11.398 -9.375 -9.994 1.00 93.38 301 ARG A CA 1
ATOM 2434 C C . ARG A 1 301 ? 10.023 -8.720 -10.104 1.00 93.38 301 ARG A C 1
ATOM 2436 O O . ARG A 1 301 ? 9.299 -8.641 -9.112 1.00 93.38 301 ARG A O 1
ATOM 2443 N N . ILE A 1 302 ? 9.654 -8.285 -11.309 1.00 93.88 302 ILE A N 1
ATOM 2444 C CA . ILE A 1 302 ? 8.363 -7.639 -11.586 1.00 93.88 302 ILE A CA 1
ATOM 2445 C C . ILE A 1 302 ? 7.214 -8.613 -11.302 1.00 93.88 302 ILE A C 1
ATOM 2447 O O . ILE A 1 302 ? 6.293 -8.275 -10.558 1.00 93.88 302 ILE A O 1
ATOM 2451 N N . ILE A 1 303 ? 7.287 -9.840 -11.828 1.00 94.62 303 ILE A N 1
ATOM 2452 C CA . ILE A 1 303 ? 6.275 -10.883 -11.604 1.00 94.62 303 ILE A CA 1
ATOM 2453 C C . ILE A 1 303 ? 6.126 -11.180 -10.113 1.00 94.62 303 ILE A C 1
ATOM 2455 O O . ILE A 1 303 ? 5.002 -11.282 -9.623 1.00 94.62 303 ILE A O 1
ATOM 2459 N N . PHE A 1 304 ? 7.231 -11.287 -9.375 1.00 95.62 304 PHE A N 1
ATOM 2460 C CA . PHE A 1 304 ? 7.188 -11.557 -7.943 1.00 95.62 304 PHE A CA 1
ATOM 2461 C C . PHE A 1 304 ? 6.447 -10.453 -7.177 1.00 95.62 304 PHE A C 1
ATOM 2463 O O . PHE A 1 304 ? 5.596 -10.762 -6.340 1.00 95.62 304 PHE A O 1
ATOM 2470 N N . ILE A 1 305 ? 6.699 -9.175 -7.491 1.00 96.56 305 ILE A N 1
ATOM 2471 C CA . ILE A 1 305 ? 5.957 -8.067 -6.872 1.00 96.56 305 ILE A CA 1
ATOM 2472 C C . ILE A 1 305 ? 4.469 -8.134 -7.237 1.00 96.56 305 ILE A C 1
ATOM 2474 O O . ILE A 1 305 ? 3.622 -8.007 -6.352 1.00 96.56 305 ILE A O 1
ATOM 2478 N N . LEU A 1 306 ? 4.128 -8.387 -8.505 1.00 96.25 306 LEU A N 1
ATOM 2479 C CA . LEU A 1 306 ? 2.731 -8.514 -8.938 1.00 96.25 306 LEU A CA 1
ATOM 2480 C C . LEU A 1 306 ? 2.008 -9.656 -8.207 1.00 96.25 306 LEU A C 1
ATOM 2482 O O . LEU A 1 306 ? 0.894 -9.466 -7.718 1.00 96.25 306 LEU A O 1
ATOM 2486 N N . LEU A 1 307 ? 2.654 -10.816 -8.060 1.00 96.62 307 LEU A N 1
ATOM 2487 C CA . LEU A 1 307 ? 2.122 -11.951 -7.301 1.00 96.62 307 LEU A CA 1
ATOM 2488 C C . LEU A 1 307 ? 1.940 -11.610 -5.818 1.00 96.62 307 LEU A C 1
ATOM 2490 O O . LEU A 1 307 ? 0.902 -11.938 -5.239 1.00 96.62 307 LEU A O 1
ATOM 2494 N N . ALA A 1 308 ? 2.900 -10.911 -5.207 1.00 96.62 308 ALA A N 1
ATOM 2495 C CA . ALA A 1 308 ? 2.777 -10.430 -3.834 1.00 96.62 308 ALA A CA 1
ATOM 2496 C C . ALA A 1 308 ? 1.594 -9.459 -3.680 1.00 96.62 308 ALA A C 1
ATOM 2498 O O . ALA A 1 308 ? 0.841 -9.556 -2.709 1.00 96.62 308 ALA A O 1
ATOM 2499 N N . CYS A 1 309 ? 1.372 -8.567 -4.651 1.00 96.75 309 CYS A N 1
ATOM 2500 C CA . CYS A 1 309 ? 0.222 -7.667 -4.666 1.00 96.75 309 CYS A CA 1
ATOM 2501 C C . CYS A 1 309 ? -1.110 -8.429 -4.772 1.00 96.75 309 CYS A C 1
ATOM 2503 O O . CYS A 1 309 ? -2.032 -8.154 -4.001 1.00 96.75 309 CYS A O 1
ATOM 2505 N N . VAL A 1 310 ? -1.206 -9.413 -5.674 1.00 96.56 310 VAL A N 1
ATOM 2506 C CA . VAL A 1 310 ? -2.401 -10.263 -5.834 1.00 96.56 310 VAL A CA 1
ATOM 2507 C C . VAL A 1 310 ? -2.702 -11.027 -4.548 1.00 96.56 310 VAL A C 1
ATOM 2509 O O . VAL A 1 310 ? -3.836 -11.003 -4.070 1.00 96.56 310 VAL A O 1
ATOM 2512 N N . LEU A 1 311 ? -1.687 -11.638 -3.933 1.00 96.00 311 LEU A N 1
ATOM 2513 C CA . LEU A 1 311 ? -1.837 -12.325 -2.653 1.00 96.00 311 LEU A CA 1
ATOM 2514 C C . LEU A 1 311 ? -2.418 -11.396 -1.576 1.00 96.00 311 LEU A C 1
ATOM 2516 O O . LEU A 1 311 ? -3.338 -11.772 -0.844 1.00 96.00 311 LEU A O 1
ATOM 2520 N N . ARG A 1 312 ? -1.913 -10.163 -1.503 1.00 95.38 312 ARG A N 1
ATOM 2521 C CA . ARG A 1 312 ? -2.370 -9.148 -0.546 1.00 95.38 312 ARG A CA 1
ATOM 2522 C C . ARG A 1 312 ? -3.819 -8.729 -0.806 1.00 95.38 312 ARG A C 1
ATOM 2524 O O . ARG A 1 312 ? -4.599 -8.604 0.140 1.00 95.38 312 ARG A O 1
ATOM 2531 N N . LEU A 1 313 ? -4.220 -8.587 -2.073 1.00 94.69 313 LEU A N 1
ATOM 2532 C CA . LEU A 1 313 ? -5.619 -8.347 -2.452 1.00 94.69 313 LEU A CA 1
ATOM 2533 C C . LEU A 1 313 ? -6.524 -9.497 -1.988 1.00 94.69 313 LEU A C 1
ATOM 2535 O O . LEU A 1 313 ? -7.540 -9.253 -1.334 1.00 94.69 313 LEU A O 1
ATOM 2539 N N . CYS A 1 314 ? -6.128 -10.749 -2.231 1.00 94.44 314 CYS A N 1
ATOM 2540 C CA . CYS A 1 314 ? -6.882 -11.925 -1.789 1.00 94.44 314 CYS A CA 1
ATOM 2541 C C . CYS A 1 314 ? -7.055 -11.970 -0.260 1.00 94.44 314 CYS A C 1
ATOM 2543 O O . CYS A 1 314 ? -8.132 -12.300 0.239 1.00 94.44 314 CYS A O 1
ATOM 2545 N N . LEU A 1 315 ? -6.022 -11.587 0.495 1.00 95.44 315 LEU A N 1
ATOM 2546 C CA . LEU A 1 315 ? -6.046 -11.571 1.961 1.00 95.44 315 LEU A CA 1
ATOM 2547 C C . LEU A 1 315 ? -6.696 -10.324 2.569 1.00 95.44 315 LEU A C 1
ATOM 2549 O O . LEU A 1 315 ? -6.932 -10.298 3.779 1.00 95.44 315 LEU A O 1
ATOM 2553 N N . THR A 1 316 ? -7.036 -9.311 1.768 1.00 94.38 316 THR A N 1
ATOM 2554 C CA . THR A 1 316 ? -7.619 -8.053 2.267 1.00 94.38 316 THR A CA 1
ATOM 2555 C C . THR A 1 316 ? -8.846 -8.317 3.139 1.00 94.38 316 THR A C 1
ATOM 2557 O O . THR A 1 316 ? -8.956 -7.790 4.244 1.00 94.38 316 THR A O 1
ATOM 2560 N N . ARG A 1 317 ? -9.744 -9.208 2.703 1.00 93.56 317 ARG A N 1
ATOM 2561 C CA . ARG A 1 317 ? -10.959 -9.550 3.460 1.00 93.56 317 ARG A CA 1
ATOM 2562 C C . ARG A 1 317 ? -10.656 -10.224 4.796 1.00 93.56 317 ARG A C 1
ATOM 2564 O O . ARG A 1 317 ? -11.330 -9.935 5.779 1.00 93.56 317 ARG A O 1
ATOM 2571 N N . VAL A 1 318 ? -9.635 -11.081 4.851 1.00 94.50 318 VAL A N 1
ATOM 2572 C CA . VAL A 1 318 ? -9.220 -11.757 6.092 1.00 94.50 318 VAL A CA 1
ATOM 2573 C C . VAL A 1 318 ? -8.737 -10.725 7.111 1.00 94.50 318 VAL A C 1
ATOM 2575 O O . VAL A 1 318 ? -9.175 -10.737 8.261 1.00 94.50 318 VAL A O 1
ATOM 2578 N N . HIS A 1 319 ? -7.905 -9.779 6.675 1.00 95.19 319 HIS A N 1
ATOM 2579 C CA . HIS A 1 319 ? -7.405 -8.710 7.537 1.00 95.19 319 HIS A CA 1
ATOM 2580 C C . HIS A 1 319 ? -8.509 -7.746 7.990 1.00 95.19 319 HIS A C 1
ATOM 2582 O O . HIS A 1 319 ? -8.566 -7.392 9.170 1.00 95.19 319 HIS A O 1
ATOM 2588 N N . LEU A 1 320 ? -9.425 -7.366 7.092 1.00 95.12 320 LEU A N 1
ATOM 2589 C CA . LEU A 1 320 ? -10.576 -6.533 7.448 1.00 95.12 320 LEU A CA 1
ATOM 2590 C C . LEU A 1 320 ? -11.519 -7.241 8.426 1.00 95.12 320 LEU A C 1
ATOM 2592 O O . LEU A 1 320 ? -11.996 -6.613 9.370 1.00 95.12 320 LEU A O 1
ATOM 2596 N N . GLN A 1 321 ? -11.737 -8.549 8.276 1.00 95.25 321 GLN A N 1
ATOM 2597 C CA . GLN A 1 321 ? -12.529 -9.308 9.242 1.00 95.25 321 GLN A CA 1
ATOM 2598 C C . GLN A 1 321 ? -11.842 -9.374 10.609 1.00 95.25 321 GLN A C 1
ATOM 2600 O O . GLN A 1 321 ? -12.490 -9.175 11.638 1.00 95.25 321 GLN A O 1
ATOM 2605 N N . ALA A 1 322 ? -10.527 -9.598 10.640 1.00 93.75 322 ALA A N 1
ATOM 2606 C CA . ALA A 1 322 ? -9.758 -9.566 11.880 1.00 93.75 322 ALA A CA 1
ATOM 2607 C C . ALA A 1 322 ? -9.854 -8.197 12.574 1.00 93.75 322 ALA A C 1
ATOM 2609 O O . ALA A 1 322 ? -9.905 -8.132 13.803 1.00 93.75 322 ALA A O 1
ATOM 2610 N N . TYR A 1 323 ? -9.945 -7.108 11.801 1.00 94.69 323 TYR A N 1
ATOM 2611 C CA . TYR A 1 323 ? -10.228 -5.785 12.343 1.00 94.69 323 TYR A CA 1
ATOM 2612 C C . TYR A 1 323 ? -11.646 -5.655 12.909 1.00 94.69 323 TYR A C 1
ATOM 2614 O O . TYR A 1 323 ? -11.802 -5.141 14.012 1.00 94.69 323 TYR A O 1
ATOM 2622 N N . LEU A 1 324 ? -12.677 -6.129 12.210 1.00 94.50 324 LEU A N 1
ATOM 2623 C CA . LEU A 1 324 ? -14.057 -6.076 12.709 1.00 94.50 324 LEU A CA 1
ATOM 2624 C C . LEU A 1 324 ? -14.229 -6.869 14.012 1.00 94.50 324 LEU A C 1
ATOM 2626 O O . LEU A 1 324 ? -14.923 -6.425 14.929 1.00 94.50 324 LEU A O 1
ATOM 2630 N N . ASN A 1 325 ? -13.504 -7.981 14.149 1.00 94.31 325 ASN A N 1
ATOM 2631 C CA . ASN A 1 325 ? -13.444 -8.771 15.380 1.00 94.31 325 ASN A CA 1
ATOM 2632 C C . ASN A 1 325 ? -12.814 -8.021 16.569 1.00 94.31 325 ASN A C 1
ATOM 2634 O O . ASN A 1 325 ? -13.000 -8.423 17.719 1.00 94.31 325 ASN A O 1
ATOM 2638 N N . LEU A 1 326 ? -12.143 -6.886 16.337 1.00 91.81 326 LEU A N 1
ATOM 2639 C CA . LEU A 1 326 ? -11.640 -6.025 17.406 1.00 91.81 326 LEU A CA 1
ATOM 2640 C C . LEU A 1 326 ? -12.767 -5.501 18.307 1.00 91.81 326 LEU A C 1
ATOM 2642 O O . LEU A 1 326 ? -12.522 -5.240 19.481 1.00 91.81 326 LEU A O 1
ATOM 2646 N N . ALA A 1 327 ? -13.993 -5.359 17.792 1.00 91.81 327 ALA A N 1
ATOM 2647 C CA . ALA A 1 327 ? -15.150 -4.968 18.597 1.00 91.81 327 ALA A CA 1
ATOM 2648 C C . ALA A 1 327 ? -15.428 -5.982 19.720 1.00 91.81 327 ALA A C 1
ATOM 2650 O O . ALA A 1 327 ? -15.595 -5.602 20.881 1.00 91.81 327 ALA A O 1
ATOM 2651 N N . PHE A 1 328 ? -15.385 -7.273 19.385 1.00 91.56 328 PHE A N 1
ATOM 2652 C CA . PHE A 1 328 ? -15.541 -8.364 20.342 1.00 91.56 328 PHE A CA 1
ATOM 2653 C C . PHE A 1 328 ? -14.373 -8.422 21.334 1.00 91.56 328 PHE A C 1
ATOM 2655 O O . PHE A 1 328 ? -14.582 -8.519 22.543 1.00 91.56 328 PHE A O 1
ATOM 2662 N N . ASP A 1 329 ? -13.137 -8.279 20.847 1.00 90.19 329 ASP A N 1
ATOM 2663 C CA . ASP A 1 329 ? -11.950 -8.251 21.708 1.00 90.19 329 ASP A CA 1
ATOM 2664 C C . ASP A 1 329 ? -11.976 -7.071 22.697 1.00 90.19 329 ASP A C 1
ATOM 2666 O O . ASP A 1 329 ? -11.650 -7.247 23.872 1.00 90.19 329 ASP A O 1
ATOM 2670 N N . LYS A 1 330 ? -12.407 -5.880 22.260 1.00 90.38 330 LYS A N 1
ATOM 2671 C CA . LYS A 1 330 ? -12.570 -4.704 23.129 1.00 90.38 330 LYS A CA 1
ATOM 2672 C C . LYS A 1 330 ? -13.637 -4.926 24.195 1.00 90.38 330 LYS A C 1
ATOM 2674 O O . LYS A 1 330 ? -13.389 -4.613 25.355 1.00 90.38 330 LYS A O 1
ATOM 2679 N N . LEU A 1 331 ? -14.783 -5.502 23.833 1.00 91.06 331 LEU A N 1
ATOM 2680 C CA . LEU A 1 331 ? -15.816 -5.841 24.810 1.00 91.06 331 LEU A CA 1
ATOM 2681 C C . LEU A 1 331 ? -15.282 -6.822 25.863 1.00 91.06 331 LEU A C 1
ATOM 2683 O O . LEU A 1 331 ? -15.481 -6.613 27.056 1.00 91.06 331 LEU A O 1
ATOM 2687 N N . ASN A 1 332 ? -14.560 -7.862 25.443 1.00 89.44 332 ASN A N 1
ATOM 2688 C CA . ASN A 1 332 ? -13.980 -8.835 26.368 1.00 89.44 332 ASN A CA 1
ATOM 2689 C C . ASN A 1 332 ? -12.898 -8.232 27.272 1.00 89.44 332 ASN A C 1
ATOM 2691 O O . ASN A 1 332 ? -12.752 -8.679 28.405 1.00 89.44 332 ASN A O 1
ATOM 2695 N N . LYS A 1 333 ? -12.149 -7.225 26.803 1.00 89.00 333 LYS A N 1
ATOM 2696 C CA . LYS A 1 333 ? -11.233 -6.454 27.657 1.00 89.00 333 LYS A CA 1
ATOM 2697 C C . LYS A 1 333 ? -12.002 -5.649 28.704 1.00 89.00 333 LYS A C 1
ATOM 2699 O O . LYS A 1 333 ? -11.705 -5.786 29.884 1.00 89.00 333 LYS A O 1
ATOM 2704 N N . ILE A 1 334 ? -13.045 -4.921 28.296 1.00 87.81 334 ILE A N 1
ATOM 2705 C CA . ILE A 1 334 ? -13.898 -4.152 29.219 1.00 87.81 334 ILE A CA 1
ATOM 2706 C C . ILE A 1 334 ? -14.504 -5.069 30.290 1.00 87.81 334 ILE A C 1
ATOM 2708 O O . ILE A 1 334 ? -14.482 -4.713 31.461 1.00 87.81 334 ILE A O 1
ATOM 2712 N N . LYS A 1 335 ? -14.960 -6.275 29.924 1.00 87.19 335 LYS A N 1
ATOM 2713 C CA . LYS A 1 335 ? -15.512 -7.260 30.873 1.00 87.19 335 LYS A CA 1
ATOM 2714 C C . LYS A 1 335 ? -14.545 -7.698 31.973 1.00 87.19 335 LYS A C 1
ATOM 2716 O O . LYS A 1 335 ? -14.997 -8.086 33.046 1.00 87.19 335 LYS A O 1
ATOM 2721 N N . LYS A 1 336 ? -13.237 -7.668 31.708 1.00 86.62 336 LYS A N 1
ATOM 2722 C CA . LYS A 1 336 ? -12.203 -8.044 32.685 1.00 86.62 336 LYS A CA 1
ATOM 2723 C C . LYS A 1 336 ? -11.901 -6.925 33.680 1.00 86.62 336 LYS A C 1
ATOM 2725 O O . LYS A 1 336 ? -11.348 -7.197 34.739 1.00 86.62 336 LYS A O 1
ATOM 2730 N N . GLU A 1 337 ? -12.244 -5.684 33.351 1.00 87.50 337 GLU A N 1
ATOM 2731 C CA . GLU A 1 337 ? -12.024 -4.534 34.220 1.00 87.50 337 GLU A CA 1
ATOM 2732 C C . GLU A 1 337 ? -13.188 -4.380 35.207 1.00 87.50 337 GLU A C 1
ATOM 2734 O O . GLU A 1 337 ? -14.359 -4.377 34.824 1.00 87.50 337 GLU A O 1
ATOM 2739 N N . SER A 1 338 ? -12.886 -4.191 36.492 1.00 81.06 338 SER A N 1
ATOM 2740 C CA . SER A 1 338 ? -13.907 -3.863 37.488 1.00 81.06 338 SER A CA 1
ATOM 2741 C C . SER A 1 338 ? -14.351 -2.409 37.350 1.00 81.06 338 SER A C 1
ATOM 2743 O O . SER A 1 338 ? -13.525 -1.521 37.144 1.00 81.06 338 SER A O 1
ATOM 2745 N N . GLY A 1 339 ? -15.641 -2.143 37.530 1.00 86.31 339 GLY A N 1
ATOM 2746 C CA . GLY A 1 339 ? -16.177 -0.787 37.588 1.00 86.31 339 GLY A CA 1
ATOM 2747 C C . GLY A 1 339 ? -17.455 -0.617 36.782 1.00 86.31 339 GLY A C 1
ATOM 2748 O O . GLY A 1 339 ? -18.039 -1.572 36.266 1.00 86.31 339 GLY A O 1
ATOM 2749 N N . LEU A 1 340 ? -17.894 0.633 36.694 1.00 85.19 340 LEU A N 1
ATOM 2750 C CA . LEU A 1 340 ? -19.076 1.039 35.947 1.00 85.19 340 LEU A CA 1
ATOM 2751 C C . LEU A 1 340 ? -18.638 1.739 34.660 1.00 85.19 340 LEU A C 1
ATOM 2753 O O . LEU A 1 340 ? -17.736 2.575 34.684 1.00 85.19 340 LEU A O 1
ATOM 2757 N N . ILE A 1 341 ? -19.288 1.422 33.547 1.00 86.81 341 ILE A N 1
ATOM 2758 C CA . ILE A 1 341 ? -19.119 2.110 32.264 1.00 86.81 341 ILE A CA 1
ATOM 2759 C C . ILE A 1 341 ? -20.441 2.756 31.861 1.00 86.81 341 ILE A C 1
ATOM 2761 O O . ILE A 1 341 ? -21.513 2.266 32.217 1.00 86.81 341 ILE A O 1
ATOM 2765 N N . THR A 1 342 ? -20.388 3.883 31.158 1.00 87.88 342 THR A N 1
ATOM 2766 C CA . THR A 1 342 ? -21.612 4.488 30.615 1.00 87.88 342 THR A CA 1
ATOM 2767 C C . THR A 1 342 ? -22.084 3.716 29.380 1.00 87.88 342 THR A C 1
ATOM 2769 O O . THR A 1 342 ? -21.267 3.201 28.615 1.00 87.88 342 THR A O 1
ATOM 2772 N N . ASN A 1 343 ? -23.400 3.642 29.159 1.00 86.44 343 ASN A N 1
ATOM 2773 C CA . ASN A 1 343 ? -23.979 3.041 27.951 1.00 86.44 343 ASN A CA 1
ATOM 2774 C C . ASN A 1 343 ? -23.394 3.666 26.674 1.00 86.44 343 ASN A C 1
ATOM 2776 O O . ASN A 1 343 ? -22.974 2.939 25.776 1.00 86.44 343 ASN A O 1
ATOM 2780 N N . ILE A 1 344 ? -23.276 4.999 26.643 1.00 87.19 344 ILE A N 1
ATOM 2781 C CA . ILE A 1 344 ? -22.737 5.742 25.499 1.00 87.19 344 ILE A CA 1
ATOM 2782 C C . ILE A 1 344 ? -21.280 5.366 25.227 1.00 87.19 344 ILE A C 1
ATOM 2784 O O . ILE A 1 344 ? -20.916 5.141 24.079 1.00 87.19 344 ILE A O 1
ATOM 2788 N N . GLU A 1 345 ? -20.432 5.280 26.250 1.00 88.31 345 GLU A N 1
ATOM 2789 C CA . GLU A 1 345 ? -19.016 4.936 26.074 1.00 88.31 345 GLU A CA 1
ATOM 2790 C C . GLU A 1 345 ? -18.832 3.496 25.580 1.00 88.31 345 GLU A C 1
ATOM 2792 O O . GLU A 1 345 ? -18.039 3.251 24.666 1.00 88.31 345 GLU A O 1
ATOM 2797 N N . LEU A 1 346 ? -19.611 2.553 26.119 1.00 88.56 346 LEU A N 1
ATOM 2798 C CA . LEU A 1 346 ? -19.611 1.160 25.679 1.00 88.56 346 LEU A CA 1
ATOM 2799 C C . LEU A 1 346 ? -20.060 1.038 24.214 1.00 88.56 346 LEU A C 1
ATOM 2801 O O . LEU A 1 346 ? -19.347 0.463 23.388 1.00 88.56 346 LEU A O 1
ATOM 2805 N N . GLN A 1 347 ? -21.217 1.618 23.880 1.00 90.12 347 GLN A N 1
ATOM 2806 C CA . GLN A 1 347 ? -21.765 1.607 22.523 1.00 90.12 347 GLN A CA 1
ATOM 2807 C C . GLN A 1 347 ? -20.826 2.305 21.544 1.00 90.12 347 GLN A C 1
ATOM 2809 O O . GLN A 1 347 ? -20.530 1.754 20.486 1.00 90.12 347 GLN A O 1
ATOM 2814 N N . ARG A 1 348 ? -20.285 3.473 21.912 1.00 91.56 348 ARG A N 1
ATOM 2815 C CA . ARG A 1 348 ? -19.313 4.215 21.102 1.00 91.56 348 ARG A CA 1
ATOM 2816 C C . ARG A 1 348 ? -18.062 3.389 20.840 1.00 91.56 348 ARG A C 1
ATOM 2818 O O . ARG A 1 348 ? -17.586 3.381 19.712 1.00 91.56 348 ARG A O 1
ATOM 2825 N N . THR A 1 349 ? -17.542 2.676 21.837 1.00 90.00 349 THR A N 1
ATOM 2826 C CA . THR A 1 349 ? -16.333 1.852 21.685 1.00 90.00 349 THR A CA 1
ATOM 2827 C C . THR A 1 349 ? -16.523 0.731 20.662 1.00 90.00 349 THR A C 1
ATOM 2829 O O . THR A 1 349 ? -15.619 0.477 19.861 1.00 90.00 349 THR A O 1
ATOM 2832 N N . ILE A 1 350 ? -17.695 0.091 20.664 1.00 91.62 350 ILE A N 1
ATOM 2833 C CA . ILE A 1 350 ? -18.055 -0.985 19.731 1.00 91.62 350 ILE A CA 1
ATOM 2834 C C . ILE A 1 350 ? -18.361 -0.405 18.345 1.00 91.62 350 ILE A C 1
ATOM 2836 O O . ILE A 1 350 ? -17.739 -0.796 17.358 1.00 91.62 350 ILE A O 1
ATOM 2840 N N . ALA A 1 351 ? -19.256 0.583 18.270 1.00 91.50 351 ALA A N 1
ATOM 2841 C CA . ALA A 1 351 ? -19.696 1.191 17.017 1.00 91.50 351 ALA A CA 1
ATOM 2842 C C . ALA A 1 351 ? -18.546 1.875 16.262 1.00 91.50 351 ALA A C 1
ATOM 2844 O O . ALA A 1 351 ? -18.479 1.805 15.035 1.00 91.50 351 ALA A O 1
ATOM 2845 N N . HIS A 1 352 ? -17.596 2.486 16.979 1.00 92.00 352 HIS A N 1
ATOM 2846 C CA . HIS A 1 352 ? -16.431 3.129 16.373 1.00 92.00 352 HIS A CA 1
ATOM 2847 C C . HIS A 1 352 ? -15.583 2.154 15.546 1.00 92.00 352 HIS A C 1
ATOM 2849 O O . HIS A 1 352 ? -14.990 2.572 14.556 1.00 92.00 352 HIS A O 1
ATOM 2855 N N . VAL A 1 353 ? -15.509 0.867 15.912 1.00 93.19 353 VAL A N 1
ATOM 2856 C CA . VAL A 1 353 ? -14.772 -0.129 15.109 1.00 93.19 353 VAL A CA 1
ATOM 2857 C C . VAL A 1 353 ? -15.385 -0.249 13.716 1.00 93.19 353 VAL A C 1
ATOM 2859 O O . VAL A 1 353 ? -14.655 -0.260 12.731 1.00 93.19 353 VAL A O 1
ATOM 2862 N N . PHE A 1 354 ? -16.716 -0.273 13.624 1.00 93.69 354 PHE A N 1
ATOM 2863 C CA . PHE A 1 354 ? -17.396 -0.324 12.336 1.00 93.69 354 PHE A CA 1
ATOM 2864 C C . PHE A 1 354 ? -17.248 0.993 11.570 1.00 93.69 354 PHE A C 1
ATOM 2866 O O . PHE A 1 354 ? -16.738 0.966 10.461 1.00 93.69 354 PHE A O 1
ATOM 2873 N N . TYR A 1 355 ? -17.578 2.149 12.162 1.00 93.12 355 TYR A N 1
ATOM 2874 C CA . TYR A 1 355 ? -17.501 3.452 11.470 1.00 93.12 355 TYR A CA 1
ATOM 2875 C C . TYR A 1 355 ? -16.107 3.799 10.929 1.00 93.12 355 TYR A C 1
ATOM 2877 O O . TYR A 1 355 ? -15.981 4.544 9.955 1.00 93.12 355 TYR A O 1
ATOM 2885 N N . TYR A 1 356 ? -15.059 3.259 11.550 1.00 92.88 356 TYR A N 1
ATOM 2886 C CA . TYR A 1 356 ? -13.670 3.471 11.155 1.00 92.88 356 TYR A CA 1
ATOM 2887 C C . TYR A 1 356 ? -13.175 2.474 10.083 1.00 92.88 356 TYR A C 1
ATOM 2889 O O . TYR A 1 356 ? -12.058 2.611 9.586 1.00 92.88 356 TYR A O 1
ATOM 2897 N N . LEU A 1 357 ? -13.999 1.499 9.674 1.00 94.50 357 LEU A N 1
ATOM 2898 C CA . LEU A 1 357 ? -13.650 0.469 8.687 1.00 94.50 357 LEU A CA 1
ATOM 2899 C C . LEU A 1 357 ? -13.181 1.048 7.343 1.00 94.50 357 LEU A C 1
ATOM 2901 O O . LEU A 1 357 ? -12.220 0.529 6.783 1.00 94.50 357 LEU A O 1
ATOM 2905 N N . GLY A 1 358 ? -13.807 2.122 6.847 1.00 93.56 358 GLY A N 1
ATOM 2906 C CA . GLY A 1 358 ? -13.428 2.751 5.571 1.00 93.56 358 GLY A CA 1
ATOM 2907 C C . GLY A 1 358 ? -11.977 3.242 5.567 1.00 93.56 358 GLY A C 1
ATOM 2908 O O . GLY A 1 358 ? -11.202 2.909 4.672 1.00 93.56 358 GLY A O 1
ATOM 2909 N N . ILE A 1 359 ? -11.564 3.931 6.636 1.00 93.75 359 ILE A N 1
ATOM 2910 C CA . ILE A 1 359 ? -10.171 4.363 6.822 1.00 93.75 359 ILE A CA 1
ATOM 2911 C C . ILE A 1 359 ? -9.226 3.166 6.885 1.00 93.75 359 ILE A C 1
ATOM 2913 O O . ILE A 1 359 ? -8.167 3.186 6.265 1.00 93.75 359 ILE A O 1
ATOM 2917 N N . VAL A 1 360 ? -9.604 2.113 7.607 1.00 94.44 360 VAL A N 1
ATOM 2918 C CA . VAL A 1 360 ? -8.771 0.912 7.753 1.00 94.44 360 VAL A CA 1
ATOM 2919 C C . VAL A 1 360 ? -8.586 0.186 6.424 1.00 94.44 360 VAL A C 1
ATOM 2921 O O . VAL A 1 360 ? -7.482 -0.266 6.122 1.00 94.44 360 VAL A O 1
ATOM 2924 N N . ALA A 1 361 ? -9.635 0.117 5.609 1.00 95.31 361 ALA A N 1
ATOM 2925 C CA . ALA A 1 361 ? -9.553 -0.445 4.271 1.00 95.31 361 ALA A CA 1
ATOM 2926 C C . ALA A 1 361 ? -8.629 0.381 3.363 1.00 95.31 361 ALA A C 1
ATOM 2928 O O . ALA A 1 361 ? -7.784 -0.196 2.682 1.00 95.31 361 ALA A O 1
ATOM 2929 N N . MET A 1 362 ? -8.689 1.716 3.424 1.00 93.94 362 MET A N 1
ATOM 2930 C CA . MET A 1 362 ? -7.732 2.574 2.710 1.00 93.94 362 MET A CA 1
ATOM 2931 C C . MET A 1 362 ? -6.298 2.418 3.224 1.00 93.94 362 MET A C 1
ATOM 2933 O O . MET A 1 362 ? -5.371 2.346 2.429 1.00 93.94 362 MET A O 1
ATOM 2937 N N . GLN A 1 363 ? -6.087 2.321 4.538 1.00 94.31 363 GLN A N 1
ATOM 2938 C CA . GLN A 1 363 ? -4.757 2.087 5.115 1.00 94.31 363 GLN A CA 1
ATOM 2939 C C . GLN A 1 363 ? -4.136 0.777 4.620 1.00 94.31 363 GLN A C 1
ATOM 2941 O O . GLN A 1 363 ? -2.920 0.689 4.484 1.00 94.31 363 GLN A O 1
ATOM 2946 N N . TYR A 1 364 ? -4.954 -0.235 4.335 1.00 94.50 364 TYR A N 1
ATOM 2947 C CA . TYR A 1 364 ? -4.476 -1.487 3.762 1.00 94.50 364 TYR A CA 1
ATOM 2948 C C . TYR A 1 364 ? -4.228 -1.384 2.246 1.00 94.50 364 TYR A C 1
ATOM 2950 O O . TYR A 1 364 ? -3.219 -1.886 1.751 1.00 94.50 364 TYR A O 1
ATOM 2958 N N . LEU A 1 365 ? -5.130 -0.728 1.507 1.00 95.81 365 LEU A N 1
ATOM 2959 C CA . LEU A 1 365 ? -5.122 -0.713 0.041 1.00 95.81 365 LEU A CA 1
ATOM 2960 C C . LEU A 1 365 ? -4.271 0.400 -0.582 1.00 95.81 365 LEU A C 1
ATOM 2962 O O . LEU A 1 365 ? -3.671 0.164 -1.623 1.00 95.81 365 LEU A O 1
ATOM 2966 N N . SER A 1 366 ? -4.155 1.587 0.017 1.00 95.38 366 SER A N 1
ATOM 2967 C CA . SER A 1 366 ? -3.365 2.683 -0.571 1.00 95.38 366 SER A CA 1
ATOM 2968 C C . SER A 1 366 ? -1.885 2.320 -0.758 1.00 95.38 366 SER A C 1
ATOM 2970 O O . SER A 1 366 ? -1.373 2.527 -1.859 1.00 95.38 366 SER A O 1
ATOM 2972 N N . PRO A 1 367 ? -1.186 1.716 0.230 1.00 95.25 367 PRO A N 1
ATOM 2973 C CA . PRO A 1 367 ? 0.192 1.261 0.028 1.00 95.25 367 PRO A CA 1
ATOM 2974 C C . PRO A 1 367 ? 0.316 0.164 -1.033 1.00 95.25 367 PRO A C 1
ATOM 2976 O O . PRO A 1 367 ? 1.307 0.095 -1.756 1.00 95.25 367 PRO A O 1
ATOM 2979 N N . LEU A 1 368 ? -0.707 -0.687 -1.140 1.00 96.06 368 LEU A N 1
ATOM 2980 C CA . LEU A 1 368 ? -0.773 -1.761 -2.124 1.00 96.06 368 LEU A CA 1
ATOM 2981 C C . LEU A 1 368 ? -0.901 -1.213 -3.548 1.00 96.06 368 LEU A C 1
ATOM 2983 O O . LEU A 1 368 ? -0.169 -1.654 -4.431 1.00 96.06 368 LEU A O 1
ATOM 2987 N N . VAL A 1 369 ? -1.789 -0.236 -3.750 1.00 96.69 369 VAL A N 1
ATOM 2988 C CA . VAL A 1 369 ? -1.951 0.483 -5.021 1.00 96.69 369 VAL A CA 1
ATOM 2989 C C . VAL A 1 369 ? -0.661 1.213 -5.382 1.00 96.69 369 VAL A C 1
ATOM 2991 O O . VAL A 1 369 ? -0.221 1.130 -6.522 1.00 96.69 369 VAL A O 1
ATOM 2994 N N . LEU A 1 370 ? -0.012 1.873 -4.418 1.00 96.25 370 LEU A N 1
ATOM 2995 C CA . LEU A 1 370 ? 1.245 2.578 -4.663 1.00 96.25 370 LEU A CA 1
ATOM 2996 C C . LEU A 1 370 ? 2.365 1.625 -5.112 1.00 96.25 370 LEU A C 1
ATOM 2998 O O . LEU A 1 370 ? 3.071 1.929 -6.073 1.00 96.25 370 LEU A O 1
ATOM 3002 N N . LEU A 1 371 ? 2.503 0.463 -4.463 1.00 96.56 371 LEU A N 1
ATOM 3003 C CA . LEU A 1 371 ? 3.471 -0.570 -4.847 1.00 96.56 371 LEU A CA 1
ATOM 3004 C C . LEU A 1 371 ? 3.160 -1.158 -6.231 1.00 96.56 371 LEU A C 1
ATOM 3006 O O . LEU A 1 371 ? 4.065 -1.303 -7.054 1.00 96.56 371 LEU A O 1
ATOM 3010 N N . LEU A 1 372 ? 1.885 -1.452 -6.500 1.00 96.88 372 LEU A N 1
ATOM 3011 C CA . LEU A 1 372 ? 1.431 -1.946 -7.797 1.00 96.88 372 LEU A CA 1
ATOM 3012 C C . LEU A 1 372 ? 1.773 -0.936 -8.899 1.00 96.88 372 LEU A C 1
ATOM 3014 O O . LEU A 1 372 ? 2.510 -1.274 -9.817 1.00 96.88 372 LEU A O 1
ATOM 3018 N N . CYS A 1 373 ? 1.340 0.319 -8.764 1.00 96.44 373 CYS A N 1
ATOM 3019 C CA . CYS A 1 373 ? 1.630 1.378 -9.730 1.00 96.44 373 CYS A CA 1
ATOM 3020 C C . CYS A 1 373 ? 3.132 1.604 -9.930 1.00 96.44 373 CYS A C 1
ATOM 3022 O O . CYS A 1 373 ? 3.574 1.735 -11.066 1.00 96.44 373 CYS A O 1
ATOM 3024 N N . SER A 1 374 ? 3.929 1.596 -8.856 1.00 94.94 374 SER A N 1
ATOM 3025 C CA . SER A 1 374 ? 5.391 1.732 -8.954 1.00 94.94 374 SER A CA 1
ATOM 3026 C C . SER A 1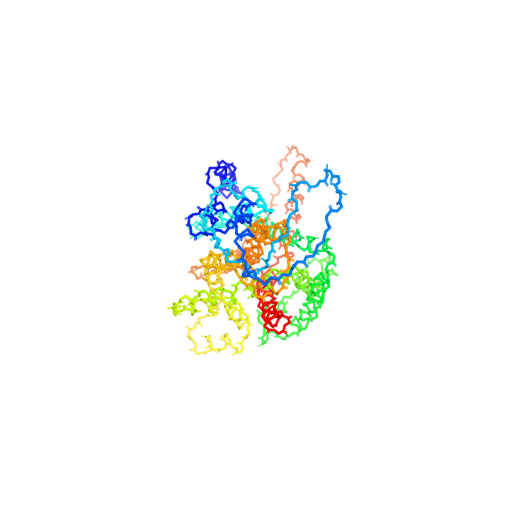 374 ? 6.014 0.597 -9.775 1.00 94.94 374 SER A C 1
ATOM 3028 O O . SER A 1 374 ? 6.945 0.823 -10.543 1.00 94.94 374 SER A O 1
ATOM 3030 N N . THR A 1 375 ? 5.459 -0.613 -9.664 1.00 95.19 375 THR A N 1
ATOM 3031 C CA . THR A 1 375 ? 5.884 -1.793 -10.430 1.00 95.19 375 THR A CA 1
ATOM 3032 C C . THR A 1 375 ? 5.487 -1.691 -11.905 1.00 95.19 375 THR A C 1
ATOM 3034 O O . THR A 1 375 ? 6.292 -2.016 -12.776 1.00 95.19 375 THR A O 1
ATOM 3037 N N . LEU A 1 376 ? 4.283 -1.191 -12.207 1.00 94.31 376 LEU A N 1
ATOM 3038 C CA . LEU A 1 376 ? 3.842 -0.947 -13.589 1.00 94.31 376 LEU A CA 1
ATOM 3039 C C . LEU A 1 376 ? 4.678 0.153 -14.260 1.00 94.31 376 LEU A C 1
ATOM 3041 O O . LEU A 1 376 ? 5.086 -0.001 -15.411 1.00 94.31 376 LEU A O 1
ATOM 3045 N N . CYS A 1 377 ? 4.994 1.226 -13.524 1.00 92.69 377 CYS A N 1
ATOM 3046 C CA . CYS A 1 377 ? 5.925 2.262 -13.969 1.00 92.69 377 CYS A CA 1
ATOM 3047 C C . CYS A 1 377 ? 7.310 1.672 -14.246 1.00 92.69 377 CYS A C 1
ATOM 3049 O O . CYS A 1 377 ? 7.861 1.910 -15.315 1.00 92.69 377 CYS A O 1
ATOM 3051 N N . LEU A 1 378 ? 7.853 0.856 -13.333 1.00 91.62 378 LEU A N 1
ATOM 3052 C CA . LEU A 1 378 ? 9.136 0.181 -13.541 1.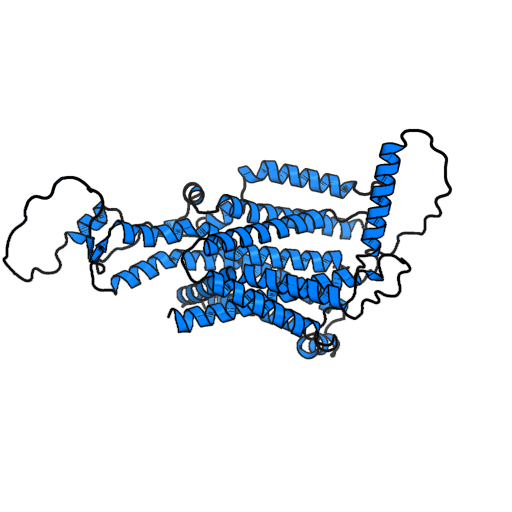00 91.62 378 LEU A CA 1
ATOM 3053 C C . LEU A 1 378 ? 9.124 -0.674 -14.811 1.00 91.62 378 LEU A C 1
ATOM 3055 O O . LEU A 1 378 ? 10.064 -0.597 -15.596 1.00 91.62 378 LEU A O 1
ATOM 3059 N N . LYS A 1 379 ? 8.055 -1.441 -15.046 1.00 91.56 379 LYS A N 1
ATOM 3060 C CA . LYS A 1 379 ? 7.922 -2.279 -16.240 1.00 91.56 379 LYS A CA 1
ATOM 3061 C C . LYS A 1 379 ? 7.909 -1.443 -17.521 1.00 91.56 379 LYS A C 1
ATOM 3063 O O . LYS A 1 379 ? 8.712 -1.690 -18.418 1.00 91.56 379 LYS A O 1
ATOM 3068 N N . SER A 1 380 ? 7.004 -0.468 -17.616 1.00 88.38 380 SER A N 1
ATOM 3069 C CA . SER A 1 380 ? 6.756 0.251 -18.872 1.00 88.38 380 SER A CA 1
ATOM 3070 C C . SER A 1 380 ? 7.760 1.370 -19.143 1.00 88.38 380 SER A C 1
ATOM 3072 O O . SER A 1 380 ? 8.168 1.539 -20.285 1.00 88.38 380 SER A O 1
ATOM 3074 N N . LEU A 1 381 ? 8.188 2.115 -18.118 1.00 83.94 381 LEU A N 1
ATOM 3075 C CA . LEU A 1 381 ? 9.177 3.193 -18.261 1.00 83.94 381 LEU A CA 1
ATOM 3076 C C . LEU A 1 381 ? 10.615 2.664 -18.226 1.00 83.94 381 LEU A C 1
ATOM 3078 O O . LEU A 1 381 ? 11.502 3.253 -18.834 1.00 83.94 381 LEU A O 1
ATOM 3082 N N . GLY A 1 382 ? 10.852 1.535 -17.548 1.00 78.25 382 GLY A N 1
ATOM 3083 C CA . GLY A 1 382 ? 12.159 0.879 -17.505 1.00 78.25 382 GLY A CA 1
ATOM 3084 C C . GLY A 1 382 ? 12.506 0.086 -18.768 1.00 78.25 382 GLY A C 1
ATOM 3085 O O . GLY A 1 382 ? 13.605 -0.461 -18.848 1.00 78.25 382 GLY A O 1
ATOM 3086 N N . GLY A 1 383 ? 11.607 0.022 -19.756 1.00 76.50 383 GLY A N 1
ATOM 3087 C CA . GLY A 1 383 ? 11.844 -0.639 -21.041 1.00 76.50 383 GLY A CA 1
ATOM 3088 C C . GLY A 1 383 ? 11.846 -2.170 -20.976 1.00 76.50 383 GLY A C 1
ATOM 3089 O O . GLY A 1 383 ? 12.535 -2.805 -21.772 1.00 76.50 383 GLY A O 1
ATOM 3090 N N . PHE A 1 384 ? 11.119 -2.774 -20.030 1.00 80.75 384 PHE A N 1
ATOM 3091 C CA . PHE A 1 384 ? 10.985 -4.229 -19.938 1.00 80.75 384 PHE A CA 1
ATOM 3092 C C . PHE A 1 384 ? 9.823 -4.727 -20.817 1.00 80.75 384 PHE A C 1
ATOM 3094 O O . PHE A 1 384 ? 8.745 -4.130 -20.846 1.00 80.75 384 PHE A O 1
ATOM 3101 N N . SER A 1 385 ? 10.024 -5.845 -21.521 1.00 76.06 385 SER A N 1
ATOM 3102 C CA . SER A 1 385 ? 9.031 -6.477 -22.407 1.00 76.06 385 SER A CA 1
ATOM 3103 C C . SER A 1 385 ? 8.801 -7.938 -22.019 1.00 76.06 385 SER A C 1
ATOM 3105 O O . SER A 1 385 ? 9.741 -8.624 -21.622 1.00 76.06 385 SER A O 1
ATOM 3107 N N . TRP A 1 386 ? 7.563 -8.425 -22.149 1.00 76.19 386 TRP A N 1
ATOM 3108 C CA . TRP A 1 386 ? 7.168 -9.784 -21.757 1.00 76.19 386 TRP A CA 1
ATOM 3109 C C . TRP A 1 386 ? 7.621 -10.880 -22.742 1.00 76.19 386 TRP A C 1
ATOM 3111 O O . TRP A 1 386 ? 7.784 -12.027 -22.333 1.00 76.19 386 TRP A O 1
ATOM 3121 N N . LYS A 1 387 ? 7.848 -10.555 -24.026 1.00 62.41 387 LYS A N 1
ATOM 3122 C CA . LYS A 1 387 ? 8.056 -11.535 -25.119 1.00 62.41 387 LYS A CA 1
ATOM 3123 C C . LYS A 1 387 ? 9.505 -11.974 -25.396 1.00 62.41 387 LYS A C 1
ATOM 3125 O O . LYS A 1 387 ? 9.670 -12.839 -26.243 1.00 62.41 387 LYS A O 1
ATOM 3130 N N . GLN A 1 388 ? 10.504 -11.465 -24.667 1.00 52.12 388 GLN A N 1
ATOM 3131 C CA . GLN A 1 388 ? 11.955 -11.434 -24.982 1.00 52.12 388 GLN A CA 1
ATOM 3132 C C . GLN A 1 388 ? 12.397 -10.096 -25.588 1.00 52.12 388 GLN A C 1
ATOM 3134 O O . GLN A 1 388 ? 11.806 -9.603 -26.541 1.00 52.12 388 GLN A O 1
ATOM 3139 N N . VAL A 1 389 ? 13.465 -9.543 -25.005 1.00 46.84 389 VAL A N 1
ATOM 3140 C CA . VAL A 1 389 ? 14.580 -8.839 -25.667 1.00 46.84 389 VAL A CA 1
ATOM 3141 C C . VAL A 1 389 ? 14.244 -8.168 -26.995 1.00 46.84 389 VAL A C 1
ATOM 3143 O O . VAL A 1 389 ? 14.648 -8.605 -28.068 1.00 46.84 389 VAL A O 1
ATOM 3146 N N . SER A 1 390 ? 13.546 -7.048 -26.932 1.00 33.28 390 SER A N 1
ATOM 3147 C CA . SER A 1 390 ? 13.627 -6.069 -28.005 1.00 33.28 390 SER A CA 1
ATOM 3148 C C . SER A 1 390 ? 13.963 -4.742 -27.358 1.00 33.28 390 SER A C 1
ATOM 3150 O O . SER A 1 390 ? 13.108 -4.113 -26.733 1.00 33.28 390 SER A O 1
ATOM 3152 N N . THR A 1 391 ? 15.212 -4.319 -27.514 1.00 38.97 391 THR A N 1
ATOM 3153 C CA . THR A 1 391 ? 15.766 -2.998 -27.176 1.00 38.97 391 THR A CA 1
ATOM 3154 C C . THR A 1 391 ? 15.106 -1.843 -27.938 1.00 38.97 391 THR A C 1
ATOM 3156 O O . THR A 1 391 ? 15.711 -0.799 -28.127 1.00 38.97 391 THR A O 1
ATOM 3159 N N . ASN A 1 392 ? 13.859 -1.987 -28.380 1.00 38.62 392 ASN A N 1
ATOM 3160 C CA . ASN A 1 392 ? 13.230 -1.065 -29.316 1.00 38.62 392 ASN A CA 1
ATOM 3161 C C . ASN A 1 392 ? 11.909 -0.528 -28.766 1.00 38.62 392 ASN A C 1
ATOM 3163 O O . ASN A 1 392 ? 10.964 -0.347 -29.522 1.00 38.62 392 ASN A O 1
ATOM 3167 N N . TYR A 1 393 ? 11.826 -0.263 -27.455 1.00 41.38 393 TYR A N 1
ATOM 3168 C CA . TYR A 1 393 ? 10.697 0.519 -26.942 1.00 41.38 393 TYR A CA 1
ATOM 3169 C C . TYR A 1 393 ? 10.872 2.035 -27.086 1.00 41.38 393 TYR A C 1
ATOM 3171 O O . TYR A 1 393 ? 9.890 2.748 -26.927 1.00 41.38 393 TYR A O 1
ATOM 3179 N N . VAL A 1 394 ? 12.068 2.544 -27.432 1.00 42.53 394 VAL A N 1
ATOM 3180 C CA . VAL A 1 394 ? 12.260 3.983 -27.749 1.00 42.53 394 VAL A CA 1
ATOM 3181 C C . VAL A 1 394 ? 13.341 4.266 -28.814 1.00 42.53 394 VAL A C 1
ATOM 3183 O O . VAL A 1 394 ? 13.372 5.364 -29.363 1.00 42.53 394 VAL A O 1
ATOM 3186 N N . GLN A 1 395 ? 14.205 3.318 -29.204 1.00 39.69 395 GLN A N 1
ATOM 3187 C CA . GLN A 1 395 ? 15.113 3.560 -30.336 1.00 39.69 395 GLN A CA 1
ATOM 3188 C C . GLN A 1 395 ? 14.359 3.444 -31.664 1.00 39.69 395 GLN A C 1
ATOM 3190 O O . GLN A 1 395 ? 14.251 2.359 -32.221 1.00 39.69 395 GLN A O 1
ATOM 3195 N N . ASN A 1 396 ? 13.794 4.566 -32.119 1.00 35.75 396 ASN A N 1
ATOM 3196 C CA . ASN A 1 396 ? 13.845 5.052 -33.503 1.00 35.75 396 ASN A CA 1
ATOM 3197 C C . ASN A 1 396 ? 13.007 6.334 -33.643 1.00 35.75 396 ASN A C 1
ATOM 3199 O O . ASN A 1 396 ? 11.939 6.349 -34.258 1.00 35.75 396 ASN A O 1
ATOM 3203 N N . ILE A 1 397 ? 13.526 7.447 -33.122 1.00 40.81 397 ILE A N 1
ATOM 3204 C CA . ILE A 1 397 ? 13.238 8.752 -33.723 1.00 40.81 397 ILE A CA 1
ATOM 3205 C C . ILE A 1 397 ? 14.261 8.892 -34.858 1.00 40.81 397 ILE A C 1
ATOM 3207 O O . ILE A 1 397 ? 15.434 9.140 -34.575 1.00 40.81 397 ILE A O 1
ATOM 3211 N N . PRO A 1 398 ? 13.904 8.667 -36.138 1.00 34.62 398 PRO A N 1
ATOM 3212 C CA . PRO A 1 398 ? 14.804 9.052 -37.207 1.00 34.62 398 PRO A CA 1
ATOM 3213 C C . PRO A 1 398 ? 14.964 10.566 -37.133 1.00 34.62 398 PRO A C 1
ATOM 3215 O O . PRO A 1 398 ? 13.977 11.291 -36.989 1.00 34.62 398 PRO A O 1
ATOM 3218 N N . SER A 1 399 ? 16.202 11.026 -37.263 1.00 35.94 399 SER A N 1
ATOM 3219 C CA . SER A 1 399 ? 16.538 12.395 -37.623 1.00 35.94 399 SER A CA 1
ATOM 3220 C C . SER A 1 399 ? 15.820 12.746 -38.928 1.00 35.94 399 SER A C 1
ATOM 3222 O O . SER A 1 399 ? 16.325 12.552 -40.033 1.00 35.94 399 SER A O 1
ATOM 3224 N N . SER A 1 400 ? 14.581 13.219 -38.822 1.00 35.84 400 SER A N 1
ATOM 3225 C CA . SER A 1 400 ? 13.860 13.750 -39.962 1.00 35.84 400 SER A CA 1
ATOM 3226 C C . SER A 1 400 ? 14.504 15.083 -40.316 1.00 35.84 400 SER A C 1
ATOM 3228 O O . SER A 1 400 ? 14.200 16.104 -39.704 1.00 35.84 400 SER A O 1
ATOM 3230 N N . ASN A 1 401 ? 15.381 15.065 -41.321 1.00 39.12 401 ASN A N 1
ATOM 3231 C CA . ASN A 1 401 ? 15.633 16.225 -42.167 1.00 39.12 401 ASN A CA 1
ATOM 3232 C C . ASN A 1 401 ? 14.293 16.619 -42.802 1.00 39.12 401 ASN A C 1
ATOM 3234 O O . ASN A 1 401 ? 13.932 16.144 -43.879 1.00 39.12 401 ASN A O 1
ATOM 3238 N N . VAL A 1 402 ? 13.518 17.441 -42.095 1.00 35.53 402 VAL A N 1
ATOM 3239 C CA . VAL A 1 402 ? 12.305 18.047 -42.630 1.00 35.53 402 VAL A CA 1
ATOM 3240 C C . VAL A 1 402 ? 12.758 19.113 -43.616 1.00 35.53 402 VAL A C 1
ATOM 3242 O O . VAL A 1 402 ? 13.170 20.207 -43.241 1.00 35.53 402 VAL A O 1
ATOM 3245 N N . THR A 1 403 ? 12.713 18.766 -44.899 1.00 37.69 403 THR A N 1
ATOM 3246 C CA . THR A 1 403 ? 12.679 19.757 -45.968 1.00 37.69 403 THR A CA 1
ATOM 3247 C C . THR A 1 403 ? 11.383 20.546 -45.814 1.00 37.69 403 THR A C 1
ATOM 3249 O O . THR A 1 403 ? 10.285 19.991 -45.790 1.00 37.69 403 THR A O 1
ATOM 3252 N N . SER A 1 404 ? 11.534 21.852 -45.625 1.00 35.72 404 SER A N 1
ATOM 3253 C CA . SER A 1 404 ? 10.462 22.814 -45.412 1.00 35.72 404 SER A CA 1
ATOM 3254 C C . SER A 1 404 ? 9.576 22.927 -46.653 1.00 35.72 404 SER A C 1
ATOM 3256 O O . SER A 1 404 ? 9.910 23.622 -47.612 1.00 35.72 404 SER A O 1
ATOM 3258 N N . ALA A 1 405 ? 8.421 22.264 -46.629 1.00 35.66 405 ALA A N 1
ATOM 3259 C CA . ALA A 1 405 ? 7.326 22.572 -47.538 1.00 35.66 405 ALA A CA 1
ATOM 3260 C C . ALA A 1 405 ? 6.508 23.732 -46.950 1.00 35.66 405 ALA A C 1
ATOM 3262 O O . ALA A 1 405 ? 5.910 23.610 -45.882 1.00 35.66 405 ALA A O 1
ATOM 3263 N N . ASN A 1 406 ? 6.519 24.865 -47.655 1.00 44.84 406 ASN A N 1
ATOM 3264 C CA . ASN A 1 406 ? 5.745 26.062 -47.341 1.00 44.84 406 ASN A CA 1
ATOM 3265 C C . ASN A 1 406 ? 4.242 25.749 -47.293 1.00 44.84 406 ASN A C 1
ATOM 3267 O O . ASN A 1 406 ? 3.632 25.496 -48.331 1.00 44.84 406 ASN A O 1
ATOM 3271 N N . VAL A 1 407 ? 3.639 25.849 -46.108 1.00 38.53 407 VAL A N 1
ATOM 3272 C CA . VAL A 1 407 ? 2.187 25.974 -45.946 1.00 38.53 407 VAL A CA 1
ATOM 3273 C C . VAL A 1 407 ? 1.917 27.221 -45.117 1.00 38.53 407 VAL A C 1
ATOM 3275 O O . VAL A 1 407 ? 2.214 27.295 -43.929 1.00 38.53 407 VAL A O 1
ATOM 3278 N N . SER A 1 408 ? 1.397 28.231 -45.801 1.00 46.97 408 SER A N 1
ATOM 3279 C CA . SER A 1 408 ? 0.859 29.454 -45.230 1.00 46.97 408 SER A CA 1
ATOM 3280 C C . SER A 1 408 ? -0.566 29.221 -44.719 1.00 46.97 408 SER A C 1
ATOM 3282 O O . SER A 1 408 ? -1.406 28.807 -45.516 1.00 46.97 408 SER A O 1
ATOM 3284 N N . GLN A 1 409 ? -0.796 29.591 -43.452 1.00 47.94 409 GLN A N 1
ATOM 3285 C CA . GLN A 1 409 ? -2.047 29.964 -42.750 1.00 47.94 409 GLN A CA 1
ATOM 3286 C C . GLN A 1 409 ? -2.243 29.229 -41.402 1.00 47.94 409 GLN A C 1
ATOM 3288 O O . GLN A 1 409 ? -2.064 28.021 -41.306 1.00 47.94 409 GLN A O 1
ATOM 3293 N N . ASP A 1 410 ? -2.587 30.031 -40.381 1.00 44.69 410 ASP A N 1
ATOM 3294 C CA . ASP A 1 410 ? -2.767 29.775 -38.934 1.00 44.69 410 ASP A CA 1
ATOM 3295 C C . ASP A 1 410 ? -1.503 29.589 -38.068 1.00 44.69 410 ASP A C 1
ATOM 3297 O O . ASP A 1 410 ? -1.258 28.558 -37.439 1.00 44.69 410 ASP A O 1
ATOM 3301 N N . SER A 1 411 ? -0.711 30.664 -37.983 1.00 57.50 411 SER A N 1
ATOM 3302 C CA . SER A 1 411 ? 0.578 30.726 -37.280 1.00 57.50 411 SER A CA 1
ATOM 3303 C C . SER A 1 411 ? 0.517 30.481 -35.768 1.00 57.50 411 SER A C 1
ATOM 3305 O O . SER A 1 411 ? 1.434 29.871 -35.242 1.00 57.50 411 SER A O 1
ATOM 3307 N N . THR A 1 412 ? -0.537 30.859 -35.043 1.00 61.50 412 THR A N 1
ATOM 3308 C CA . THR A 1 412 ? -0.537 30.774 -33.566 1.00 61.50 412 THR A CA 1
ATOM 3309 C C . THR A 1 412 ? -0.806 29.377 -33.007 1.00 61.50 412 THR A C 1
ATOM 3311 O O . THR A 1 412 ? -0.180 28.986 -32.023 1.00 61.50 412 THR A O 1
ATOM 3314 N N . PHE A 1 413 ? -1.712 28.597 -33.606 1.00 63.00 413 PHE A N 1
ATOM 3315 C CA . PHE A 1 413 ? -1.976 27.226 -33.145 1.00 63.00 413 PHE A CA 1
ATOM 3316 C C . PHE A 1 413 ? -0.864 26.270 -33.582 1.00 63.00 413 PHE A C 1
ATOM 3318 O O . PHE A 1 413 ? -0.427 25.438 -32.793 1.00 63.00 413 PHE A O 1
ATOM 3325 N N . VAL A 1 414 ? -0.354 26.421 -34.808 1.00 68.06 414 VAL A N 1
ATOM 3326 C CA . VAL A 1 414 ? 0.748 25.595 -35.31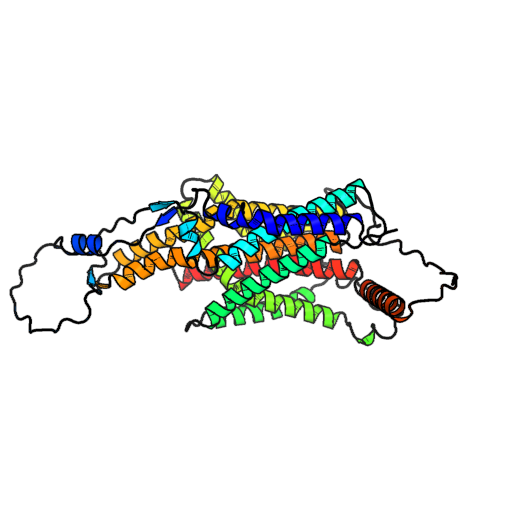9 1.00 68.06 414 VAL A CA 1
ATOM 3327 C C . VAL A 1 414 ? 2.044 25.873 -34.553 1.00 68.06 414 VAL A C 1
ATOM 3329 O O . VAL A 1 414 ? 2.738 24.922 -34.209 1.00 68.06 414 VAL A O 1
ATOM 3332 N N . GLU A 1 415 ? 2.329 27.130 -34.199 1.00 66.88 415 GLU A N 1
ATOM 3333 C CA . GLU A 1 415 ? 3.489 27.506 -33.378 1.00 66.88 415 GLU A CA 1
ATOM 3334 C C . GLU A 1 415 ? 3.346 27.061 -31.911 1.00 66.88 415 GLU A C 1
ATOM 3336 O O . GLU A 1 415 ? 4.311 26.606 -31.296 1.00 66.88 415 GLU A O 1
ATOM 3341 N N . MET A 1 416 ? 2.133 27.095 -31.343 1.00 63.12 416 MET A N 1
ATOM 3342 C CA . MET A 1 416 ? 1.850 26.529 -30.015 1.00 63.12 416 MET A CA 1
ATOM 3343 C C . MET A 1 416 ? 2.010 25.002 -29.998 1.00 63.12 416 MET A C 1
ATOM 3345 O O . MET A 1 416 ? 2.587 24.445 -29.069 1.00 63.12 416 MET A O 1
ATOM 3349 N N . VAL A 1 417 ? 1.536 24.310 -31.035 1.00 64.94 417 VAL A N 1
ATOM 3350 C CA . VAL A 1 417 ? 1.691 22.856 -31.168 1.00 64.94 417 VAL A CA 1
ATOM 3351 C C . VAL A 1 417 ? 3.147 22.481 -31.450 1.00 64.94 417 VAL A C 1
ATOM 3353 O O . VAL A 1 417 ? 3.627 21.488 -30.907 1.00 64.94 417 VAL A O 1
ATOM 3356 N N . SER A 1 418 ? 3.884 23.264 -32.245 1.00 63.75 418 SER A N 1
ATOM 3357 C CA . SER A 1 418 ? 5.305 23.008 -32.500 1.00 63.75 418 SER A CA 1
ATOM 3358 C C . SER A 1 418 ? 6.168 23.282 -31.271 1.00 63.75 418 SER A C 1
ATOM 3360 O O . SER A 1 418 ? 7.059 22.489 -30.993 1.00 63.75 418 SER A O 1
ATOM 3362 N N . SER A 1 419 ? 5.880 24.347 -30.513 1.00 66.81 419 SER A N 1
ATOM 3363 C CA . SER A 1 419 ? 6.572 24.664 -29.254 1.00 66.81 419 SER A CA 1
ATOM 3364 C C . SER A 1 419 ? 6.240 23.677 -28.134 1.00 66.81 419 SER A C 1
ATOM 3366 O O . SER A 1 419 ? 7.118 23.300 -27.359 1.00 66.81 419 SER A O 1
ATOM 3368 N N . PHE A 1 420 ? 4.998 23.187 -28.074 1.00 68.06 420 PHE A N 1
ATOM 3369 C CA . PHE A 1 420 ? 4.631 22.085 -27.191 1.00 68.06 420 PHE A CA 1
ATOM 3370 C C . PHE A 1 420 ? 5.372 20.802 -27.575 1.00 68.06 420 PHE A C 1
ATOM 3372 O O . PHE A 1 420 ? 5.947 20.166 -26.702 1.00 68.06 420 PHE A O 1
ATOM 3379 N N . ASN A 1 421 ? 5.428 20.451 -28.865 1.00 66.44 421 ASN A N 1
ATOM 3380 C CA . ASN A 1 421 ? 6.154 19.271 -29.344 1.00 66.44 421 ASN A CA 1
ATOM 3381 C C . ASN A 1 421 ? 7.669 19.371 -29.117 1.00 66.44 421 ASN A C 1
ATOM 3383 O O . ASN A 1 421 ? 8.274 18.370 -28.745 1.00 66.44 421 ASN A O 1
ATOM 3387 N N . SER A 1 422 ? 8.281 20.546 -29.302 1.00 61.19 422 SER A N 1
ATOM 3388 C CA . SER A 1 422 ? 9.704 20.747 -29.006 1.00 61.19 422 SER A CA 1
ATOM 3389 C C . SER A 1 422 ? 9.974 20.667 -27.505 1.00 61.19 422 SER A C 1
ATOM 3391 O O . SER A 1 422 ? 10.879 19.954 -27.101 1.00 61.19 422 SER A O 1
ATOM 3393 N N . GLY A 1 423 ? 9.130 21.282 -26.666 1.00 63.19 423 GLY A N 1
ATOM 3394 C CA . GLY A 1 423 ? 9.232 21.143 -25.211 1.00 63.19 423 GLY A CA 1
ATOM 3395 C C . GLY A 1 423 ? 9.021 19.701 -24.735 1.00 63.19 423 GLY A C 1
ATOM 3396 O O . GLY A 1 423 ? 9.666 19.261 -23.789 1.00 63.19 423 GLY A O 1
ATOM 3397 N N . LEU A 1 424 ? 8.161 18.933 -25.410 1.00 60.12 424 LEU A N 1
ATOM 3398 C CA . LEU A 1 424 ? 7.963 17.508 -25.140 1.00 60.12 424 LEU A CA 1
ATOM 3399 C C . LEU A 1 424 ? 9.194 16.690 -25.546 1.00 60.12 424 LEU A C 1
ATOM 3401 O O . LEU A 1 424 ? 9.581 15.800 -24.796 1.00 60.12 424 LEU A O 1
ATOM 3405 N N . HIS A 1 425 ? 9.830 17.031 -26.671 1.00 56.41 425 HIS A N 1
ATOM 3406 C CA . HIS A 1 425 ? 11.085 16.419 -27.113 1.00 56.41 425 HIS A CA 1
ATOM 3407 C C . HIS A 1 425 ? 12.236 16.714 -26.135 1.00 56.41 425 HIS A C 1
ATOM 3409 O O . HIS A 1 425 ? 12.952 15.801 -25.727 1.00 56.41 425 HIS A O 1
ATOM 3415 N N . ASP A 1 426 ? 12.351 17.961 -25.677 1.00 58.56 426 ASP A N 1
ATOM 3416 C CA . ASP A 1 426 ? 13.349 18.377 -24.688 1.00 58.56 426 ASP A CA 1
ATOM 3417 C C . ASP A 1 426 ? 13.137 17.660 -23.342 1.00 58.56 426 ASP A C 1
ATOM 3419 O O . ASP A 1 426 ? 14.093 17.241 -22.690 1.00 58.56 426 ASP A O 1
ATOM 3423 N N . ILE A 1 427 ? 11.880 17.451 -22.928 1.00 58.56 427 ILE A N 1
ATOM 3424 C CA . ILE A 1 427 ? 11.537 16.666 -21.733 1.00 58.56 427 ILE A CA 1
ATOM 3425 C C . ILE A 1 427 ? 11.895 15.186 -21.929 1.00 58.56 427 ILE A C 1
ATOM 3427 O O . ILE A 1 427 ? 12.441 14.568 -21.013 1.00 58.56 427 ILE A O 1
ATOM 3431 N N . THR A 1 428 ? 11.625 14.600 -23.099 1.00 59.94 428 THR A N 1
ATOM 3432 C CA . THR A 1 428 ? 11.983 13.198 -23.372 1.00 59.94 428 THR A CA 1
ATOM 3433 C C . THR A 1 428 ? 13.489 12.970 -23.432 1.00 59.94 428 THR A C 1
ATOM 3435 O O . THR A 1 428 ? 13.942 11.909 -23.010 1.00 59.94 428 THR A O 1
ATOM 3438 N N . ASP A 1 429 ? 14.265 13.969 -23.857 1.00 61.28 429 ASP A N 1
ATOM 3439 C CA . ASP A 1 429 ? 15.730 13.904 -23.850 1.00 61.28 429 ASP A CA 1
ATOM 3440 C C . ASP A 1 429 ? 16.302 13.925 -22.418 1.00 61.28 429 ASP A C 1
ATOM 3442 O O . ASP A 1 429 ? 17.335 13.310 -22.150 1.00 61.28 429 ASP A O 1
ATOM 3446 N N . VAL A 1 430 ? 15.611 14.568 -21.466 1.00 65.00 430 VAL A N 1
ATOM 3447 C CA . VAL A 1 430 ? 15.974 14.546 -20.035 1.00 65.00 430 VAL A CA 1
ATOM 3448 C C . VAL A 1 430 ? 15.581 13.223 -19.367 1.00 65.00 430 VAL A C 1
ATOM 3450 O O . VAL A 1 430 ? 16.317 12.708 -18.523 1.00 65.00 430 VAL A O 1
ATOM 3453 N N . PHE A 1 431 ? 14.434 12.644 -19.733 1.00 69.94 431 PHE A N 1
ATOM 3454 C CA . PHE A 1 431 ? 13.933 11.384 -19.176 1.00 69.94 431 PHE A CA 1
ATOM 3455 C C . PHE A 1 431 ? 14.391 10.168 -19.985 1.00 69.94 431 PHE A C 1
ATOM 3457 O O . PHE A 1 431 ? 13.586 9.443 -20.574 1.00 69.94 431 PHE A O 1
ATOM 3464 N N . THR A 1 432 ? 15.697 9.903 -19.965 1.00 75.81 432 THR A N 1
ATOM 3465 C CA . THR A 1 432 ? 16.246 8.687 -20.575 1.00 75.81 432 THR A CA 1
ATOM 3466 C C . THR A 1 432 ? 15.674 7.426 -19.916 1.00 75.81 432 THR A C 1
ATOM 3468 O O . THR A 1 432 ? 15.356 7.400 -18.722 1.00 75.81 432 THR A O 1
ATOM 3471 N N . ILE A 1 433 ? 15.571 6.340 -20.690 1.00 78.00 433 ILE A N 1
ATOM 3472 C CA . ILE A 1 433 ? 15.086 5.040 -20.192 1.00 78.00 433 ILE A CA 1
ATOM 3473 C C . ILE A 1 433 ? 15.927 4.559 -19.003 1.00 78.00 433 ILE A C 1
ATOM 3475 O O . ILE A 1 433 ? 15.389 4.000 -18.051 1.00 78.00 433 ILE A O 1
ATOM 3479 N N . GLU A 1 434 ? 17.241 4.786 -19.033 1.00 79.06 434 GLU A N 1
ATOM 3480 C CA . GLU A 1 434 ? 18.153 4.393 -17.956 1.00 79.06 434 GLU A CA 1
ATOM 3481 C C . GLU A 1 434 ? 17.867 5.158 -16.658 1.00 79.06 434 GLU A C 1
ATOM 3483 O O . GLU A 1 434 ? 17.776 4.546 -15.592 1.00 79.06 434 GLU A O 1
ATOM 3488 N N . LEU A 1 435 ? 17.623 6.473 -16.748 1.00 83.44 435 LEU A N 1
ATOM 3489 C CA . LEU A 1 435 ? 17.226 7.291 -15.603 1.00 83.44 435 LEU A CA 1
ATOM 3490 C C . LEU A 1 435 ? 15.878 6.842 -15.034 1.00 83.44 435 LEU A C 1
ATOM 3492 O O . LEU A 1 435 ? 15.755 6.634 -13.826 1.00 83.44 435 LEU A O 1
ATOM 3496 N N . LEU A 1 436 ? 14.871 6.658 -15.891 1.00 84.56 436 LEU A N 1
ATOM 3497 C CA . LEU A 1 436 ? 13.543 6.211 -15.471 1.00 84.56 436 LEU A CA 1
ATOM 3498 C C . LEU A 1 436 ? 13.578 4.808 -14.862 1.00 84.56 436 LEU A C 1
ATOM 3500 O O . LEU A 1 436 ? 12.919 4.576 -13.848 1.00 84.56 436 LEU A O 1
ATOM 3504 N N . ARG A 1 437 ? 14.381 3.894 -15.421 1.00 88.12 437 ARG A N 1
ATOM 3505 C CA . ARG A 1 437 ? 14.627 2.564 -14.855 1.00 88.12 437 ARG A CA 1
ATOM 3506 C C . ARG A 1 437 ? 15.227 2.680 -13.459 1.00 88.12 437 ARG A C 1
ATOM 3508 O O . ARG A 1 437 ? 14.689 2.072 -12.537 1.00 88.12 437 ARG A O 1
ATOM 3515 N N . GLY A 1 438 ? 16.273 3.488 -13.285 1.00 89.44 438 GLY A N 1
ATOM 3516 C CA . GLY A 1 438 ? 16.928 3.682 -11.991 1.00 89.44 438 GLY A CA 1
ATOM 3517 C C . GLY A 1 438 ? 16.006 4.273 -10.927 1.00 89.44 438 GLY A C 1
ATOM 3518 O O . GLY A 1 438 ? 15.902 3.751 -9.815 1.00 89.44 438 GLY A O 1
ATOM 3519 N N . VAL A 1 439 ? 15.268 5.324 -11.287 1.00 91.62 439 VAL A N 1
ATOM 3520 C CA . VAL A 1 439 ? 14.310 5.995 -10.400 1.00 91.62 439 VAL A CA 1
ATOM 3521 C C . VAL A 1 439 ? 13.143 5.077 -10.039 1.00 91.62 439 VAL A C 1
ATOM 3523 O O . VAL A 1 439 ? 12.831 4.928 -8.858 1.00 91.62 439 VAL A O 1
ATOM 3526 N N . CYS A 1 440 ? 12.511 4.421 -11.017 1.00 92.69 440 CYS A N 1
ATOM 3527 C CA . CYS A 1 440 ? 11.391 3.516 -10.753 1.00 92.69 440 CYS A CA 1
ATOM 3528 C C . CYS A 1 440 ? 11.832 2.278 -9.962 1.00 92.69 440 CYS A C 1
ATOM 3530 O O . CYS A 1 440 ? 11.083 1.809 -9.106 1.00 92.69 440 CYS A O 1
ATOM 3532 N N . SER A 1 441 ? 13.049 1.778 -10.207 1.00 93.31 441 SER A N 1
ATOM 3533 C CA . SER A 1 441 ? 13.640 0.651 -9.478 1.00 93.31 441 SER A CA 1
ATOM 3534 C C . SER A 1 441 ? 13.819 1.008 -8.005 1.00 93.31 441 SER A C 1
ATOM 3536 O O . SER A 1 441 ? 13.340 0.285 -7.128 1.00 93.31 441 SER A O 1
ATOM 3538 N N . PHE A 1 442 ? 14.399 2.182 -7.727 1.00 94.94 442 PHE A N 1
ATOM 3539 C CA . PHE A 1 442 ? 14.504 2.694 -6.366 1.00 94.94 442 PHE A CA 1
ATOM 3540 C C . PHE A 1 442 ? 13.131 2.899 -5.724 1.00 94.94 442 PHE A C 1
ATOM 3542 O O . PHE A 1 442 ? 12.933 2.452 -4.602 1.00 94.94 442 PHE A O 1
ATOM 3549 N N . ILE A 1 443 ? 12.170 3.534 -6.404 1.00 95.56 443 ILE A N 1
ATOM 3550 C CA . ILE A 1 443 ? 10.835 3.789 -5.839 1.00 95.56 443 ILE A CA 1
ATOM 3551 C C . ILE A 1 443 ? 10.127 2.475 -5.488 1.00 95.56 443 ILE A C 1
ATOM 3553 O O . ILE A 1 443 ? 9.649 2.333 -4.363 1.00 95.56 443 ILE A O 1
ATOM 3557 N N . ALA A 1 444 ? 10.085 1.501 -6.403 1.00 94.94 444 ALA A N 1
ATOM 3558 C CA . ALA A 1 444 ? 9.429 0.214 -6.169 1.00 94.94 444 ALA A CA 1
ATOM 3559 C C . ALA A 1 444 ? 10.077 -0.548 -5.001 1.00 94.94 444 ALA A C 1
ATOM 3561 O O . ALA A 1 444 ? 9.378 -1.036 -4.105 1.00 94.94 444 ALA A O 1
ATOM 3562 N N . TRP A 1 445 ? 11.412 -0.586 -4.965 1.00 95.94 445 TRP A N 1
ATOM 3563 C CA . TRP A 1 445 ? 12.160 -1.195 -3.869 1.00 95.94 445 TRP A CA 1
ATOM 3564 C C . TRP A 1 445 ? 11.928 -0.461 -2.544 1.00 95.94 445 TRP A C 1
ATOM 3566 O O . TRP A 1 445 ? 11.611 -1.085 -1.532 1.00 95.94 445 TRP A O 1
ATOM 3576 N N . TRP A 1 446 ? 12.021 0.870 -2.544 1.00 96.31 446 TRP A N 1
ATOM 3577 C CA . TRP A 1 446 ? 11.926 1.704 -1.350 1.00 96.31 446 TRP A CA 1
ATOM 3578 C C . TRP A 1 446 ? 10.530 1.664 -0.728 1.00 96.31 446 TRP A C 1
ATOM 3580 O O . TRP A 1 446 ? 10.415 1.516 0.486 1.00 96.31 446 TRP A O 1
ATOM 3590 N N . VAL A 1 447 ? 9.466 1.726 -1.538 1.00 95.88 447 VAL A N 1
ATOM 3591 C CA . VAL A 1 447 ? 8.070 1.568 -1.084 1.00 95.88 447 VAL A CA 1
ATOM 3592 C C . VAL A 1 447 ? 7.898 0.237 -0.345 1.00 95.88 447 VAL A C 1
ATOM 3594 O O . VAL A 1 447 ? 7.341 0.210 0.755 1.00 95.88 447 VAL A O 1
ATOM 3597 N N . SER A 1 448 ? 8.424 -0.858 -0.907 1.00 95.19 448 SER A N 1
ATOM 3598 C CA . SER A 1 448 ? 8.370 -2.190 -0.290 1.00 95.19 448 SER A CA 1
ATOM 3599 C C . SER A 1 448 ? 9.186 -2.264 1.008 1.00 95.19 448 SER A C 1
ATOM 3601 O O . SER A 1 448 ? 8.674 -2.706 2.040 1.00 95.19 448 SER A O 1
ATOM 3603 N N . THR A 1 449 ? 10.431 -1.781 0.986 1.00 94.94 449 THR A N 1
ATOM 3604 C CA . THR A 1 449 ? 11.346 -1.779 2.138 1.00 94.94 449 THR A CA 1
ATOM 3605 C C . THR A 1 449 ? 10.791 -0.950 3.294 1.00 94.94 449 THR A C 1
ATOM 3607 O O . THR A 1 449 ? 10.699 -1.440 4.421 1.00 94.94 449 THR A O 1
ATOM 3610 N N . ASN A 1 450 ? 10.337 0.276 3.025 1.00 94.38 450 ASN A N 1
ATOM 3611 C CA . ASN A 1 450 ? 9.736 1.135 4.041 1.00 94.38 450 ASN A CA 1
ATOM 3612 C C . ASN A 1 450 ? 8.465 0.524 4.626 1.00 94.38 450 ASN A C 1
ATOM 3614 O O . ASN A 1 450 ? 8.257 0.597 5.838 1.00 94.38 450 ASN A O 1
ATOM 3618 N N . TRP A 1 451 ? 7.623 -0.096 3.794 1.00 94.00 451 TRP A N 1
ATOM 3619 C CA . TRP A 1 451 ? 6.437 -0.793 4.281 1.00 94.00 451 TRP A CA 1
ATOM 3620 C C . TRP A 1 451 ? 6.822 -1.944 5.218 1.00 94.00 451 TRP A C 1
ATOM 3622 O O . TRP A 1 451 ? 6.264 -2.050 6.310 1.00 94.00 451 TRP A O 1
ATOM 3632 N N . PHE A 1 452 ? 7.813 -2.762 4.853 1.00 95.19 452 PHE A N 1
ATOM 3633 C CA . PHE A 1 452 ? 8.283 -3.856 5.702 1.00 95.19 452 PHE A CA 1
ATOM 3634 C C . PHE A 1 452 ? 8.836 -3.365 7.043 1.00 95.19 452 PHE A C 1
ATOM 3636 O O . PHE A 1 452 ? 8.391 -3.827 8.093 1.00 95.19 452 PHE A O 1
ATOM 3643 N N . ILE A 1 453 ? 9.766 -2.405 7.020 1.00 94.75 453 ILE A N 1
ATOM 3644 C CA . ILE A 1 453 ? 10.403 -1.870 8.232 1.00 94.75 453 ILE A CA 1
ATOM 3645 C C . ILE A 1 453 ? 9.344 -1.267 9.158 1.00 94.75 453 ILE A C 1
ATOM 3647 O O . ILE A 1 453 ? 9.307 -1.590 10.346 1.00 94.75 453 ILE A O 1
ATOM 3651 N N . ALA A 1 454 ? 8.436 -0.448 8.619 1.00 93.94 454 ALA A N 1
ATOM 3652 C CA . ALA A 1 454 ? 7.358 0.149 9.398 1.00 93.94 454 ALA A CA 1
ATOM 3653 C C . ALA A 1 454 ? 6.412 -0.916 9.984 1.00 93.94 454 ALA A C 1
ATOM 3655 O O . ALA A 1 454 ? 5.965 -0.790 11.125 1.00 93.94 454 ALA A O 1
ATOM 3656 N N . SER A 1 455 ? 6.137 -1.999 9.249 1.00 94.00 455 SER A N 1
ATOM 3657 C CA . SER A 1 455 ? 5.337 -3.113 9.761 1.00 94.00 455 SER A CA 1
ATOM 3658 C C . SER A 1 455 ? 6.074 -3.905 10.849 1.00 94.00 455 SER A C 1
ATOM 3660 O O . SER A 1 455 ? 5.463 -4.280 11.850 1.00 94.00 455 SER A O 1
ATOM 3662 N N . CYS A 1 456 ? 7.384 -4.107 10.741 1.00 93.75 456 CYS A N 1
ATOM 3663 C CA . CYS A 1 456 ? 8.180 -4.715 11.809 1.00 93.75 456 CYS A CA 1
ATOM 3664 C C . CYS A 1 456 ? 8.174 -3.857 13.082 1.00 93.75 456 CYS A C 1
ATOM 3666 O O . CYS A 1 456 ? 7.894 -4.372 14.164 1.00 93.75 456 CYS A O 1
ATOM 3668 N N . LEU A 1 457 ? 8.372 -2.540 12.956 1.00 92.25 457 LEU A N 1
ATOM 3669 C CA . LEU A 1 457 ? 8.248 -1.604 14.080 1.00 92.25 457 LEU A CA 1
ATOM 3670 C C . LEU A 1 457 ? 6.841 -1.633 14.691 1.00 92.25 457 LEU A C 1
ATOM 3672 O O . LEU A 1 457 ? 6.697 -1.649 15.910 1.00 92.25 457 LEU A O 1
ATOM 3676 N N . GLY A 1 458 ? 5.801 -1.715 13.859 1.00 91.44 458 GLY A N 1
ATOM 3677 C CA . GLY A 1 458 ? 4.424 -1.896 14.313 1.00 91.44 458 GLY A CA 1
ATOM 3678 C C . GLY A 1 458 ? 4.207 -3.196 15.090 1.00 91.44 458 GLY A C 1
ATOM 3679 O O . GLY A 1 458 ? 3.458 -3.217 16.063 1.00 91.44 458 GLY A O 1
ATOM 3680 N N . LEU A 1 459 ? 4.871 -4.285 14.695 1.00 91.62 459 LEU A N 1
ATOM 3681 C CA . LEU A 1 459 ? 4.792 -5.567 15.393 1.00 91.62 459 LEU A CA 1
ATOM 3682 C C . LEU A 1 459 ? 5.454 -5.472 16.773 1.00 91.62 459 LEU A C 1
ATOM 3684 O O . LEU A 1 459 ? 4.859 -5.914 17.756 1.00 91.62 459 LEU A O 1
ATOM 3688 N N . LEU A 1 460 ? 6.623 -4.830 16.861 1.00 90.25 460 LEU A N 1
ATOM 3689 C CA . LEU A 1 460 ? 7.288 -4.540 18.136 1.00 90.25 460 LEU A CA 1
ATOM 3690 C C . LEU A 1 460 ? 6.414 -3.654 19.032 1.00 90.25 460 LEU A C 1
ATOM 3692 O O . LEU A 1 460 ? 6.233 -3.959 20.208 1.00 90.25 460 LEU A O 1
ATOM 3696 N N . TYR A 1 461 ? 5.807 -2.611 18.463 1.00 88.75 461 TYR A N 1
ATOM 3697 C CA . TYR A 1 461 ? 4.901 -1.718 19.181 1.00 88.75 461 TYR A CA 1
ATOM 3698 C C . TYR A 1 461 ? 3.728 -2.481 19.814 1.00 88.75 461 TYR A C 1
ATOM 3700 O O . TYR A 1 461 ? 3.494 -2.378 21.017 1.00 88.75 461 TYR A O 1
ATOM 3708 N N . HIS A 1 462 ? 3.023 -3.311 19.040 1.00 86.56 462 HIS A N 1
ATOM 3709 C CA . HIS A 1 462 ? 1.877 -4.065 19.564 1.00 86.56 462 HIS A CA 1
ATOM 3710 C C . HIS A 1 462 ? 2.267 -5.207 20.505 1.00 86.56 462 HIS A C 1
ATOM 3712 O O . HIS A 1 462 ? 1.455 -5.582 21.344 1.00 86.56 462 HIS A O 1
ATOM 3718 N N . SER A 1 463 ? 3.478 -5.754 20.381 1.00 83.44 463 SER A N 1
ATOM 3719 C CA . SER A 1 463 ? 3.931 -6.876 21.215 1.00 83.44 463 SER A CA 1
ATOM 3720 C C . SER A 1 463 ? 4.495 -6.436 22.566 1.00 83.44 463 SER A C 1
ATOM 3722 O O . SER A 1 463 ? 4.342 -7.174 23.531 1.00 83.44 463 SER A O 1
ATOM 3724 N N . TYR A 1 464 ? 5.143 -5.266 22.637 1.00 79.50 464 TYR A N 1
ATOM 3725 C CA . TYR A 1 464 ? 5.864 -4.817 23.838 1.00 79.50 464 TYR A CA 1
ATOM 3726 C C . TYR A 1 464 ? 5.271 -3.582 24.523 1.00 79.50 464 TYR A C 1
ATOM 3728 O O . TYR A 1 464 ? 5.501 -3.399 25.713 1.00 79.50 464 TYR A O 1
ATOM 3736 N N . LEU A 1 465 ? 4.562 -2.709 23.797 1.00 70.88 465 LEU A N 1
ATOM 3737 C CA . LEU A 1 465 ? 4.059 -1.441 24.352 1.00 70.88 465 LEU A CA 1
ATOM 3738 C C . LEU A 1 465 ? 2.544 -1.440 24.594 1.00 70.88 465 LEU A C 1
ATOM 3740 O O . LEU A 1 465 ? 2.060 -0.652 25.403 1.00 70.88 465 LEU A O 1
ATOM 3744 N N . VAL A 1 466 ? 1.793 -2.284 23.880 1.00 65.62 466 VAL A N 1
ATOM 3745 C CA . VAL A 1 466 ? 0.318 -2.357 23.963 1.00 65.62 466 VAL A CA 1
ATOM 3746 C C . VAL A 1 466 ? -0.187 -3.715 24.468 1.00 65.62 466 VAL A C 1
ATOM 3748 O O . VAL A 1 466 ? -1.328 -3.804 24.936 1.00 65.62 466 VAL A O 1
ATOM 3751 N N . GLY A 1 467 ? 0.627 -4.765 24.328 1.00 48.19 467 GLY A N 1
ATOM 3752 C CA . GLY A 1 467 ? 0.381 -6.091 24.901 1.00 48.19 467 GLY A CA 1
ATOM 3753 C C . GLY A 1 467 ? 0.701 -6.100 26.381 1.00 48.19 467 GLY A C 1
ATOM 3754 O O . GLY A 1 467 ? -0.123 -6.680 27.125 1.00 48.19 467 GLY A O 1
#

Secondary structure (DSSP, 8-state):
--TTHHHHHHHHHHHHHHHHHTTT--HHHHHHHSS--EEEPPPPHHHHHHHHTS----------------S--TT--EEETT--PPPPEEEPPHHHHTTSTTHHHHHHHHHHHHHHHHHHHHHHHHHHHH--TT---THHHHHHHHHHHHHHHHHHHHHHHHTSSSTHHHHHHHHHHHHHHHHHHHHHS-TTTB----TT--TTSS--TTTTTT--HHHHHHHHHHHHHHHHHHHHHHHHHHHHHHHHHHHHTTT-HHHHHHHHHHHHHHHHHHHHTBGGGTHHHHTTTTSS-HHHHHHHHHHHHHHHHHHHHHHHHHHHHHHHTHHHHHHHHHHHS-SEEEHHHHHHHHHHHHHTHHHHHHHHHHHHHHHHHHHHHHHHHTT--TTS----SS--------------S-HHHHHHHHHHHHHHHHHHHHS-HHHHHHHHHHHHHHHHHHHHHHHHHHHHHHHHT--

InterPro domains:
  IPR019395 Transmembrane protein 161A/B [PF10268] (2-466)
  IPR019395 Transmembrane protein 161A/B [PTHR13624] (1-465)

Organism: Ciona intestinalis (NCBI:txid7719)

Sequence (467 aa):
MAIFGFQLCFTLIMACFLQKLMPLFSFGRWLLCNGTLVRYKHPHDDELKKLAKKPVEKVNGKGRHRRNQQPTEEKTFKVPRNIEISLEAEKINPVDVVVLRSYPDYEWLVDYSVFVMFVYVGTEVYYELWGPEREFNISMIWVGLSVWFAVKNMISILWLYASSKGGEISMSITFGMISFLCGLCVLMIKEDILEFGITSINMTQHNSTMVNQQFSLSGLKLLLAGFGALHGLLIAFPAIRMSQMYLHSLKYAKGNNLLNLTLHFNFFAPLVIMFLWVKPLARDIMVGPSLLTNEQFEIFRIIFILLACVLRLCLTRVHLQAYLNLAFDKLNKIKKESGLITNIELQRTIAHVFYYLGIVAMQYLSPLVLLLCSTLCLKSLGGFSWKQVSTNYVQNIPSSNVTSANVSQDSTFVEMVSSFNSGLHDITDVFTIELLRGVCSFIAWWVSTNWFIASCLGLLYHSYLVG

Foldseek 3Di:
DDQCPPLVVVVVVLVVCLVPCLVPDFPLLCLQQVQLAKFWAADDPVRQVVQQPPDDDDPDDDDDDDDDDDDDDPAKDKGWLQGPDDTDIDGDHSVLQVLADCSVLSRCLRSLLVSLVVSLVVLQVVCVPPVDQRYDNCSLVSLVVSLVSLLVLLVVLLVVVVPDPDPPLVQLLVQLVVQLVVLLVVLPDDCLFFPLLLVVDPLPPDPDPPVSPPDDSVVVSNVLSNVSSSLSSSLLVLLLLLLQLLVLLCVVCVPPPVSNVLSVCLLCLLVVLLQLRGCVRHVCVCPVVPVDDPLRSVVVSLVSLVVSLVSLSVCLSSSLNSLSCVLVVVSVVSSVDGDIDMSCVNSCSSVVSSSPSSSSSSSSCSLSSNLNSLSSLLCLLLPRHDPDDDPRPHPDPDPPPPDDDDDDDDPPVVVVVVVVVVVVVVVVVVSDSSNSNSSSSSSSSSSSVSSSVSNVVSNCCCVPVVD

Radius of gyration: 28.07 Å; chains: 1; bounding box: 64×55×102 Å